Protein AF-A0A3N5NSI4-F1 (afdb_monomer_lite)

Secondary structure (DSSP, 8-state):
--SS----SHHHHHHHHTTS-TTTSTTS--STT--HHHHHHHHHHHHHT-HHHHHHHHHHGGGSHHHHT-HHHHHHHHHHHHHHHHS-HHHHHHHS------SS----PPPPHHHHHHIIIIIIIHHHHHHHHHHHHHHH-HHHHHHHHHHHHHHHHHHTT-HHHHHHHHHHHH-HHHHHHHHHHHHHHHHHH-HHHHHHHHHHHHHHHHS--S--GGGEEEEEEEEEEE-S-EEEEEE-HHHHTT-SEEEEEEEEEEE-TT--EEEEEES--S---------S------TTSPP--S----SS----S-----S----S--------SS-----STT--------S-HHHHHHHHHHHHHHHHHSPPBTTB-HHHHHHHHHHHHHHHTTGGG--HHHHHHHHHHHHHH-HHHHHHHHHHHT-GGG---HHHHHHHHHHS----

Sequence (444 aa):
MAHLPAGDSPDERRALVAYTGPAELGIHLDWQGSNVAFTGRLMDELSRRGKAALAAFVASLPNTPQVQNSVERQQALAKLGARLNALEEAAFHAEFPVPALTGGEAAARPIDPAMLAASLVSEVLAPYYRLGAEGLRREAGASAVGLAERVANKLEPALAGDLAAGALLNIFRQNPELGQPGLLGVLKARLAADPALAGQLAATLSAAEAEPGDGGLRSLVEVSQRIGLVSGDVVGAIVGADVVDKIRKLSVEQNVETVGPGATLTGAVIGGSGPVNVGGQHHHGDRIDTGGAPYFGGNVQVGRDLVGRDQVVQGDQVGGDRITMGDISNAQVAAGRGAHVEVSQGLGGAELAATFQAVLDRIDRRPPDPNVEKEEIRDTVGKVKDEVAKGDAVNVAKVERWLRQLIDLAPDVADVALKGLANPVMGVAAAVAAVARRLRPRTD

Radius of gyration: 29.28 Å; chains: 1; bounding box: 66×93×76 Å

pLDDT: mean 75.71, std 20.09, range [27.33, 98.5]

Foldseek 3Di:
DDDDDDPPDLVVVVVLVCVCHPVLVVPPVPDVPPDPVVVVVVLLVQVVVALVSVLVVLVPPCPDPSNVPDPVSVVSSVVVSVVSVPDDRVSSCVSRVNPPCPPDDPPPPQPQQLVLLCCLLPLQALCCLVLPLVRLCVQQNNLSSVLNVQSCVLVVVLQVVPPQLNLLVVVCSVPVVVSRVVNSVVSSVSCVVDVPSSVVSVVSLVVSVVPPDRGDSLQEAEQEEEAEEFAAEDAREEAAQVSLVVHNDYHFHYHYNYYDPHYHYHTYHHHDPDDDDPPDDDDDPDDDCPVQFDDDDDDDDDPDDDDGDDDPPPDDPPPDDDDDDDDDDPDDDQDDDPGDDPPPPQPDVVLLVVLLVVLLVVLVPDPDDPVADSVVLVVLSVQLSVQQNVAPNHDLVSNLVSLVVNCVRPVPSSQSNLVSQLDPSSSGHVSNNVSSVVPDDPPD

Structure (mmCIF, N/CA/C/O backbone):
data_AF-A0A3N5NSI4-F1
#
_entry.id   AF-A0A3N5NSI4-F1
#
loop_
_atom_site.group_PDB
_atom_site.id
_atom_site.type_symbol
_atom_site.label_atom_id
_atom_site.label_alt_id
_atom_site.label_comp_id
_atom_site.label_asym_id
_atom_site.label_entity_id
_atom_site.label_seq_id
_atom_site.pdbx_PDB_ins_code
_atom_site.Cartn_x
_atom_site.Cartn_y
_atom_site.Cartn_z
_atom_site.occupancy
_atom_site.B_iso_or_equiv
_atom_site.auth_seq_id
_atom_site.auth_comp_id
_atom_site.auth_asym_id
_atom_site.auth_atom_id
_atom_site.pdbx_PDB_model_num
ATOM 1 N N . MET A 1 1 ? 18.530 -50.935 -8.402 1.00 33.97 1 MET A N 1
ATOM 2 C CA . MET A 1 1 ? 17.126 -50.752 -7.973 1.00 33.97 1 MET A CA 1
ATOM 3 C C . MET A 1 1 ? 16.974 -51.022 -6.474 1.00 33.97 1 MET A C 1
ATOM 5 O O . MET A 1 1 ? 16.272 -51.939 -6.077 1.00 33.97 1 MET A O 1
ATOM 9 N N . ALA A 1 2 ? 17.629 -50.222 -5.636 1.00 27.33 2 ALA A N 1
ATOM 10 C CA . ALA A 1 2 ? 17.340 -50.128 -4.208 1.00 27.33 2 ALA A CA 1
ATOM 11 C C . ALA A 1 2 ? 17.897 -48.777 -3.737 1.00 27.33 2 ALA A C 1
ATOM 13 O O . ALA A 1 2 ? 19.085 -48.528 -3.917 1.00 27.33 2 ALA A O 1
ATOM 14 N N . HIS A 1 3 ? 17.022 -47.931 -3.189 1.00 35.47 3 HIS A N 1
ATOM 15 C CA . HIS A 1 3 ? 17.316 -46.664 -2.495 1.00 35.47 3 HIS A CA 1
ATOM 16 C C . HIS A 1 3 ? 17.359 -45.352 -3.301 1.00 35.47 3 HIS A C 1
ATOM 18 O O . HIS A 1 3 ? 18.283 -44.571 -3.129 1.00 35.47 3 HIS A O 1
ATOM 24 N N . LEU A 1 4 ? 16.317 -45.083 -4.104 1.00 29.25 4 LEU A N 1
ATOM 25 C CA . LEU A 1 4 ? 15.594 -43.790 -4.234 1.00 29.25 4 LEU A CA 1
ATOM 26 C C . LEU A 1 4 ? 14.355 -44.014 -5.146 1.00 29.25 4 LEU A C 1
ATOM 28 O O . LEU A 1 4 ? 14.450 -44.845 -6.055 1.00 29.25 4 LEU A O 1
ATOM 32 N N . PRO A 1 5 ? 13.188 -43.378 -4.897 1.00 35.41 5 PRO A N 1
ATOM 33 C CA . PRO A 1 5 ? 11.920 -43.780 -5.509 1.00 35.41 5 PRO A CA 1
ATOM 34 C C . PRO A 1 5 ? 11.802 -43.301 -6.963 1.00 35.41 5 PRO A C 1
ATOM 36 O O . PRO A 1 5 ? 12.102 -42.152 -7.284 1.00 35.41 5 PRO A O 1
ATOM 39 N N . ALA A 1 6 ? 11.366 -44.206 -7.840 1.00 39.56 6 ALA A N 1
ATOM 40 C CA . ALA A 1 6 ? 10.947 -43.899 -9.200 1.00 39.56 6 ALA A CA 1
ATOM 41 C C . ALA A 1 6 ? 9.684 -43.027 -9.147 1.00 39.56 6 ALA A C 1
ATOM 43 O O . ALA A 1 6 ? 8.707 -43.411 -8.513 1.00 39.56 6 ALA A O 1
ATOM 44 N N . GLY A 1 7 ? 9.724 -41.843 -9.759 1.00 39.19 7 GLY A N 1
ATOM 45 C CA . GLY A 1 7 ? 8.530 -41.033 -9.994 1.00 39.19 7 GLY A CA 1
ATOM 46 C C . GLY A 1 7 ? 8.013 -41.335 -11.394 1.00 39.19 7 GLY A C 1
ATOM 47 O O . GLY A 1 7 ? 8.549 -40.799 -12.365 1.00 39.19 7 GLY A O 1
ATOM 48 N N . ASP A 1 8 ? 7.007 -42.198 -11.488 1.00 41.91 8 ASP A N 1
ATOM 49 C CA . ASP A 1 8 ? 6.482 -42.758 -12.738 1.00 41.91 8 ASP A CA 1
ATOM 50 C C . ASP A 1 8 ? 5.170 -42.080 -13.195 1.00 41.91 8 ASP A C 1
ATOM 52 O O . ASP A 1 8 ? 4.565 -42.494 -14.186 1.00 41.91 8 ASP A O 1
ATOM 56 N N . SER A 1 9 ? 4.733 -40.988 -12.548 1.00 40.75 9 SER A N 1
ATOM 57 C CA . SER A 1 9 ? 3.490 -40.276 -12.907 1.00 40.75 9 SER A CA 1
ATOM 58 C C . SER A 1 9 ? 3.630 -38.746 -13.093 1.00 40.75 9 SER A C 1
ATOM 60 O O . SER A 1 9 ? 4.554 -38.110 -12.578 1.00 40.75 9 SER A O 1
ATOM 62 N N . PRO A 1 10 ? 2.733 -38.094 -13.872 1.00 41.16 10 PRO A N 1
ATOM 63 C CA . PRO A 1 10 ? 2.640 -36.627 -13.964 1.00 41.16 10 PRO A CA 1
ATOM 64 C C . PRO A 1 10 ? 2.466 -35.928 -12.605 1.00 41.16 10 PRO A C 1
ATOM 66 O O . PRO A 1 10 ? 3.007 -34.840 -12.405 1.00 41.16 10 PRO A O 1
ATOM 69 N N . ASP A 1 11 ? 1.781 -36.571 -11.659 1.00 39.38 11 ASP A N 1
ATOM 70 C CA . ASP A 1 11 ? 1.556 -36.029 -10.318 1.00 39.38 11 ASP A CA 1
ATOM 71 C C . ASP A 1 11 ? 2.816 -36.105 -9.443 1.00 39.38 11 ASP A C 1
ATOM 73 O O . ASP A 1 11 ? 3.109 -35.155 -8.722 1.00 39.38 11 ASP A O 1
ATOM 77 N N . GLU A 1 12 ? 3.656 -37.132 -9.600 1.00 39.31 12 GLU A N 1
ATOM 78 C CA . GLU A 1 12 ? 4.966 -37.227 -8.930 1.00 39.31 12 GLU A CA 1
ATOM 79 C C . GLU A 1 12 ? 6.020 -36.266 -9.519 1.00 39.31 12 GLU A C 1
ATOM 81 O O . GLU A 1 12 ? 6.983 -35.893 -8.852 1.00 39.31 12 GLU A O 1
ATOM 86 N N . ARG A 1 13 ? 5.830 -35.796 -10.760 1.00 46.09 13 ARG A N 1
ATOM 87 C CA . ARG A 1 13 ? 6.703 -34.794 -11.411 1.00 46.09 13 ARG A CA 1
ATOM 88 C C . ARG A 1 13 ? 6.321 -33.361 -11.065 1.00 46.09 13 ARG A C 1
ATOM 90 O O . ARG A 1 13 ? 7.207 -32.549 -10.791 1.00 46.09 13 ARG A O 1
ATOM 97 N N . ARG A 1 14 ? 5.019 -33.077 -10.958 1.00 41.69 14 ARG A N 1
ATOM 98 C CA . ARG A 1 14 ? 4.536 -31.898 -10.219 1.00 41.69 14 ARG A CA 1
ATOM 99 C C . ARG A 1 14 ? 5.030 -31.948 -8.781 1.00 41.69 14 ARG A C 1
ATOM 101 O O . ARG A 1 14 ? 5.454 -30.920 -8.266 1.00 41.69 14 ARG A O 1
ATOM 108 N N . ALA A 1 15 ? 5.077 -33.142 -8.188 1.00 35.72 15 ALA A N 1
ATOM 109 C CA . ALA A 1 15 ? 5.664 -33.347 -6.880 1.00 35.72 15 ALA A CA 1
ATOM 110 C C . ALA A 1 15 ? 7.180 -33.152 -6.844 1.00 35.72 15 ALA A C 1
ATOM 112 O O . ALA A 1 15 ? 7.630 -32.826 -5.772 1.00 35.72 15 ALA A O 1
ATOM 113 N N . LEU A 1 16 ? 7.955 -33.269 -7.937 1.00 36.41 16 LEU A N 1
ATOM 114 C CA . LEU A 1 16 ? 9.403 -32.972 -7.972 1.00 36.41 16 LEU A CA 1
ATOM 115 C C . LEU A 1 16 ? 9.682 -31.457 -7.973 1.00 36.41 16 LEU A C 1
ATOM 117 O O . LEU A 1 16 ? 10.550 -30.988 -7.242 1.00 36.41 16 LEU A O 1
ATOM 121 N N . VAL A 1 17 ? 8.885 -30.684 -8.721 1.00 39.25 17 VAL A N 1
ATOM 122 C CA . VAL A 1 17 ? 8.844 -29.206 -8.630 1.00 39.25 17 VAL A CA 1
ATOM 123 C C . VAL A 1 17 ? 8.227 -28.755 -7.293 1.00 39.25 17 VAL A C 1
ATOM 125 O O . VAL A 1 17 ? 8.544 -27.684 -6.778 1.00 39.25 17 VAL A O 1
ATOM 128 N N . ALA A 1 18 ? 7.407 -29.609 -6.672 1.00 38.16 18 ALA A N 1
ATOM 129 C CA . ALA A 1 18 ? 6.952 -29.477 -5.291 1.00 38.16 18 ALA A CA 1
ATOM 130 C C . ALA A 1 18 ? 7.849 -30.203 -4.258 1.00 38.16 18 ALA A C 1
ATOM 132 O O . ALA A 1 18 ? 7.554 -30.121 -3.074 1.00 38.16 18 ALA A O 1
ATOM 133 N N . TYR A 1 19 ? 8.951 -30.864 -4.647 1.00 34.91 19 TYR A N 1
ATOM 134 C CA . TYR A 1 19 ? 9.902 -31.553 -3.744 1.00 34.91 19 TYR A CA 1
ATOM 135 C C . TYR A 1 19 ? 11.067 -30.623 -3.423 1.00 34.91 19 TYR A C 1
ATOM 137 O O . TYR A 1 19 ? 11.656 -30.710 -2.357 1.00 34.91 19 TYR A O 1
ATOM 145 N N . THR A 1 20 ? 11.283 -29.623 -4.281 1.00 42.88 20 THR A N 1
ATOM 146 C CA . THR A 1 20 ? 11.763 -28.296 -3.873 1.00 42.88 20 THR A CA 1
ATOM 147 C C . THR A 1 20 ? 10.729 -27.507 -3.046 1.00 42.88 20 THR A C 1
ATOM 149 O O . THR A 1 20 ? 10.949 -26.336 -2.769 1.00 42.88 20 THR A O 1
ATOM 152 N N . GLY A 1 21 ? 9.608 -28.134 -2.660 1.00 33.41 21 GLY A N 1
ATOM 153 C CA . GLY A 1 21 ? 8.719 -27.778 -1.551 1.00 33.41 21 GLY A CA 1
ATOM 154 C C . GLY A 1 21 ? 7.841 -26.525 -1.702 1.00 33.41 21 GLY A C 1
ATOM 155 O O . GLY A 1 21 ? 8.372 -25.421 -1.757 1.00 33.41 21 GLY A O 1
ATOM 156 N N . PRO A 1 22 ? 6.504 -26.621 -1.536 1.00 34.38 22 PRO A N 1
ATOM 157 C CA . PRO A 1 22 ? 5.640 -25.511 -1.100 1.00 34.38 22 PRO A CA 1
ATOM 158 C C . PRO A 1 22 ? 6.047 -24.923 0.265 1.00 34.38 22 PRO A C 1
ATOM 160 O O . PRO A 1 22 ? 5.681 -23.798 0.582 1.00 34.38 22 PRO A O 1
ATOM 163 N N . ALA A 1 23 ? 6.832 -25.662 1.057 1.00 36.50 23 ALA A N 1
ATOM 164 C CA . ALA A 1 23 ? 7.472 -25.181 2.282 1.00 36.50 23 ALA A CA 1
ATOM 165 C C . ALA A 1 23 ? 8.839 -24.506 2.035 1.00 36.50 23 ALA A C 1
ATOM 167 O O . ALA A 1 23 ? 9.337 -23.794 2.899 1.00 36.50 23 ALA A O 1
ATOM 168 N N . GLU A 1 24 ? 9.449 -24.689 0.860 1.00 40.22 24 GLU A N 1
ATOM 169 C CA . GLU A 1 24 ? 10.848 -24.315 0.601 1.00 40.22 24 GLU A CA 1
ATOM 170 C C . GLU A 1 24 ? 11.024 -23.241 -0.486 1.00 40.22 24 GLU A C 1
ATOM 172 O O . GLU A 1 24 ? 11.954 -22.440 -0.403 1.00 40.22 24 GLU A O 1
ATOM 177 N N . LEU A 1 25 ? 10.055 -23.107 -1.396 1.00 35.19 25 LEU A N 1
ATOM 178 C CA . LEU A 1 25 ? 9.684 -21.837 -2.044 1.00 35.19 25 LEU A CA 1
ATOM 179 C C . LEU A 1 25 ? 8.794 -20.962 -1.136 1.00 35.19 25 LEU A C 1
ATOM 181 O O . LEU A 1 25 ? 8.584 -19.782 -1.410 1.00 35.19 25 LEU A O 1
ATOM 185 N N . GLY A 1 26 ? 8.292 -21.538 -0.039 1.00 30.70 26 GLY A N 1
ATOM 186 C CA . GLY A 1 26 ? 7.355 -20.912 0.894 1.00 30.70 26 GLY A CA 1
ATOM 187 C C . GLY A 1 26 ? 7.946 -19.820 1.783 1.00 30.70 26 GLY A C 1
ATOM 188 O O . GLY A 1 26 ? 7.186 -19.079 2.391 1.00 30.70 26 GLY A O 1
ATOM 189 N N . ILE A 1 27 ? 9.271 -19.662 1.848 1.00 28.61 27 ILE A N 1
ATOM 190 C CA . ILE A 1 27 ? 9.867 -18.700 2.790 1.00 28.61 27 ILE A CA 1
ATOM 191 C C . ILE A 1 27 ? 9.907 -17.271 2.221 1.00 28.61 27 ILE A C 1
ATOM 193 O O . ILE A 1 27 ? 10.000 -16.336 3.001 1.00 28.61 27 ILE A O 1
ATOM 197 N N . HIS A 1 28 ? 9.748 -17.050 0.904 1.00 33.94 28 HIS A N 1
ATOM 198 C CA . HIS A 1 28 ? 9.666 -15.681 0.353 1.00 33.94 28 HIS A CA 1
ATOM 199 C C . HIS A 1 28 ? 8.808 -15.519 -0.918 1.00 33.94 28 HIS A C 1
ATOM 201 O O . HIS A 1 28 ? 9.131 -14.748 -1.817 1.00 33.94 28 HIS A O 1
ATOM 207 N N . LEU A 1 29 ? 7.639 -16.157 -0.941 1.00 33.09 29 LEU A N 1
ATOM 208 C CA . LEU A 1 29 ? 6.439 -15.523 -1.503 1.00 33.09 29 LEU A CA 1
ATOM 209 C C . LEU A 1 29 ? 5.419 -15.286 -0.377 1.00 33.09 29 LEU A C 1
ATOM 211 O O . LEU A 1 29 ? 4.222 -15.499 -0.553 1.00 33.09 29 LEU A O 1
ATOM 215 N N . ASP A 1 30 ? 5.907 -14.857 0.792 1.00 33.91 30 ASP A N 1
ATOM 216 C CA . ASP A 1 30 ? 5.106 -14.499 1.969 1.00 33.91 30 ASP A CA 1
ATOM 217 C C . ASP A 1 30 ? 4.423 -13.129 1.788 1.00 33.91 30 ASP A C 1
ATOM 219 O O . ASP A 1 30 ? 4.578 -12.188 2.562 1.00 33.91 30 ASP A O 1
ATOM 223 N N . TRP A 1 31 ? 3.674 -13.001 0.693 1.00 35.94 31 TRP A N 1
ATOM 224 C CA . TRP A 1 31 ? 2.476 -12.179 0.698 1.00 35.94 31 TRP A CA 1
ATOM 225 C C . TRP A 1 31 ? 1.299 -13.138 0.904 1.00 35.94 31 TRP A C 1
ATOM 227 O O . TRP A 1 31 ? 1.255 -14.220 0.308 1.00 35.94 31 TRP A O 1
ATOM 237 N N . GLN A 1 32 ? 0.333 -12.773 1.748 1.00 32.06 32 GLN A N 1
ATOM 238 C CA . GLN A 1 32 ? -0.944 -13.487 1.828 1.00 32.06 32 GLN A CA 1
ATOM 239 C C . GLN A 1 32 ? -1.568 -13.534 0.420 1.00 32.06 32 GLN A C 1
ATOM 241 O O . GLN A 1 32 ? -2.158 -12.554 -0.036 1.00 32.06 32 GLN A O 1
ATOM 246 N N . GLY A 1 33 ? -1.392 -14.647 -0.301 1.00 39.94 33 GLY A N 1
ATOM 247 C CA . GLY A 1 33 ? -1.892 -14.800 -1.671 1.00 39.94 33 GLY A CA 1
ATOM 248 C C . GLY A 1 33 ? -1.044 -15.629 -2.639 1.00 39.94 33 GLY A C 1
ATOM 249 O O . GLY A 1 33 ? -1.534 -15.925 -3.729 1.00 39.94 33 GLY A O 1
ATOM 250 N N . SER A 1 34 ? 0.184 -16.043 -2.301 1.00 40.03 34 SER A N 1
ATOM 251 C CA . SER A 1 34 ? 0.961 -16.958 -3.159 1.00 40.03 34 SER A CA 1
ATOM 252 C C . SER A 1 34 ? 0.440 -18.394 -3.052 1.00 40.03 34 SER A C 1
ATOM 254 O O . SER A 1 34 ? 1.022 -19.258 -2.399 1.00 40.03 34 SER A O 1
ATOM 256 N N . ASN A 1 35 ? -0.707 -18.641 -3.673 1.00 48.06 35 ASN A N 1
ATOM 257 C CA . ASN A 1 35 ? -1.303 -19.964 -3.758 1.00 48.06 35 ASN A CA 1
ATOM 258 C C . ASN A 1 35 ? -0.637 -20.803 -4.866 1.00 48.06 35 ASN A C 1
ATOM 260 O O . ASN A 1 35 ? -0.008 -20.287 -5.789 1.00 48.06 35 ASN A O 1
ATOM 264 N N . VAL A 1 36 ? -0.860 -22.117 -4.817 1.00 53.22 36 VAL A N 1
ATOM 265 C CA . VAL A 1 36 ? -0.522 -23.097 -5.870 1.00 53.22 36 VAL A CA 1
ATOM 266 C C . VAL A 1 36 ? -0.942 -22.626 -7.277 1.00 53.22 36 VAL A C 1
ATOM 268 O O . VAL A 1 36 ? -0.311 -22.987 -8.272 1.00 53.22 36 VAL A O 1
ATOM 271 N N . ALA A 1 37 ? -1.965 -21.770 -7.382 1.00 55.12 37 ALA A N 1
ATOM 272 C CA . ALA A 1 37 ? -2.415 -21.219 -8.655 1.00 55.12 37 ALA A CA 1
ATOM 273 C C . ALA A 1 37 ? -1.433 -20.201 -9.262 1.00 55.12 37 ALA A C 1
ATOM 275 O O . ALA A 1 37 ? -1.368 -20.095 -10.485 1.00 55.12 37 ALA A O 1
ATOM 276 N N . PHE A 1 38 ? -0.640 -19.465 -8.474 1.00 59.81 38 PHE A N 1
ATOM 277 C CA . PHE A 1 38 ? 0.429 -18.621 -9.023 1.00 59.81 38 PHE A CA 1
ATOM 278 C C . PHE A 1 38 ? 1.506 -19.464 -9.708 1.00 59.81 38 PHE A C 1
ATOM 280 O O . PHE A 1 38 ? 1.801 -19.228 -10.877 1.00 59.81 38 PHE A O 1
ATOM 287 N N . THR A 1 39 ? 2.031 -20.483 -9.026 1.00 64.38 39 THR A N 1
ATOM 288 C CA . THR A 1 39 ? 3.054 -21.374 -9.591 1.00 64.38 39 THR A CA 1
ATOM 289 C C . THR A 1 39 ? 2.542 -22.084 -10.840 1.00 64.38 39 THR A C 1
ATOM 291 O O . THR A 1 39 ? 3.247 -22.115 -11.845 1.00 64.38 39 THR A O 1
ATOM 294 N N . GLY A 1 40 ? 1.298 -22.578 -10.823 1.00 72.94 40 GLY A N 1
ATOM 295 C CA . GLY A 1 40 ? 0.665 -23.152 -12.015 1.00 72.94 40 GLY A CA 1
ATOM 296 C C . GLY A 1 40 ? 0.628 -22.167 -13.188 1.00 72.94 40 GLY A C 1
ATOM 297 O O . GLY A 1 40 ? 1.073 -22.495 -14.282 1.00 72.94 40 GLY A O 1
ATOM 298 N N . ARG A 1 41 ? 0.200 -20.920 -12.949 1.00 71.81 41 ARG A N 1
ATOM 299 C CA . ARG A 1 41 ? 0.143 -19.873 -13.985 1.00 71.81 41 ARG A CA 1
ATOM 300 C C . ARG A 1 41 ? 1.520 -19.466 -14.508 1.00 71.81 41 ARG A C 1
ATOM 302 O O . ARG A 1 41 ? 1.660 -19.251 -15.709 1.00 71.81 41 ARG A O 1
ATOM 309 N N . LEU A 1 42 ? 2.521 -19.363 -13.632 1.00 77.62 42 LEU A N 1
ATOM 310 C CA . LEU A 1 42 ? 3.900 -19.074 -14.023 1.00 77.62 42 LEU A CA 1
ATOM 311 C C . LEU A 1 42 ? 4.441 -20.182 -14.931 1.00 77.62 42 LEU A C 1
ATOM 313 O O . LEU A 1 42 ? 4.998 -19.888 -15.985 1.00 77.62 42 LEU A O 1
ATOM 317 N N . MET A 1 43 ? 4.220 -21.446 -14.564 1.00 82.00 43 MET A N 1
ATOM 318 C CA . MET A 1 43 ? 4.627 -22.582 -15.390 1.00 82.00 43 MET A CA 1
ATOM 319 C C . MET A 1 43 ? 3.875 -22.612 -16.721 1.00 82.00 43 MET A C 1
ATOM 321 O O . MET A 1 43 ? 4.510 -22.805 -17.753 1.00 82.00 43 MET A O 1
ATOM 325 N N . ASP A 1 44 ? 2.569 -22.343 -16.737 1.00 80.06 44 ASP A N 1
ATOM 326 C CA . ASP A 1 44 ? 1.785 -22.249 -17.975 1.00 80.06 44 ASP A CA 1
ATOM 327 C C . ASP A 1 44 ? 2.290 -21.131 -18.899 1.00 80.06 44 ASP A C 1
ATOM 329 O O . ASP A 1 44 ? 2.245 -21.259 -20.123 1.00 80.06 44 ASP A O 1
ATOM 333 N N . GLU A 1 45 ? 2.713 -20.001 -18.330 1.00 79.94 45 GLU A N 1
ATOM 334 C CA . GLU A 1 45 ? 3.260 -18.863 -19.072 1.00 79.94 45 GLU A CA 1
ATOM 335 C C . GLU A 1 45 ? 4.654 -19.168 -19.625 1.00 79.94 45 GLU A C 1
ATOM 337 O O . GLU A 1 45 ? 4.895 -18.979 -20.817 1.00 79.94 45 GLU A O 1
ATOM 342 N N . LEU A 1 46 ? 5.557 -19.700 -18.798 1.00 83.50 46 LEU A N 1
ATOM 343 C CA . LEU A 1 46 ? 6.898 -20.100 -19.231 1.00 83.50 46 LEU A CA 1
ATOM 344 C C . LEU A 1 46 ? 6.836 -21.209 -20.289 1.00 83.50 46 LEU A C 1
ATOM 346 O O . LEU A 1 46 ? 7.565 -21.150 -21.274 1.00 83.50 46 LEU A O 1
ATOM 350 N N . SER A 1 47 ? 5.914 -22.163 -20.141 1.00 85.56 47 SER A N 1
ATOM 351 C CA . SER A 1 47 ? 5.705 -23.244 -21.115 1.00 85.56 47 SER A CA 1
ATOM 352 C C . SER A 1 47 ? 5.167 -22.721 -22.444 1.00 85.56 47 SER A C 1
ATOM 354 O O . SER A 1 47 ? 5.617 -23.156 -23.502 1.00 85.56 47 SER A O 1
ATOM 356 N N . ARG A 1 48 ? 4.261 -21.731 -22.413 1.00 83.38 48 ARG A N 1
ATOM 357 C CA . ARG A 1 48 ? 3.786 -21.029 -23.620 1.00 83.38 48 ARG A CA 1
ATOM 358 C C . ARG A 1 48 ? 4.904 -20.295 -24.354 1.00 83.38 48 ARG A C 1
ATOM 360 O O . ARG A 1 48 ? 4.874 -20.228 -25.578 1.00 83.38 48 ARG A O 1
ATOM 367 N N . ARG A 1 49 ? 5.886 -19.768 -23.621 1.00 81.81 49 ARG A N 1
ATOM 368 C CA . ARG A 1 49 ? 7.082 -19.123 -24.189 1.00 81.81 49 ARG A CA 1
ATOM 369 C C . ARG A 1 49 ? 8.140 -20.123 -24.676 1.00 81.81 49 ARG A C 1
ATOM 371 O O . ARG A 1 49 ? 9.121 -19.706 -25.285 1.00 81.81 49 ARG A O 1
ATOM 378 N N . GLY A 1 50 ? 7.929 -21.418 -24.446 1.00 88.69 50 GLY A N 1
ATOM 379 C CA . GLY A 1 50 ? 8.763 -22.506 -24.947 1.00 88.69 50 GLY A CA 1
ATOM 380 C C . GLY A 1 50 ? 9.893 -22.924 -24.005 1.00 88.69 50 GLY A C 1
ATOM 381 O O . GLY A 1 50 ? 10.157 -22.302 -22.970 1.00 88.69 50 GLY A O 1
ATOM 382 N N . LYS A 1 51 ? 10.591 -23.997 -24.393 1.00 92.69 51 LYS A N 1
ATOM 383 C CA . LYS A 1 51 ? 11.641 -24.639 -23.586 1.00 92.69 51 LYS A CA 1
ATOM 384 C C . LYS A 1 51 ? 12.741 -23.673 -23.159 1.00 92.69 51 LYS A C 1
ATOM 386 O O . LYS A 1 51 ? 13.162 -23.682 -22.003 1.00 92.69 51 LYS A O 1
ATOM 391 N N . ALA A 1 52 ? 13.177 -22.814 -24.079 1.00 88.56 52 ALA A N 1
ATOM 392 C CA . ALA A 1 52 ? 14.241 -21.846 -23.833 1.00 88.56 52 ALA A CA 1
ATOM 393 C C . ALA A 1 52 ? 13.888 -20.855 -22.711 1.00 88.56 52 ALA A C 1
ATOM 395 O O . ALA A 1 52 ? 14.734 -20.563 -21.868 1.00 88.56 52 ALA A O 1
ATOM 396 N N . ALA A 1 53 ? 12.638 -20.383 -22.654 1.00 83.75 53 ALA A N 1
ATOM 397 C CA . ALA A 1 53 ? 12.192 -19.449 -21.624 1.00 83.75 53 ALA A CA 1
ATOM 398 C C . ALA A 1 53 ? 12.168 -20.104 -20.236 1.00 83.75 53 ALA A C 1
ATOM 400 O O . ALA A 1 53 ? 12.639 -19.511 -19.264 1.00 83.75 53 ALA A O 1
ATOM 401 N N . LEU A 1 54 ? 11.675 -21.344 -20.145 1.00 88.00 54 LEU A N 1
ATOM 402 C CA . LEU A 1 54 ? 11.686 -22.091 -18.887 1.00 88.00 54 LEU A CA 1
ATOM 403 C C . LEU A 1 54 ? 13.117 -22.423 -18.431 1.00 88.00 54 LEU A C 1
ATOM 405 O O . LEU A 1 54 ? 13.432 -22.278 -17.251 1.00 88.00 54 LEU A O 1
ATOM 409 N N . ALA A 1 55 ? 13.997 -22.820 -19.353 1.00 88.19 55 ALA A N 1
ATOM 410 C CA . ALA A 1 55 ? 15.401 -23.087 -19.046 1.00 88.19 55 ALA A CA 1
ATOM 411 C C . ALA A 1 55 ? 16.133 -21.825 -18.555 1.00 88.19 55 ALA A C 1
ATOM 413 O O . ALA A 1 55 ? 16.851 -21.886 -17.556 1.00 88.19 55 ALA A O 1
ATOM 414 N N . ALA A 1 56 ? 15.906 -20.677 -19.203 1.00 82.50 56 ALA A N 1
ATOM 415 C CA . ALA A 1 56 ? 16.464 -19.390 -18.787 1.00 82.50 56 ALA A CA 1
ATOM 416 C C . ALA A 1 56 ? 15.972 -18.977 -17.392 1.00 82.50 56 ALA A C 1
ATOM 418 O O . ALA A 1 56 ? 16.770 -18.554 -16.556 1.00 82.50 56 ALA A O 1
ATOM 419 N N . PHE A 1 57 ? 14.678 -19.166 -17.112 1.00 87.81 57 PHE A N 1
ATOM 420 C CA . PHE A 1 57 ? 14.123 -18.940 -15.779 1.00 87.81 57 PHE A CA 1
ATOM 421 C C . PHE A 1 57 ? 14.832 -19.804 -14.726 1.00 87.81 57 PHE A C 1
ATOM 423 O O . PHE A 1 57 ? 15.353 -19.265 -13.752 1.00 87.81 57 PHE A O 1
ATOM 430 N N . VAL A 1 58 ? 14.944 -21.120 -14.944 1.00 88.94 58 VAL A N 1
ATOM 431 C CA . VAL A 1 58 ? 15.628 -22.039 -14.011 1.00 88.94 58 VAL A CA 1
ATOM 432 C C . VAL A 1 58 ? 17.102 -21.670 -13.811 1.00 88.94 58 VAL A C 1
ATOM 434 O O . VAL A 1 58 ? 17.584 -21.695 -12.680 1.00 88.94 58 VAL A O 1
ATOM 437 N N . ALA A 1 59 ? 17.807 -21.269 -14.871 1.00 87.81 59 ALA A N 1
ATOM 438 C CA . ALA A 1 59 ? 19.208 -20.850 -14.811 1.00 87.81 59 ALA A CA 1
ATOM 439 C C . ALA A 1 59 ? 19.425 -19.546 -14.021 1.00 87.81 59 ALA A C 1
ATOM 441 O O . ALA A 1 59 ? 20.536 -19.300 -13.558 1.00 87.81 59 ALA A O 1
ATOM 442 N N . SER A 1 60 ? 18.381 -18.729 -13.837 1.00 83.25 60 SER A N 1
ATOM 443 C CA . SER A 1 60 ? 18.448 -17.483 -13.057 1.00 83.25 60 SER A CA 1
ATOM 444 C C . SER A 1 60 ? 18.289 -17.690 -11.541 1.00 83.25 60 SER A C 1
ATOM 446 O O . SER A 1 60 ? 18.735 -16.860 -10.749 1.00 83.25 60 SER A O 1
ATOM 448 N N . LEU A 1 61 ? 17.698 -18.814 -11.116 1.00 85.88 61 LEU A N 1
ATOM 449 C CA . LEU A 1 61 ? 17.382 -19.089 -9.710 1.00 85.88 61 LEU A CA 1
ATOM 450 C C . LEU A 1 61 ? 18.591 -19.298 -8.771 1.00 85.88 61 LEU A C 1
ATOM 452 O O . LEU A 1 61 ? 18.449 -18.965 -7.594 1.00 85.88 61 LEU A O 1
ATOM 456 N N . PRO A 1 62 ? 19.771 -19.795 -9.204 1.00 86.62 62 PRO A N 1
ATOM 457 C CA . PRO A 1 62 ? 20.940 -19.959 -8.333 1.00 86.62 62 PRO A CA 1
ATOM 458 C C . PRO A 1 62 ? 21.391 -18.692 -7.599 1.00 86.62 62 PRO A C 1
ATOM 460 O O . PRO A 1 62 ? 21.892 -18.789 -6.481 1.00 86.62 62 PRO A O 1
ATOM 463 N N . ASN A 1 63 ? 21.164 -17.519 -8.196 1.00 77.38 63 ASN A N 1
ATOM 464 C CA . ASN A 1 63 ? 21.555 -16.222 -7.632 1.00 77.38 63 ASN A CA 1
ATOM 465 C C . ASN A 1 63 ? 20.535 -15.666 -6.629 1.00 77.38 63 ASN A C 1
ATOM 467 O O . ASN A 1 63 ? 20.698 -14.562 -6.117 1.00 77.38 63 ASN A O 1
ATOM 471 N N . THR A 1 64 ? 19.455 -16.399 -6.364 1.00 74.12 64 THR A N 1
ATOM 472 C CA . THR A 1 64 ? 18.457 -15.980 -5.382 1.00 74.12 64 THR A CA 1
ATOM 473 C C . THR A 1 64 ? 18.938 -16.330 -3.968 1.00 74.12 64 THR A C 1
ATOM 475 O O . THR A 1 64 ? 19.496 -17.416 -3.768 1.00 74.12 64 THR A O 1
ATOM 478 N N . PRO A 1 65 ? 18.711 -15.470 -2.955 1.00 63.41 65 PRO A N 1
ATOM 479 C CA . PRO A 1 65 ? 19.176 -15.709 -1.581 1.00 63.41 65 PRO A CA 1
ATOM 480 C C . PRO A 1 65 ? 18.748 -17.064 -0.990 1.00 63.41 65 PRO A C 1
ATOM 482 O O . PRO A 1 65 ? 19.438 -17.636 -0.143 1.00 63.41 65 PRO A O 1
ATOM 485 N N . GLN A 1 66 ? 17.612 -17.5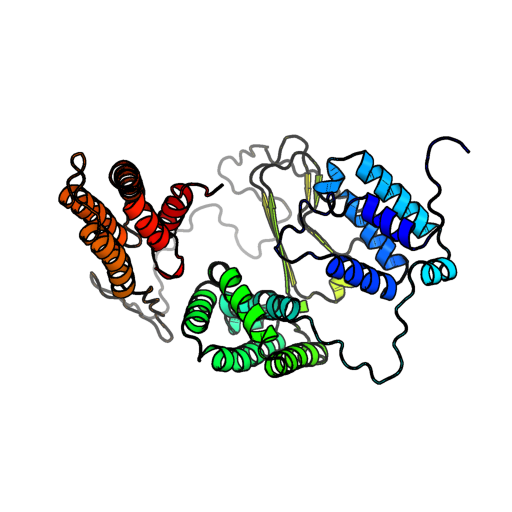95 -1.445 1.00 67.69 66 GLN A N 1
ATOM 486 C CA . GLN A 1 66 ? 17.018 -18.853 -0.989 1.00 67.69 66 GLN A CA 1
ATOM 487 C C . GLN A 1 66 ? 17.736 -20.090 -1.543 1.00 67.69 66 GLN A C 1
ATOM 489 O O . GLN A 1 66 ? 17.640 -21.171 -0.955 1.00 67.69 66 GLN A O 1
ATOM 494 N N . VAL A 1 67 ? 18.431 -19.945 -2.671 1.00 79.38 67 VAL A N 1
ATOM 495 C CA . VAL A 1 67 ? 19.198 -21.013 -3.323 1.00 79.38 67 VAL A CA 1
ATOM 496 C C . VAL A 1 67 ? 20.684 -20.855 -3.029 1.00 79.38 67 VAL A C 1
ATOM 498 O O . VAL A 1 67 ? 21.361 -21.846 -2.769 1.00 79.38 67 VAL A O 1
ATOM 501 N N . GLN A 1 68 ? 21.189 -19.620 -3.013 1.00 79.25 68 GLN A N 1
ATOM 502 C CA . GLN A 1 68 ? 22.609 -19.325 -2.830 1.00 79.25 68 GLN A CA 1
ATOM 503 C C . GLN A 1 68 ? 23.181 -19.936 -1.539 1.00 79.25 68 GLN A C 1
ATOM 505 O O . GLN A 1 68 ? 24.323 -20.387 -1.526 1.00 79.25 68 GLN A O 1
ATOM 510 N N . ASN A 1 69 ? 22.366 -20.027 -0.484 1.00 81.81 69 ASN A N 1
ATOM 511 C CA . ASN A 1 69 ? 22.769 -20.549 0.824 1.00 81.81 69 ASN A CA 1
ATOM 512 C C . ASN A 1 69 ? 22.512 -22.058 1.019 1.00 81.81 69 ASN A C 1
ATOM 514 O O . ASN A 1 69 ? 22.705 -22.567 2.121 1.00 81.81 69 ASN A O 1
ATOM 518 N N . SER A 1 70 ? 22.066 -22.787 -0.012 1.00 87.50 70 SER A N 1
ATOM 519 C CA . SER A 1 70 ? 21.793 -24.228 0.076 1.00 87.50 70 SER A CA 1
ATOM 520 C C . SER A 1 70 ? 22.409 -24.996 -1.093 1.00 87.50 70 SER A C 1
ATOM 522 O O . SER A 1 70 ? 21.925 -24.954 -2.225 1.00 87.50 70 SER A O 1
ATOM 524 N N . VAL A 1 71 ? 23.461 -25.762 -0.790 1.00 86.50 71 VAL A N 1
ATOM 525 C CA . V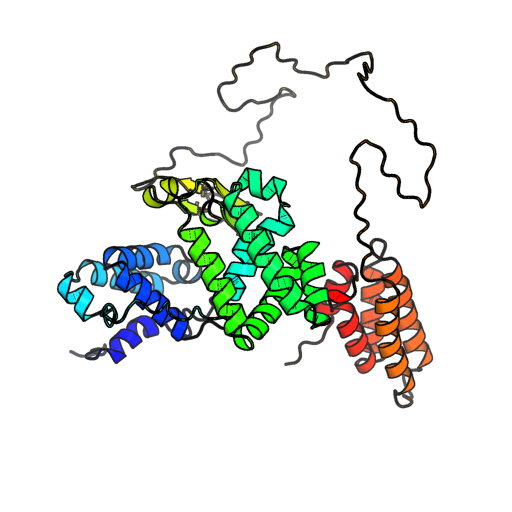AL A 1 71 ? 24.155 -26.635 -1.753 1.00 86.50 71 VAL A CA 1
ATOM 526 C C . VAL A 1 71 ? 23.195 -27.656 -2.368 1.00 86.50 71 VAL A C 1
ATOM 528 O O . VAL A 1 71 ? 23.241 -27.903 -3.571 1.00 86.50 71 VAL A O 1
ATOM 531 N N . GLU A 1 72 ? 22.285 -28.213 -1.568 1.00 85.19 72 GLU A N 1
ATOM 532 C CA . GLU A 1 72 ? 21.278 -29.167 -2.043 1.00 85.19 72 GLU A CA 1
ATOM 533 C C . GLU A 1 72 ? 20.343 -28.526 -3.079 1.00 85.19 72 GLU A C 1
ATOM 535 O O . GLU A 1 72 ? 20.103 -29.100 -4.144 1.00 85.19 72 GLU A O 1
ATOM 540 N N . ARG A 1 73 ? 19.881 -27.294 -2.828 1.00 80.06 73 ARG A N 1
ATOM 541 C CA . ARG A 1 73 ? 19.005 -26.567 -3.764 1.00 80.06 73 ARG A CA 1
ATOM 542 C C . ARG A 1 73 ? 19.724 -26.189 -5.051 1.00 80.06 73 ARG A C 1
ATOM 544 O O . ARG A 1 73 ? 19.144 -26.309 -6.130 1.00 80.06 73 ARG A O 1
ATOM 551 N N . GLN A 1 74 ? 20.989 -25.786 -4.960 1.00 84.06 74 GLN A N 1
ATOM 552 C CA . GLN A 1 74 ? 21.821 -25.533 -6.139 1.00 84.06 74 GLN A CA 1
ATOM 553 C C . GLN A 1 74 ? 21.976 -26.794 -6.995 1.00 84.06 74 GLN A C 1
ATOM 555 O O . GLN A 1 74 ? 21.807 -26.738 -8.214 1.00 84.06 74 GLN A O 1
ATOM 560 N N . GLN A 1 75 ? 22.230 -27.947 -6.369 1.00 85.75 75 GLN A N 1
ATOM 561 C CA . GLN A 1 75 ? 22.339 -29.229 -7.070 1.00 85.75 75 GLN A CA 1
ATOM 562 C C . GLN A 1 75 ? 21.010 -29.655 -7.708 1.00 85.75 75 GLN A C 1
ATOM 564 O O . GLN A 1 75 ? 20.998 -30.107 -8.857 1.00 85.75 75 GLN A O 1
ATOM 569 N N . ALA A 1 76 ? 19.888 -29.475 -7.006 1.00 82.19 76 ALA A N 1
ATOM 570 C CA . ALA A 1 76 ? 18.558 -29.763 -7.537 1.00 82.19 76 ALA A CA 1
ATOM 571 C C . ALA A 1 76 ? 18.233 -28.897 -8.767 1.00 82.19 76 ALA A C 1
ATOM 573 O O . ALA A 1 76 ? 17.778 -29.424 -9.787 1.00 82.19 76 ALA A O 1
ATOM 574 N N . LEU A 1 77 ? 18.534 -27.595 -8.714 1.00 84.19 77 LEU A N 1
ATOM 575 C CA . LEU A 1 77 ? 18.341 -26.678 -9.840 1.00 84.19 77 LEU A CA 1
ATOM 576 C C . LEU A 1 77 ? 19.259 -26.992 -11.020 1.00 84.19 77 LEU A C 1
ATOM 578 O O . LEU A 1 77 ? 18.795 -26.996 -12.159 1.00 84.19 77 LEU A O 1
ATOM 582 N N . ALA A 1 78 ? 20.525 -27.330 -10.769 1.00 85.94 78 ALA A N 1
ATOM 583 C CA . ALA A 1 78 ? 21.444 -27.760 -11.820 1.00 85.94 78 ALA A CA 1
ATOM 584 C C . ALA A 1 78 ? 20.938 -29.033 -12.523 1.00 85.94 78 ALA A C 1
ATOM 586 O O . ALA A 1 78 ? 20.938 -29.113 -13.754 1.00 85.94 78 ALA A O 1
ATOM 587 N N . LYS A 1 79 ? 20.434 -30.009 -11.754 1.00 86.25 79 LYS A N 1
ATOM 588 C CA . LYS A 1 79 ? 19.842 -31.240 -12.296 1.00 86.25 79 LYS A CA 1
ATOM 589 C C . LYS A 1 79 ? 18.573 -30.958 -13.107 1.00 86.25 79 LYS A C 1
ATOM 591 O O . LYS A 1 79 ? 18.396 -31.548 -14.173 1.00 86.25 79 LYS A O 1
ATOM 596 N N . LEU A 1 80 ? 17.710 -30.057 -12.632 1.00 85.94 80 LEU A N 1
ATOM 597 C CA . LEU A 1 80 ? 16.511 -29.629 -13.357 1.00 85.94 80 LEU A CA 1
ATOM 598 C C . LEU A 1 80 ? 16.874 -28.923 -14.671 1.00 85.94 80 LEU A C 1
ATOM 600 O O . LEU A 1 80 ? 16.329 -29.278 -15.713 1.00 85.94 80 LEU A O 1
ATOM 604 N N . GLY A 1 81 ? 17.823 -27.985 -14.641 1.00 86.31 81 GLY A N 1
ATOM 605 C CA . GLY A 1 81 ? 18.309 -27.286 -15.831 1.00 86.31 81 GLY A CA 1
ATOM 606 C C . GLY A 1 81 ? 18.912 -28.243 -16.863 1.00 86.31 81 GLY A C 1
ATOM 607 O O . GLY A 1 81 ? 18.573 -28.171 -18.042 1.00 86.31 81 GLY A O 1
ATOM 608 N N . ALA A 1 82 ? 19.731 -29.205 -16.425 1.00 89.31 82 ALA A N 1
ATOM 609 C CA . ALA A 1 82 ? 20.283 -30.238 -17.303 1.00 89.31 82 ALA A CA 1
ATOM 610 C C . ALA A 1 82 ? 19.183 -31.099 -17.946 1.00 89.31 82 ALA A C 1
ATOM 612 O O . ALA A 1 82 ? 19.234 -31.370 -19.146 1.00 89.31 82 ALA A O 1
ATOM 613 N N . ARG A 1 83 ? 18.160 -31.483 -17.171 1.00 87.75 83 ARG A N 1
ATOM 614 C CA . ARG A 1 83 ? 17.016 -32.245 -17.686 1.00 87.75 83 ARG A CA 1
ATOM 615 C C . ARG A 1 83 ? 16.195 -31.437 -18.691 1.00 87.75 83 ARG A C 1
ATOM 617 O O . ARG A 1 83 ? 15.854 -31.977 -19.735 1.00 87.75 83 ARG A O 1
ATOM 624 N N . LEU A 1 84 ? 15.918 -30.162 -18.409 1.00 87.62 84 LEU A N 1
ATOM 625 C CA . LEU A 1 84 ? 15.220 -29.266 -19.336 1.00 87.62 84 LEU A CA 1
ATOM 626 C C . LEU A 1 84 ? 15.991 -29.097 -20.646 1.00 87.62 84 LEU A C 1
ATOM 628 O O . LEU A 1 84 ? 15.401 -29.183 -21.715 1.00 87.62 84 LEU A O 1
ATOM 632 N N . ASN A 1 85 ? 17.310 -28.923 -20.579 1.00 89.50 85 ASN A N 1
ATOM 633 C CA . ASN A 1 85 ? 18.138 -28.785 -21.776 1.00 89.50 85 ASN A CA 1
ATOM 634 C C . ASN A 1 85 ? 18.164 -30.068 -22.620 1.00 89.50 85 ASN A C 1
ATOM 636 O O . ASN A 1 85 ? 18.143 -29.980 -23.847 1.00 89.50 85 ASN A O 1
ATOM 640 N N . ALA A 1 86 ? 18.158 -31.236 -21.970 1.00 91.69 86 ALA A N 1
ATOM 641 C CA . ALA A 1 86 ? 18.147 -32.544 -22.625 1.00 91.69 86 ALA A CA 1
ATOM 642 C C . ALA A 1 86 ? 16.773 -32.966 -23.180 1.00 91.69 86 ALA A C 1
ATOM 644 O O . ALA A 1 86 ? 16.700 -33.939 -23.927 1.00 91.69 86 ALA A O 1
ATOM 645 N N . LEU A 1 87 ? 15.682 -32.277 -22.822 1.00 92.00 87 LEU A N 1
ATOM 646 C CA . LEU A 1 87 ? 14.367 -32.555 -23.398 1.00 92.00 87 LEU A CA 1
ATOM 647 C C . LEU A 1 87 ? 14.327 -32.105 -24.860 1.00 92.00 87 LEU A C 1
ATOM 649 O O . LEU A 1 87 ? 14.531 -30.932 -25.172 1.00 92.00 87 LEU A O 1
ATOM 653 N N . GLU A 1 88 ? 13.997 -33.028 -25.756 1.00 94.38 88 GLU A N 1
ATOM 654 C CA . GLU A 1 88 ? 13.593 -32.699 -27.124 1.00 94.38 88 GLU A CA 1
ATOM 655 C C . GLU A 1 88 ? 12.329 -31.831 -27.114 1.00 94.38 88 GLU A C 1
ATOM 657 O O . GLU A 1 88 ? 11.492 -31.973 -26.225 1.00 94.38 88 GLU A O 1
ATOM 662 N N . GLU A 1 89 ? 12.140 -30.962 -28.110 1.00 89.38 89 GLU A N 1
ATOM 663 C CA . GLU A 1 89 ? 11.015 -30.007 -28.119 1.00 89.38 89 GLU A CA 1
ATOM 664 C C . GLU A 1 89 ? 9.647 -30.716 -28.066 1.00 89.38 89 GLU A C 1
ATOM 666 O O . GLU A 1 89 ? 8.734 -30.300 -27.354 1.00 89.38 89 GLU A O 1
ATOM 671 N N . ALA A 1 90 ? 9.519 -31.862 -28.743 1.00 88.88 90 ALA A N 1
ATOM 672 C CA . ALA A 1 90 ? 8.316 -32.691 -28.683 1.00 88.88 90 ALA A CA 1
ATOM 673 C C . ALA A 1 90 ? 8.078 -33.286 -27.281 1.00 88.88 90 ALA A C 1
ATOM 675 O O . ALA A 1 90 ? 6.941 -33.342 -26.814 1.00 88.88 90 ALA A O 1
ATOM 676 N N . ALA A 1 91 ? 9.146 -33.704 -26.593 1.00 88.25 91 ALA A N 1
ATOM 677 C CA . ALA A 1 91 ? 9.067 -34.214 -25.226 1.00 88.25 91 ALA A CA 1
ATOM 678 C C . ALA A 1 91 ? 8.775 -33.085 -24.228 1.00 88.25 91 ALA A C 1
ATOM 680 O O . ALA A 1 91 ? 7.995 -33.280 -23.298 1.00 88.25 91 ALA A O 1
ATOM 681 N N . PHE A 1 92 ? 9.331 -31.894 -24.463 1.00 89.19 92 PHE A N 1
ATOM 682 C CA . PHE A 1 92 ? 9.012 -30.687 -23.713 1.00 89.19 92 PHE A CA 1
ATOM 683 C C . PHE A 1 92 ? 7.521 -30.360 -23.816 1.00 89.19 92 PHE A C 1
ATOM 685 O O . PHE A 1 92 ? 6.875 -30.211 -22.789 1.00 89.19 92 PHE A O 1
ATOM 692 N N . HIS A 1 93 ? 6.939 -30.333 -25.016 1.00 86.12 93 HIS A N 1
ATOM 693 C CA . HIS A 1 93 ? 5.502 -30.087 -25.177 1.00 86.12 93 HIS A CA 1
ATOM 694 C C . HIS A 1 93 ? 4.614 -31.187 -24.580 1.00 86.12 93 HIS A C 1
ATOM 696 O O . HIS A 1 93 ? 3.499 -30.899 -24.152 1.00 86.12 93 HIS A O 1
ATOM 702 N N . ALA A 1 94 ? 5.087 -32.434 -24.530 1.00 85.75 94 ALA A N 1
ATOM 703 C CA . ALA A 1 94 ? 4.373 -33.517 -23.856 1.00 85.75 94 ALA A CA 1
ATOM 704 C C . ALA A 1 94 ? 4.425 -33.386 -22.321 1.00 85.75 94 ALA A C 1
ATOM 706 O O . ALA A 1 94 ? 3.446 -33.698 -21.644 1.00 85.75 94 ALA A O 1
ATOM 707 N N . GLU A 1 95 ? 5.555 -32.931 -21.771 1.00 79.56 95 GLU A N 1
ATOM 708 C CA . GLU A 1 95 ? 5.758 -32.756 -20.326 1.00 79.56 95 GLU A CA 1
ATOM 709 C C . GLU A 1 95 ? 5.155 -31.441 -19.803 1.00 79.56 95 GLU A C 1
ATOM 711 O O . GLU A 1 95 ? 4.615 -31.394 -18.697 1.00 79.56 95 GLU A O 1
ATOM 716 N N . PHE A 1 96 ? 5.174 -30.401 -20.633 1.00 83.69 96 PHE A N 1
ATOM 717 C CA . PHE A 1 96 ? 4.635 -29.070 -20.389 1.00 83.69 96 PHE A CA 1
ATOM 718 C C . PHE A 1 96 ? 3.586 -28.746 -21.458 1.00 83.69 96 PHE A C 1
ATOM 720 O O . PHE A 1 96 ? 3.846 -27.942 -22.362 1.00 83.69 96 PHE A O 1
ATOM 727 N N . PRO A 1 97 ? 2.405 -29.393 -21.403 1.00 78.94 97 PRO A N 1
ATOM 728 C CA . PRO A 1 97 ? 1.367 -29.167 -22.389 1.00 78.94 97 PRO A CA 1
ATOM 729 C C . PRO A 1 97 ? 0.994 -27.693 -22.371 1.00 78.94 97 PRO A C 1
ATOM 731 O O . PRO A 1 97 ? 0.449 -27.185 -21.392 1.00 78.94 97 PRO A O 1
ATOM 734 N N . VAL A 1 98 ? 1.295 -27.007 -23.474 1.00 75.31 98 VAL A N 1
ATOM 735 C CA . VAL A 1 98 ? 0.767 -25.673 -23.726 1.00 75.31 98 VAL A CA 1
ATOM 736 C C . VAL A 1 98 ? -0.747 -25.839 -23.716 1.00 75.31 98 VAL A C 1
ATOM 738 O O . VAL A 1 98 ? -1.253 -26.591 -24.555 1.00 75.31 98 VAL A O 1
ATOM 741 N N . PRO A 1 99 ? -1.482 -25.217 -22.775 1.00 69.19 99 PRO A N 1
ATOM 742 C CA . PRO A 1 99 ? -2.928 -25.336 -22.752 1.00 69.19 99 PRO A CA 1
ATOM 743 C C . PRO A 1 99 ? -3.424 -24.923 -24.130 1.00 69.19 99 PRO A C 1
ATOM 745 O O . PRO A 1 99 ? -3.187 -23.781 -24.536 1.00 69.19 99 PRO A O 1
ATOM 748 N N . ALA A 1 100 ? -4.015 -25.866 -24.872 1.00 59.69 100 ALA A N 1
ATOM 749 C CA . ALA A 1 100 ? -4.511 -25.586 -26.207 1.00 59.69 100 ALA A CA 1
ATOM 750 C C . ALA A 1 100 ? -5.392 -24.343 -26.094 1.00 59.69 100 ALA A C 1
ATOM 752 O O . ALA A 1 100 ? -6.295 -24.302 -25.253 1.00 59.69 100 ALA A O 1
ATOM 753 N N . LEU A 1 101 ? -5.086 -23.312 -26.885 1.00 52.81 101 LEU A N 1
ATOM 754 C CA . LEU A 1 101 ? -6.003 -22.201 -27.082 1.00 52.81 101 LEU A CA 1
ATOM 755 C C . LEU A 1 101 ? -7.247 -22.840 -27.691 1.00 52.81 101 LEU A C 1
ATOM 757 O O . LEU A 1 101 ? -7.282 -23.123 -28.884 1.00 52.81 101 LEU A O 1
ATOM 761 N N . THR A 1 102 ? -8.216 -23.199 -26.851 1.00 50.16 102 THR A N 1
ATOM 762 C CA . THR A 1 102 ? -9.512 -23.694 -27.292 1.00 50.16 102 THR A CA 1
ATOM 763 C C . THR A 1 102 ? -10.048 -22.625 -28.226 1.00 50.16 102 THR A C 1
ATOM 765 O O . THR A 1 102 ? -10.341 -21.529 -27.761 1.00 50.16 102 THR A O 1
ATOM 768 N N . GLY A 1 103 ? -10.064 -22.923 -29.528 1.00 45.50 103 GLY A N 1
ATOM 769 C CA . GLY A 1 103 ? -10.218 -21.973 -30.632 1.00 45.50 103 GLY A CA 1
ATOM 770 C C . GLY A 1 103 ? -11.590 -21.309 -30.760 1.00 45.50 103 GLY A C 1
ATOM 771 O O . GLY A 1 103 ? -12.033 -21.054 -31.874 1.00 45.50 103 GLY A O 1
ATOM 772 N N . GLY A 1 104 ? -12.266 -21.013 -29.652 1.00 48.28 104 GLY A N 1
ATOM 773 C CA . GLY A 1 104 ? -13.104 -19.823 -29.619 1.00 48.28 104 GLY A CA 1
ATOM 774 C C . GLY A 1 104 ? -12.186 -18.605 -29.652 1.00 48.28 104 GLY A C 1
ATOM 775 O O . GLY A 1 104 ? -11.056 -18.691 -29.165 1.00 48.28 104 GLY A O 1
ATOM 776 N N . GLU A 1 105 ? -12.647 -17.498 -30.244 1.00 46.16 105 GLU A N 1
ATOM 777 C CA . GLU A 1 105 ? -12.107 -16.151 -30.003 1.00 46.16 105 GLU A CA 1
ATOM 778 C C . GLU A 1 105 ? -11.451 -16.108 -28.632 1.00 46.16 105 GLU A C 1
ATOM 780 O O . GLU A 1 105 ? -12.091 -16.535 -27.671 1.00 46.16 105 GLU A O 1
ATOM 785 N N . ALA A 1 106 ? -10.185 -15.686 -28.560 1.00 46.22 106 ALA A N 1
ATOM 786 C CA . ALA A 1 106 ? -9.443 -15.558 -27.317 1.00 46.22 106 ALA A CA 1
ATOM 787 C C . ALA A 1 106 ? -10.209 -14.606 -26.391 1.00 46.22 106 ALA A C 1
ATOM 789 O O . ALA A 1 106 ? -9.918 -13.415 -26.321 1.00 46.22 106 ALA A O 1
ATOM 790 N N . ALA A 1 107 ? -11.235 -15.132 -25.726 1.00 53.53 107 ALA A N 1
ATOM 791 C CA . ALA A 1 107 ? -12.037 -14.451 -24.751 1.00 53.53 107 ALA A CA 1
ATOM 792 C C . ALA A 1 107 ? -11.019 -14.124 -23.685 1.00 53.53 107 ALA A C 1
ATOM 794 O O . ALA A 1 107 ? -10.486 -15.038 -23.046 1.00 53.53 107 ALA A O 1
ATOM 795 N N . ALA A 1 108 ? -10.637 -12.844 -23.650 1.00 59.28 108 ALA A N 1
ATOM 796 C CA . ALA A 1 108 ? -9.570 -12.335 -22.816 1.00 59.28 108 ALA A CA 1
ATOM 797 C C . ALA A 1 108 ? -9.750 -12.977 -21.449 1.00 59.28 108 ALA A C 1
ATOM 799 O O . ALA A 1 108 ? -10.791 -12.780 -20.815 1.00 59.28 108 ALA A O 1
ATOM 800 N N . ARG A 1 109 ? -8.809 -13.858 -21.068 1.00 62.22 109 ARG A N 1
ATOM 801 C CA . ARG A 1 109 ? -8.927 -14.586 -19.805 1.00 62.22 109 ARG A CA 1
ATOM 802 C C . ARG A 1 109 ? -9.206 -13.531 -18.741 1.00 62.22 109 ARG A C 1
ATOM 804 O O . ARG A 1 109 ? -8.471 -12.540 -18.718 1.00 62.22 109 ARG A O 1
ATOM 811 N N . PRO A 1 110 ? -10.259 -13.696 -17.923 1.00 72.06 110 PRO A N 1
ATOM 812 C CA . PRO A 1 110 ? -10.614 -12.686 -16.945 1.00 72.06 110 PRO A CA 1
ATOM 813 C C . PRO A 1 110 ? -9.378 -12.422 -16.090 1.00 72.06 110 PRO A C 1
ATOM 815 O O . PRO A 1 110 ? -8.829 -13.345 -15.481 1.00 72.06 110 PRO A O 1
ATOM 818 N N . ILE A 1 111 ? -8.881 -11.185 -16.143 1.00 82.44 111 ILE A N 1
ATOM 819 C CA . ILE A 1 111 ? -7.705 -10.789 -15.377 1.00 82.44 111 ILE A CA 1
ATOM 820 C C . ILE A 1 111 ? -8.075 -10.950 -13.906 1.00 82.44 111 ILE A C 1
ATOM 822 O O . ILE A 1 111 ? -9.102 -10.443 -13.458 1.00 82.44 111 ILE A O 1
ATOM 826 N N . ASP A 1 112 ? -7.240 -11.686 -13.173 1.00 90.31 112 ASP A N 1
ATOM 827 C CA . ASP A 1 112 ? -7.369 -11.856 -11.730 1.00 90.31 112 ASP A CA 1
ATOM 828 C C . ASP A 1 112 ? -7.473 -10.461 -11.076 1.00 90.31 112 ASP A C 1
ATOM 830 O O . ASP A 1 112 ? -6.542 -9.660 -11.231 1.00 90.31 112 ASP A O 1
ATOM 834 N N . PRO A 1 113 ? -8.572 -10.137 -10.364 1.00 92.38 113 PRO A N 1
ATOM 835 C CA . PRO A 1 113 ? -8.769 -8.818 -9.766 1.00 92.38 113 PRO A CA 1
ATOM 836 C C . PRO A 1 113 ? -7.607 -8.377 -8.875 1.00 92.38 113 PRO A C 1
ATOM 838 O O . PRO A 1 113 ? -7.320 -7.183 -8.784 1.00 92.38 113 PRO A O 1
ATOM 841 N N . ALA A 1 114 ? -6.904 -9.326 -8.246 1.00 88.69 114 ALA A N 1
ATOM 842 C CA . ALA A 1 114 ? -5.767 -9.009 -7.400 1.00 88.69 114 ALA A CA 1
ATOM 843 C C . ALA A 1 114 ? -4.528 -8.583 -8.189 1.00 88.69 114 ALA A C 1
ATOM 845 O O . ALA A 1 114 ? -3.818 -7.672 -7.758 1.00 88.69 114 ALA A O 1
ATOM 846 N N . MET A 1 115 ? -4.296 -9.210 -9.342 1.00 87.44 115 MET A N 1
ATOM 847 C CA . MET A 1 115 ? -3.242 -8.809 -10.275 1.00 87.44 115 MET A CA 1
ATOM 848 C C . MET A 1 115 ? -3.574 -7.468 -10.920 1.00 87.44 115 MET A C 1
ATOM 850 O O . MET A 1 115 ? -2.718 -6.591 -10.974 1.00 87.44 115 MET A O 1
ATOM 854 N N . LEU A 1 116 ? -4.832 -7.282 -11.332 1.00 93.19 116 LEU A N 1
ATOM 855 C CA . LEU A 1 116 ? -5.286 -6.013 -11.887 1.00 93.19 116 LEU A CA 1
ATOM 856 C C . LEU A 1 116 ? -5.086 -4.872 -10.884 1.00 93.19 116 LEU A C 1
ATOM 858 O O . LEU A 1 116 ? -4.524 -3.842 -11.240 1.00 93.19 116 LEU A O 1
ATOM 862 N N . ALA A 1 117 ? -5.481 -5.063 -9.621 1.00 93.94 117 ALA A N 1
ATOM 863 C CA . ALA A 1 117 ? -5.264 -4.065 -8.577 1.00 93.94 117 ALA A CA 1
ATOM 864 C C . ALA A 1 117 ? -3.777 -3.722 -8.406 1.00 93.94 117 ALA A C 1
ATOM 866 O O . ALA A 1 117 ? -3.434 -2.548 -8.294 1.00 93.94 117 ALA A O 1
ATOM 867 N N . ALA A 1 118 ? -2.899 -4.731 -8.405 1.00 89.88 118 ALA A N 1
ATOM 868 C CA . ALA A 1 118 ? -1.460 -4.528 -8.269 1.00 89.88 118 ALA A CA 1
ATOM 869 C C . ALA A 1 118 ? -0.889 -3.698 -9.426 1.00 89.88 118 ALA A C 1
ATOM 871 O O . ALA A 1 118 ? -0.241 -2.686 -9.167 1.00 89.88 118 ALA A O 1
ATOM 872 N N . SER A 1 119 ? -1.196 -4.050 -10.677 1.00 90.94 119 SER A N 1
ATOM 873 C CA . SER A 1 119 ? -0.716 -3.286 -11.835 1.00 90.94 119 SER A CA 1
ATOM 874 C C . SER A 1 119 ? -1.275 -1.861 -11.855 1.00 90.94 119 SER A C 1
ATOM 876 O O . SER A 1 119 ? -0.531 -0.910 -12.076 1.00 90.94 119 SER A O 1
ATOM 878 N N . LEU A 1 120 ? -2.560 -1.663 -11.536 1.00 94.56 120 LEU A N 1
ATOM 879 C CA . LEU A 1 120 ? -3.144 -0.318 -11.471 1.00 94.56 120 LEU A CA 1
ATOM 880 C C . LEU A 1 120 ? -2.473 0.559 -10.404 1.00 94.56 120 LEU A C 1
ATOM 882 O O . LEU A 1 120 ? -2.180 1.723 -10.668 1.00 94.56 120 LEU A O 1
ATOM 886 N N . VAL A 1 121 ? -2.222 0.027 -9.206 1.00 94.75 121 VAL A N 1
ATOM 887 C CA . VAL A 1 121 ? -1.616 0.812 -8.119 1.00 94.75 121 VAL A CA 1
ATOM 888 C C . VAL A 1 121 ? -0.135 1.049 -8.375 1.00 94.75 121 VAL A C 1
ATOM 890 O O . VAL A 1 121 ? 0.304 2.194 -8.349 1.00 94.75 121 VAL A O 1
ATOM 893 N N . SER A 1 122 ? 0.631 -0.014 -8.606 1.00 90.75 122 SER A N 1
ATOM 894 C CA . SER A 1 122 ? 2.093 0.047 -8.610 1.00 90.75 122 SER A CA 1
ATOM 895 C C . SER A 1 122 ? 2.667 0.536 -9.934 1.00 90.75 122 SER A C 1
ATOM 897 O O . SER A 1 122 ? 3.659 1.257 -9.922 1.00 90.75 122 SER A O 1
ATOM 899 N N . GLU A 1 123 ? 2.058 0.176 -11.065 1.00 91.69 123 GLU A N 1
ATOM 900 C CA . GLU A 1 123 ? 2.618 0.491 -12.386 1.00 91.69 123 GLU A CA 1
ATOM 901 C C . GLU A 1 123 ? 2.003 1.756 -12.988 1.00 91.69 123 GLU A C 1
ATOM 903 O O . GLU A 1 123 ? 2.683 2.475 -13.713 1.00 91.69 123 GLU A O 1
ATOM 908 N N . VAL A 1 124 ? 0.731 2.053 -12.693 1.00 95.06 124 VAL A N 1
ATOM 909 C CA . VAL A 1 124 ? 0.024 3.199 -13.290 1.00 95.06 124 VAL A CA 1
ATOM 910 C C . VAL A 1 124 ? -0.051 4.381 -12.328 1.00 95.06 124 VAL A C 1
ATOM 912 O O . VAL A 1 124 ? 0.452 5.466 -12.623 1.00 95.06 124 VAL A O 1
ATOM 915 N N . LEU A 1 125 ? -0.710 4.197 -11.183 1.00 96.50 125 LEU A N 1
ATOM 916 C CA . LEU A 1 125 ? -1.100 5.318 -10.333 1.00 96.50 125 LEU A CA 1
ATOM 917 C C . LEU A 1 125 ? 0.045 5.810 -9.439 1.00 96.50 125 LEU A C 1
ATOM 919 O O . LEU A 1 125 ? 0.169 7.018 -9.252 1.00 96.50 125 LEU A O 1
ATOM 923 N N . ALA A 1 126 ? 0.901 4.923 -8.919 1.00 95.19 126 ALA A N 1
ATOM 924 C CA . ALA A 1 126 ? 2.026 5.334 -8.076 1.00 95.19 126 ALA A CA 1
ATOM 925 C C . ALA A 1 126 ? 3.015 6.245 -8.830 1.00 95.19 126 ALA A C 1
ATOM 927 O O . ALA A 1 126 ? 3.287 7.335 -8.325 1.00 95.19 126 ALA A O 1
ATOM 928 N N . PRO A 1 127 ? 3.493 5.909 -10.049 1.00 93.19 127 PRO A N 1
ATOM 929 C CA . PRO A 1 127 ? 4.341 6.818 -10.820 1.00 93.19 127 PRO A CA 1
ATOM 930 C C . PRO A 1 127 ? 3.639 8.133 -11.162 1.00 93.19 127 PRO A C 1
ATOM 932 O O . PRO A 1 127 ? 4.262 9.190 -11.092 1.00 93.19 127 PRO A O 1
ATOM 935 N N . TYR A 1 128 ? 2.344 8.082 -11.488 1.00 96.75 128 TYR A N 1
ATOM 936 C CA . TYR A 1 128 ? 1.557 9.267 -11.828 1.00 96.75 128 TYR A CA 1
ATOM 937 C C . TYR A 1 128 ? 1.453 10.259 -10.669 1.00 96.75 128 TYR A C 1
ATOM 939 O O . TYR A 1 128 ? 1.750 11.437 -10.855 1.00 96.75 128 TYR A O 1
ATOM 947 N N . TYR A 1 129 ? 1.096 9.797 -9.471 1.00 96.31 129 TYR A N 1
ATOM 948 C CA . TYR A 1 129 ? 0.985 10.679 -8.308 1.00 96.31 129 TYR A CA 1
ATOM 949 C C . TYR A 1 129 ? 2.346 11.064 -7.718 1.00 96.31 129 TYR A C 1
ATOM 951 O O . TYR A 1 129 ? 2.486 12.172 -7.213 1.00 96.31 129 TYR A O 1
ATOM 959 N N . ARG A 1 130 ? 3.372 10.209 -7.841 1.00 94.81 130 ARG A N 1
ATOM 960 C CA . ARG A 1 130 ? 4.740 10.525 -7.393 1.00 94.81 130 ARG A CA 1
ATOM 961 C C . ARG A 1 130 ? 5.396 11.607 -8.252 1.00 94.81 130 ARG A C 1
ATOM 963 O O . ARG A 1 130 ? 6.032 12.511 -7.722 1.00 94.81 130 ARG A O 1
ATOM 970 N N . LEU A 1 131 ? 5.288 11.494 -9.576 1.00 93.62 131 LEU A N 1
ATOM 971 C CA . LEU A 1 131 ? 5.982 12.378 -10.521 1.00 93.62 131 LEU A CA 1
ATOM 972 C C . LEU A 1 131 ? 5.125 13.570 -10.974 1.00 93.62 131 LEU A C 1
ATOM 974 O O . LEU A 1 131 ? 5.652 14.537 -11.531 1.00 93.62 131 LEU A O 1
ATOM 978 N N . GLY A 1 132 ? 3.805 13.485 -10.797 1.00 95.69 132 GLY A N 1
ATOM 979 C CA . GLY A 1 132 ? 2.841 14.362 -11.451 1.00 95.69 132 GLY A CA 1
ATOM 980 C C . GLY A 1 132 ? 2.782 14.145 -12.970 1.00 95.69 132 GLY A C 1
ATOM 981 O O . GLY A 1 132 ? 3.607 13.446 -13.566 1.00 95.69 132 GLY A O 1
ATOM 982 N N . ALA A 1 133 ? 1.817 14.787 -13.633 1.00 96.25 133 ALA A N 1
ATOM 983 C CA . ALA A 1 133 ? 1.612 14.640 -15.077 1.00 96.25 133 ALA A CA 1
ATOM 984 C C . ALA A 1 133 ? 2.839 15.076 -15.906 1.00 96.25 133 ALA A C 1
ATOM 986 O O . ALA A 1 133 ? 3.228 14.381 -16.841 1.00 96.25 133 ALA A O 1
ATOM 987 N N . GLU A 1 134 ? 3.494 16.190 -15.555 1.00 95.94 134 GLU A N 1
ATOM 988 C CA . GLU A 1 134 ? 4.688 16.670 -16.273 1.00 95.94 134 GLU A CA 1
ATOM 989 C C . GLU A 1 134 ? 5.920 15.788 -16.043 1.00 95.94 134 GLU A C 1
ATOM 991 O O . GLU A 1 134 ? 6.706 15.556 -16.964 1.00 95.94 134 GLU A O 1
ATOM 996 N N . GLY A 1 135 ? 6.111 15.283 -14.820 1.00 93.06 135 GLY A N 1
ATOM 997 C CA . GLY A 1 135 ? 7.190 14.345 -14.521 1.00 93.06 135 GLY A CA 1
ATOM 998 C C . GLY A 1 135 ? 6.991 13.039 -15.279 1.00 93.06 135 GLY A C 1
ATOM 999 O O . GLY A 1 135 ? 7.870 12.638 -16.041 1.00 93.06 135 GLY A O 1
ATOM 1000 N N . LEU A 1 136 ? 5.800 12.443 -15.180 1.00 93.12 136 LEU A N 1
ATOM 1001 C CA . LEU A 1 136 ? 5.484 11.210 -15.896 1.00 93.12 136 LEU A CA 1
ATOM 1002 C C . LEU A 1 136 ? 5.561 11.396 -17.420 1.00 93.12 136 LEU A C 1
ATOM 1004 O O . LEU A 1 136 ? 6.072 10.514 -18.104 1.00 93.12 136 LEU A O 1
ATOM 1008 N N . ARG A 1 137 ? 5.152 12.551 -17.966 1.00 93.81 137 ARG A N 1
ATOM 1009 C CA . ARG A 1 137 ? 5.304 12.843 -19.403 1.00 93.81 137 ARG A CA 1
ATOM 1010 C C . ARG A 1 137 ? 6.764 12.853 -19.837 1.00 93.81 137 ARG A C 1
ATOM 1012 O O . ARG A 1 137 ? 7.082 12.301 -20.887 1.00 93.81 137 ARG A O 1
ATOM 1019 N N . ARG A 1 138 ? 7.645 13.490 -19.060 1.00 90.44 138 ARG A N 1
ATOM 1020 C CA . ARG A 1 138 ? 9.087 13.522 -19.356 1.00 90.44 138 ARG A CA 1
ATOM 1021 C C . ARG A 1 138 ? 9.717 12.136 -19.267 1.00 90.44 138 ARG A C 1
ATOM 1023 O O . ARG A 1 138 ? 10.627 11.842 -20.033 1.00 90.44 138 ARG A O 1
ATOM 1030 N N . GLU A 1 139 ? 9.247 11.305 -18.342 1.00 85.56 139 GLU A N 1
ATOM 1031 C CA . GLU A 1 139 ? 9.853 10.004 -18.063 1.00 85.56 139 GLU A CA 1
ATOM 1032 C C . GLU A 1 139 ? 9.314 8.848 -18.911 1.00 85.56 139 GLU A C 1
ATOM 1034 O O . GLU A 1 139 ? 10.088 7.995 -19.343 1.00 85.56 139 GLU A O 1
ATOM 1039 N N . ALA A 1 140 ? 8.008 8.822 -19.161 1.00 85.75 140 ALA A N 1
ATOM 1040 C CA . ALA A 1 140 ? 7.311 7.734 -19.843 1.00 85.75 140 ALA A CA 1
ATOM 1041 C C . ALA A 1 140 ? 6.537 8.182 -21.090 1.00 85.75 140 ALA A C 1
ATOM 1043 O O . ALA A 1 140 ? 5.976 7.350 -21.793 1.00 85.75 140 ALA A O 1
ATOM 1044 N N . GLY A 1 141 ? 6.518 9.477 -21.406 1.00 89.81 141 GLY A N 1
ATOM 1045 C CA . GLY A 1 141 ? 5.822 10.009 -22.575 1.00 89.81 141 GLY A CA 1
ATOM 1046 C C . GLY A 1 141 ? 4.351 10.350 -22.325 1.00 89.81 141 GLY A C 1
ATOM 1047 O O . GLY A 1 141 ? 3.777 10.109 -21.263 1.00 89.81 141 GLY A O 1
ATOM 1048 N N . ALA A 1 142 ? 3.724 10.964 -23.330 1.00 92.75 142 ALA A N 1
ATOM 1049 C CA . ALA A 1 142 ? 2.345 11.442 -23.233 1.00 92.75 142 ALA A CA 1
ATOM 1050 C C . ALA A 1 142 ? 1.317 10.302 -23.117 1.00 92.75 142 ALA A C 1
ATOM 1052 O O . ALA A 1 142 ? 0.316 10.459 -22.419 1.00 92.75 142 ALA A O 1
ATOM 1053 N N . SER A 1 143 ? 1.575 9.152 -23.750 1.00 89.25 143 SER A N 1
ATOM 1054 C CA . SER A 1 143 ? 0.688 7.983 -23.687 1.00 89.25 143 SER A CA 1
ATOM 1055 C C . SER A 1 143 ? 0.562 7.426 -22.266 1.00 89.25 143 SER A C 1
ATOM 1057 O O . SER A 1 143 ? -0.548 7.112 -21.839 1.00 89.25 143 SER A O 1
ATOM 1059 N N . ALA A 1 144 ? 1.654 7.383 -21.495 1.00 91.88 144 ALA A N 1
ATOM 1060 C CA . ALA A 1 144 ? 1.629 6.966 -20.092 1.00 91.88 144 ALA A CA 1
ATOM 1061 C C . ALA A 1 144 ? 0.765 7.887 -19.214 1.00 91.88 144 ALA A C 1
ATOM 1063 O O . ALA A 1 144 ? -0.024 7.399 -18.405 1.00 91.88 144 ALA A O 1
ATOM 1064 N N . VAL A 1 145 ? 0.854 9.208 -19.415 1.00 95.38 145 VAL A N 1
ATOM 1065 C CA . VAL A 1 145 ? -0.010 10.179 -18.718 1.00 95.38 145 VAL A CA 1
ATOM 1066 C C . VAL A 1 145 ? -1.473 9.959 -19.083 1.00 95.38 145 VAL A C 1
ATOM 1068 O O . VAL A 1 145 ? -2.310 9.833 -18.194 1.00 95.38 145 VAL A O 1
ATOM 1071 N N . GLY A 1 146 ? -1.772 9.823 -20.378 1.00 94.31 146 GLY A N 1
ATOM 1072 C CA . GLY A 1 146 ? -3.134 9.567 -20.842 1.00 94.31 146 GLY A CA 1
ATOM 1073 C C . GLY A 1 146 ? -3.717 8.267 -20.277 1.00 94.31 146 GLY A C 1
ATOM 1074 O O . GLY A 1 146 ? -4.895 8.224 -19.925 1.00 94.31 146 GLY A O 1
ATOM 1075 N N . LEU A 1 147 ? -2.908 7.212 -20.141 1.00 94.75 147 LEU A N 1
ATOM 1076 C CA . LEU A 1 147 ? -3.324 5.979 -19.473 1.00 94.75 147 LEU A CA 1
ATOM 1077 C C . LEU A 1 147 ? -3.623 6.215 -17.987 1.00 94.75 147 LEU A C 1
ATOM 1079 O O . LEU A 1 147 ? -4.688 5.810 -17.515 1.00 94.75 147 LEU A O 1
ATOM 1083 N N . ALA A 1 148 ? -2.720 6.875 -17.262 1.00 96.12 148 ALA A N 1
ATOM 1084 C CA . ALA A 1 148 ? -2.894 7.124 -15.836 1.00 96.12 148 ALA A CA 1
ATOM 1085 C C . ALA A 1 148 ? -4.136 7.970 -15.534 1.00 96.12 148 ALA A C 1
ATOM 1087 O O . ALA A 1 148 ? -4.924 7.607 -14.661 1.00 96.12 148 ALA A O 1
ATOM 1088 N N . GLU A 1 149 ? -4.377 9.021 -16.318 1.00 97.06 149 GLU A N 1
ATOM 1089 C CA . GLU A 1 149 ? -5.582 9.849 -16.221 1.00 97.06 149 GLU A CA 1
ATOM 1090 C C . GLU A 1 149 ? -6.854 9.040 -16.509 1.00 97.06 149 GLU A C 1
ATOM 1092 O O . GLU A 1 149 ? -7.832 9.135 -15.767 1.00 97.06 149 GLU A O 1
ATOM 1097 N N . ARG A 1 150 ? -6.861 8.191 -17.550 1.00 96.94 150 ARG A N 1
ATOM 1098 C CA . ARG A 1 150 ? -8.013 7.317 -17.848 1.00 96.94 150 ARG A CA 1
ATOM 1099 C C . ARG A 1 150 ? -8.306 6.340 -16.711 1.00 96.94 150 ARG A C 1
ATOM 1101 O O . ARG A 1 150 ? -9.477 6.116 -16.400 1.00 96.94 150 ARG A O 1
ATOM 1108 N N . VAL A 1 151 ? -7.269 5.764 -16.101 1.00 97.12 151 VAL A N 1
ATOM 1109 C CA . VAL A 1 151 ? -7.419 4.878 -14.939 1.00 97.12 151 VAL A CA 1
ATOM 1110 C C . VAL A 1 151 ? -7.956 5.656 -13.737 1.00 97.12 151 VAL A C 1
ATOM 1112 O O . VAL A 1 151 ? -8.959 5.236 -13.162 1.00 97.12 151 VAL A O 1
ATOM 1115 N N . ALA A 1 152 ? -7.356 6.799 -13.394 1.00 97.25 152 ALA A N 1
ATOM 1116 C CA . ALA A 1 152 ? -7.783 7.636 -12.273 1.00 97.25 152 ALA A CA 1
ATOM 1117 C C . ALA A 1 152 ? -9.249 8.084 -12.420 1.00 97.25 152 ALA A C 1
ATOM 1119 O O . ALA A 1 152 ? -10.057 7.853 -11.521 1.00 97.25 152 ALA A O 1
ATOM 1120 N N . ASN A 1 153 ? -9.636 8.580 -13.599 1.00 97.31 153 ASN A N 1
ATOM 1121 C CA . ASN A 1 153 ? -11.002 9.030 -13.895 1.00 97.31 153 ASN A CA 1
ATOM 1122 C C . ASN A 1 153 ? -12.061 7.922 -13.776 1.00 97.31 153 ASN A C 1
ATOM 1124 O O . ASN A 1 153 ? -13.221 8.206 -13.483 1.00 97.31 153 ASN A O 1
ATOM 1128 N N . LYS A 1 154 ? -11.694 6.657 -14.017 1.00 97.56 154 LYS A N 1
ATOM 1129 C CA . LYS A 1 154 ? -12.592 5.506 -13.812 1.00 97.56 154 LYS A CA 1
ATOM 1130 C C . LYS A 1 154 ? -12.638 5.070 -12.352 1.00 97.56 154 LYS A C 1
ATOM 1132 O O . LYS A 1 154 ? -13.692 4.670 -11.862 1.00 97.56 154 LYS A O 1
ATOM 1137 N N . LEU A 1 155 ? -11.493 5.115 -11.679 1.00 96.62 155 LEU A N 1
ATOM 1138 C CA . LEU A 1 155 ? -11.334 4.599 -10.329 1.00 96.62 155 LEU A CA 1
ATOM 1139 C C . LEU A 1 155 ? -11.938 5.527 -9.273 1.00 96.62 155 LEU A C 1
ATOM 1141 O O . LEU A 1 155 ? -12.617 5.061 -8.363 1.00 96.62 155 LEU A O 1
ATOM 1145 N N . GLU A 1 156 ? -11.726 6.834 -9.398 1.00 96.81 156 GLU A N 1
ATOM 1146 C CA . GLU A 1 156 ? -12.142 7.819 -8.398 1.00 96.81 156 GLU A CA 1
ATOM 1147 C C . GLU A 1 156 ? -13.649 7.816 -8.124 1.00 96.81 156 GLU A C 1
ATOM 1149 O O . GLU A 1 156 ? -14.031 7.664 -6.959 1.00 96.81 156 GLU A O 1
ATOM 1154 N N . PRO A 1 157 ? -14.536 7.883 -9.139 1.00 97.12 157 PRO A N 1
ATOM 1155 C CA . PRO A 1 157 ? -15.973 7.817 -8.890 1.00 97.12 157 PRO A CA 1
ATOM 1156 C C . PRO A 1 157 ? -16.387 6.472 -8.290 1.00 97.12 157 PRO A C 1
ATOM 1158 O O . PRO A 1 157 ? -17.311 6.410 -7.481 1.00 97.12 157 PRO A O 1
ATOM 1161 N N . ALA A 1 158 ? -15.688 5.392 -8.653 1.00 96.25 158 ALA A N 1
ATOM 1162 C CA . ALA A 1 158 ? -15.975 4.053 -8.154 1.00 96.25 158 ALA A CA 1
ATOM 1163 C C . ALA A 1 158 ? -15.600 3.858 -6.675 1.00 96.25 158 ALA A C 1
ATOM 1165 O O . ALA A 1 158 ? -16.127 2.930 -6.049 1.00 96.25 158 ALA A O 1
ATOM 1166 N N . LEU A 1 159 ? -14.721 4.712 -6.136 1.00 95.94 159 LEU A N 1
ATOM 1167 C CA . LEU A 1 159 ? -14.319 4.747 -4.726 1.00 95.94 159 LEU A CA 1
ATOM 1168 C C . LEU A 1 159 ? -15.020 5.853 -3.922 1.00 95.94 159 LEU A C 1
ATOM 1170 O O . LEU A 1 159 ? -15.076 5.755 -2.702 1.00 95.94 159 LEU A O 1
ATOM 1174 N N . ALA A 1 160 ? -15.591 6.874 -4.568 1.00 92.31 160 ALA A N 1
ATOM 1175 C CA . ALA A 1 160 ? -16.183 8.038 -3.897 1.00 92.31 160 ALA A CA 1
ATOM 1176 C C . ALA A 1 160 ? -17.342 7.706 -2.931 1.00 92.31 160 ALA A C 1
ATOM 1178 O O . ALA A 1 160 ? -17.598 8.461 -1.997 1.00 92.31 160 ALA A O 1
ATOM 1179 N N . GLY A 1 161 ? -18.040 6.584 -3.140 1.00 90.12 161 GLY A N 1
ATOM 1180 C CA . GLY A 1 161 ? -19.107 6.114 -2.246 1.00 90.12 161 GLY A CA 1
ATOM 1181 C C . GLY A 1 161 ? -18.615 5.451 -0.954 1.00 90.12 161 GLY A C 1
ATOM 1182 O O . GLY A 1 161 ? -19.424 5.179 -0.070 1.00 90.12 161 GLY A O 1
ATOM 1183 N N . ASP A 1 162 ? -17.314 5.185 -0.836 1.00 95.88 162 ASP A N 1
ATOM 1184 C CA . ASP A 1 162 ? -16.687 4.568 0.330 1.00 95.88 162 ASP A CA 1
ATOM 1185 C C . ASP A 1 162 ? -15.724 5.575 0.977 1.00 95.88 162 ASP A C 1
ATOM 1187 O O . ASP A 1 162 ? -14.664 5.899 0.439 1.00 95.88 162 ASP A O 1
ATOM 1191 N N . LEU A 1 163 ? -16.102 6.082 2.156 1.00 90.50 163 LEU A N 1
ATOM 1192 C CA . LEU A 1 163 ? -15.320 7.078 2.896 1.00 90.50 163 LEU A CA 1
ATOM 1193 C C . LEU A 1 163 ? -13.905 6.584 3.228 1.00 90.50 163 LEU A C 1
ATOM 1195 O O . LEU A 1 163 ? -12.956 7.368 3.173 1.00 90.50 163 LEU A O 1
ATOM 1199 N N . ALA A 1 164 ? -13.746 5.297 3.550 1.00 89.50 164 ALA A N 1
ATOM 1200 C CA . ALA A 1 164 ? -12.444 4.725 3.875 1.00 89.50 164 ALA A CA 1
ATOM 1201 C C . ALA A 1 164 ? -11.575 4.600 2.617 1.00 89.50 164 ALA A C 1
ATOM 1203 O O . ALA A 1 164 ? -10.391 4.947 2.644 1.00 89.50 164 ALA A O 1
ATOM 1204 N N . ALA A 1 165 ? -12.169 4.170 1.500 1.00 93.44 165 ALA A N 1
ATOM 1205 C CA . ALA A 1 165 ? -11.486 4.125 0.212 1.00 93.44 165 ALA A CA 1
ATOM 1206 C C . ALA A 1 165 ? -11.044 5.518 -0.260 1.00 93.44 165 ALA A C 1
ATOM 1208 O O . ALA A 1 165 ? -9.907 5.681 -0.705 1.00 93.44 165 ALA A O 1
ATOM 1209 N N . GLY A 1 166 ? -11.912 6.525 -0.123 1.00 93.12 166 GLY A N 1
ATOM 1210 C CA . GLY A 1 166 ? -11.604 7.914 -0.462 1.00 93.12 166 GLY A CA 1
ATOM 1211 C C . GLY A 1 166 ? -10.456 8.482 0.375 1.00 93.12 166 GLY A C 1
ATOM 1212 O O . GLY A 1 166 ? -9.536 9.090 -0.173 1.00 93.12 166 GLY A O 1
ATOM 1213 N N . ALA A 1 167 ? -10.453 8.225 1.687 1.00 92.06 167 ALA A N 1
ATOM 1214 C CA . ALA A 1 167 ? -9.359 8.630 2.569 1.00 92.06 167 ALA A CA 1
ATOM 1215 C C . ALA A 1 167 ? -8.025 7.970 2.176 1.00 92.06 167 ALA A C 1
ATOM 1217 O O . ALA A 1 167 ? -7.004 8.650 2.078 1.00 92.06 167 ALA A O 1
ATOM 1218 N N . LEU A 1 168 ? -8.031 6.664 1.887 1.00 93.44 168 LEU A N 1
ATOM 1219 C CA . LEU A 1 168 ? -6.833 5.942 1.444 1.00 93.44 168 LEU A CA 1
ATOM 1220 C C . LEU A 1 168 ? -6.322 6.424 0.085 1.00 93.44 168 LEU A C 1
ATOM 1222 O O . LEU A 1 168 ? -5.111 6.548 -0.094 1.00 93.44 168 LEU A O 1
ATOM 1226 N N . LEU A 1 169 ? -7.220 6.738 -0.851 1.00 96.06 169 LEU A N 1
ATOM 1227 C CA . LEU A 1 169 ? -6.834 7.331 -2.128 1.00 96.06 169 LEU A CA 1
ATOM 1228 C C . LEU A 1 169 ? -6.193 8.711 -1.932 1.00 96.06 169 LEU A C 1
ATOM 1230 O O . LEU A 1 169 ? -5.194 9.007 -2.580 1.00 96.06 169 LEU A O 1
ATOM 1234 N N . ASN A 1 170 ? -6.712 9.534 -1.018 1.00 94.38 170 ASN A N 1
ATOM 1235 C CA . ASN A 1 170 ? -6.112 10.833 -0.703 1.00 94.38 170 ASN A CA 1
ATOM 1236 C C . ASN A 1 170 ? -4.717 10.691 -0.080 1.00 94.38 170 ASN A C 1
ATOM 1238 O O . ASN A 1 170 ? -3.795 11.379 -0.515 1.00 94.38 170 ASN A O 1
ATOM 1242 N N . ILE A 1 171 ? -4.533 9.760 0.865 1.00 93.19 171 ILE A N 1
ATOM 1243 C CA . ILE A 1 171 ? -3.205 9.446 1.420 1.00 93.19 171 ILE A CA 1
ATOM 1244 C C . ILE A 1 171 ? -2.260 9.002 0.299 1.00 93.19 171 ILE A C 1
ATOM 1246 O O . ILE A 1 171 ? -1.136 9.484 0.217 1.00 93.19 171 ILE A O 1
ATOM 1250 N N . PHE A 1 172 ? -2.721 8.123 -0.593 1.00 96.19 172 PHE A N 1
ATOM 1251 C CA . PHE A 1 172 ? -1.926 7.628 -1.715 1.00 96.19 172 PHE A CA 1
ATOM 1252 C C . PHE A 1 172 ? -1.543 8.725 -2.717 1.00 96.19 172 PHE A C 1
ATOM 1254 O O . PHE A 1 172 ? -0.427 8.717 -3.219 1.00 96.19 172 PHE A O 1
ATOM 1261 N N . ARG A 1 173 ? -2.422 9.694 -2.988 1.00 96.38 173 ARG A N 1
ATOM 1262 C CA . ARG A 1 173 ? -2.101 10.846 -3.848 1.00 96.38 173 ARG A CA 1
ATOM 1263 C C . ARG A 1 173 ? -0.982 11.707 -3.273 1.00 96.38 173 ARG A C 1
ATOM 1265 O O . ARG A 1 173 ? -0.108 12.134 -4.014 1.00 96.38 173 ARG A O 1
ATOM 1272 N N . GLN A 1 174 ? -1.027 11.954 -1.966 1.00 95.06 174 GLN A N 1
ATOM 1273 C CA . GLN A 1 174 ? -0.037 12.782 -1.274 1.00 95.06 174 GLN A CA 1
ATOM 1274 C C . GLN A 1 174 ? 1.284 12.037 -1.062 1.00 95.06 174 GLN A C 1
ATOM 1276 O O . GLN A 1 174 ? 2.357 12.630 -1.133 1.00 95.06 174 GLN A O 1
ATOM 1281 N N . ASN A 1 175 ? 1.209 10.737 -0.776 1.00 93.81 175 ASN A N 1
ATOM 1282 C CA . ASN A 1 175 ? 2.362 9.882 -0.548 1.00 93.81 175 ASN A CA 1
ATOM 1283 C C . ASN A 1 175 ? 2.067 8.457 -1.060 1.00 93.81 175 ASN A C 1
ATOM 1285 O O . ASN A 1 175 ? 1.526 7.627 -0.313 1.00 93.81 175 ASN A O 1
ATOM 1289 N N . PRO A 1 176 ? 2.421 8.157 -2.326 1.00 93.88 176 PRO A N 1
ATOM 1290 C CA . PRO A 1 176 ? 2.148 6.858 -2.931 1.00 93.88 176 PRO A CA 1
ATOM 1291 C C . PRO A 1 176 ? 2.745 5.689 -2.148 1.00 93.88 176 PRO A C 1
ATOM 1293 O O . PRO A 1 176 ? 2.071 4.681 -1.960 1.00 93.88 176 PRO A O 1
ATOM 1296 N N . GLU A 1 177 ? 3.958 5.837 -1.613 1.00 87.88 177 GLU A N 1
ATOM 1297 C CA . GLU A 1 177 ? 4.643 4.785 -0.849 1.00 87.88 177 GLU A CA 1
ATOM 1298 C C . GLU A 1 177 ? 3.879 4.420 0.430 1.00 87.88 177 GLU A C 1
ATOM 1300 O O . GLU A 1 177 ? 3.692 3.242 0.744 1.00 87.88 177 GLU A O 1
ATOM 1305 N N . LEU A 1 178 ? 3.383 5.431 1.151 1.00 88.75 178 LEU A N 1
ATOM 1306 C CA . LEU A 1 178 ? 2.617 5.234 2.380 1.00 88.75 178 LEU A CA 1
ATOM 1307 C C . LEU A 1 178 ? 1.211 4.681 2.104 1.00 88.75 178 LEU A C 1
ATOM 1309 O O . LEU A 1 178 ? 0.729 3.815 2.839 1.00 88.75 178 LEU A O 1
ATOM 1313 N N . GLY A 1 179 ? 0.540 5.184 1.064 1.00 91.06 179 GLY A N 1
ATOM 1314 C CA . GLY A 1 179 ? -0.840 4.810 0.744 1.00 91.06 179 GLY A CA 1
ATOM 1315 C C . GLY A 1 179 ? -0.984 3.484 -0.008 1.00 91.06 179 GLY A C 1
ATOM 1316 O O . GLY A 1 179 ? -2.061 2.882 0.023 1.00 91.06 179 GLY A O 1
ATOM 1317 N N . GLN A 1 180 ? 0.079 3.006 -0.666 1.00 93.44 180 GLN A N 1
ATOM 1318 C CA . GLN A 1 180 ? 0.027 1.873 -1.594 1.00 93.44 180 GLN A CA 1
ATOM 1319 C C . GLN A 1 180 ? -0.542 0.590 -0.972 1.00 93.44 180 GLN A C 1
ATOM 1321 O O . GLN A 1 180 ? -1.459 0.022 -1.571 1.00 93.44 180 GLN A O 1
ATOM 1326 N N . PRO A 1 181 ? -0.092 0.118 0.211 1.00 89.25 181 PRO A N 1
ATOM 1327 C CA . PRO A 1 181 ? -0.619 -1.118 0.791 1.00 89.25 181 PRO A CA 1
ATOM 1328 C C . PRO A 1 181 ? -2.122 -1.037 1.090 1.00 89.25 181 PRO A C 1
ATOM 1330 O O . PRO A 1 181 ? -2.858 -1.996 0.848 1.00 89.25 181 PRO A O 1
ATOM 1333 N N . GLY A 1 182 ? -2.584 0.119 1.583 1.00 89.12 182 GLY A N 1
ATOM 1334 C CA . GLY A 1 182 ? -3.988 0.348 1.920 1.00 89.12 182 GLY A CA 1
ATOM 1335 C C . GLY A 1 182 ? -4.872 0.429 0.679 1.00 89.12 182 GLY A C 1
ATOM 1336 O O . GLY A 1 182 ? -5.872 -0.287 0.587 1.00 89.12 182 GLY A O 1
ATOM 1337 N N . LEU A 1 183 ? -4.472 1.236 -0.309 1.00 95.62 183 LEU A N 1
ATOM 1338 C CA . LEU A 1 183 ? -5.211 1.363 -1.565 1.00 95.62 183 LEU A CA 1
ATOM 1339 C C . LEU A 1 183 ? -5.258 0.032 -2.328 1.00 95.62 183 LEU A C 1
ATOM 1341 O O . LEU A 1 183 ? -6.305 -0.327 -2.865 1.00 95.62 183 LEU A O 1
ATOM 1345 N N . LEU A 1 184 ? -4.163 -0.737 -2.326 1.00 93.19 184 LEU A N 1
ATOM 1346 C CA . LEU A 1 184 ? -4.120 -2.061 -2.945 1.00 93.19 184 LEU A CA 1
ATOM 1347 C C . LEU A 1 184 ? -5.160 -3.003 -2.327 1.00 93.19 184 LEU A C 1
ATOM 1349 O O . LEU A 1 184 ? -5.885 -3.668 -3.063 1.00 93.19 184 LEU A O 1
ATOM 1353 N N . GLY A 1 185 ? -5.264 -3.054 -0.996 1.00 88.38 185 GLY A N 1
ATOM 1354 C CA . GLY A 1 185 ? -6.263 -3.879 -0.310 1.00 88.38 185 GLY A CA 1
ATOM 1355 C C . GLY A 1 185 ? -7.700 -3.503 -0.688 1.00 88.38 185 GLY A C 1
ATOM 1356 O O . GLY A 1 185 ? -8.497 -4.377 -1.037 1.00 88.38 185 GLY A O 1
ATOM 1357 N N . VAL A 1 186 ? -8.005 -2.203 -0.696 1.00 94.94 186 VAL A N 1
ATOM 1358 C CA . VAL A 1 186 ? -9.324 -1.682 -1.090 1.00 94.94 186 VAL A CA 1
ATOM 1359 C C . VAL A 1 186 ? -9.644 -2.014 -2.544 1.00 94.94 186 VAL A C 1
ATOM 1361 O O . VAL A 1 186 ? -10.733 -2.504 -2.837 1.00 94.94 186 VAL A O 1
ATOM 1364 N N . LEU A 1 187 ? -8.697 -1.806 -3.461 1.00 95.94 187 LEU A N 1
ATOM 1365 C CA . LEU A 1 187 ? -8.912 -2.087 -4.879 1.00 95.94 187 LEU A CA 1
ATOM 1366 C C . LEU A 1 187 ? -9.073 -3.570 -5.168 1.00 95.94 187 LEU A C 1
ATOM 1368 O O . LEU A 1 187 ? -9.947 -3.929 -5.952 1.00 95.94 187 LEU A O 1
ATOM 1372 N N . LYS A 1 188 ? -8.314 -4.441 -4.498 1.00 94.81 188 LYS A N 1
ATOM 1373 C CA . LYS A 1 188 ? -8.515 -5.894 -4.588 1.00 94.81 188 LYS A CA 1
ATOM 1374 C C . LYS A 1 188 ? -9.959 -6.271 -4.252 1.00 94.81 188 LYS A C 1
ATOM 1376 O O . LYS A 1 188 ? -10.609 -6.959 -5.036 1.00 94.81 188 LYS A O 1
ATOM 1381 N N . ALA A 1 189 ? -10.470 -5.784 -3.120 1.00 93.75 189 ALA A N 1
ATOM 1382 C CA . ALA A 1 189 ? -11.842 -6.052 -2.696 1.00 93.75 189 ALA A CA 1
ATOM 1383 C C . ALA A 1 189 ? -12.872 -5.439 -3.659 1.00 93.75 189 ALA A C 1
ATOM 1385 O O . ALA A 1 189 ? -13.839 -6.102 -4.038 1.00 93.75 189 ALA A O 1
ATOM 1386 N N . ARG A 1 190 ? -12.647 -4.197 -4.106 1.00 96.12 190 ARG A N 1
ATOM 1387 C CA . ARG A 1 190 ? -13.564 -3.482 -5.000 1.00 96.12 190 ARG A CA 1
ATOM 1388 C C . ARG A 1 190 ? -13.674 -4.145 -6.368 1.00 96.12 190 ARG A C 1
ATOM 1390 O O . ARG A 1 190 ? -14.785 -4.339 -6.846 1.00 96.12 190 ARG A O 1
ATOM 1397 N N . LEU A 1 191 ? -12.550 -4.521 -6.974 1.00 96.00 191 LEU A N 1
ATOM 1398 C CA . LEU A 1 191 ? -12.517 -5.176 -8.284 1.00 96.00 191 LEU A CA 1
ATOM 1399 C C . LEU A 1 191 ? -13.070 -6.604 -8.230 1.00 96.00 191 LEU A C 1
ATOM 1401 O O . LEU A 1 191 ? -13.661 -7.062 -9.202 1.00 96.00 191 LEU A O 1
ATOM 1405 N N . ALA A 1 192 ? -12.924 -7.297 -7.096 1.00 94.06 192 ALA A N 1
ATOM 1406 C CA . ALA A 1 192 ? -13.580 -8.586 -6.884 1.00 94.06 192 ALA A CA 1
ATOM 1407 C C . ALA A 1 192 ? -15.109 -8.445 -6.753 1.00 94.06 192 ALA A C 1
ATOM 1409 O O . ALA A 1 192 ? -15.846 -9.302 -7.237 1.00 94.06 192 ALA A O 1
ATOM 1410 N N . ALA A 1 193 ? -15.586 -7.369 -6.118 1.00 95.38 193 ALA A N 1
ATOM 1411 C CA . ALA A 1 193 ? -17.012 -7.095 -5.933 1.00 95.38 193 ALA A CA 1
ATOM 1412 C C . ALA A 1 193 ? -17.695 -6.477 -7.169 1.00 95.38 193 ALA A C 1
ATOM 1414 O O . ALA A 1 193 ? -18.910 -6.598 -7.313 1.00 95.38 193 ALA A O 1
ATOM 1415 N N . ASP A 1 194 ? -16.937 -5.822 -8.052 1.00 96.94 194 ASP A N 1
ATOM 1416 C CA . ASP A 1 194 ? -17.436 -5.159 -9.261 1.00 96.94 194 ASP A CA 1
ATOM 1417 C C . ASP A 1 194 ? -16.690 -5.654 -10.521 1.00 96.94 194 ASP A C 1
ATOM 1419 O O . ASP A 1 194 ? -15.741 -5.015 -10.997 1.00 96.94 194 ASP A O 1
ATOM 1423 N N . PRO A 1 195 ? -17.117 -6.797 -11.098 1.00 95.06 195 PRO A N 1
ATOM 1424 C CA . PRO A 1 195 ? -16.508 -7.350 -12.307 1.00 95.06 195 PRO A CA 1
ATOM 1425 C C . PRO A 1 195 ? -16.619 -6.428 -13.527 1.00 95.06 195 PRO A C 1
ATOM 1427 O O . PRO A 1 195 ? -15.788 -6.509 -14.432 1.00 95.06 195 PRO A O 1
ATOM 1430 N N . ALA A 1 196 ? -17.628 -5.549 -13.571 1.00 95.69 196 ALA A N 1
ATOM 1431 C CA . ALA A 1 196 ? -17.793 -4.601 -14.666 1.00 95.69 196 ALA A CA 1
ATOM 1432 C C . ALA A 1 196 ? -16.700 -3.526 -14.614 1.00 95.69 196 ALA A C 1
ATOM 1434 O O . ALA A 1 196 ? -16.063 -3.253 -15.635 1.00 95.69 196 ALA A O 1
ATOM 1435 N N . LEU A 1 197 ? -16.424 -2.971 -13.429 1.00 96.19 197 LEU A N 1
ATOM 1436 C CA . LEU A 1 197 ? -15.294 -2.064 -13.216 1.00 96.19 197 LEU A CA 1
ATOM 1437 C C . LEU A 1 197 ? -13.960 -2.749 -13.540 1.00 96.19 197 LEU A C 1
ATOM 1439 O O . LEU A 1 197 ? -13.137 -2.172 -14.255 1.00 96.19 197 LEU A O 1
ATOM 1443 N N . ALA A 1 198 ? -13.764 -3.986 -13.070 1.00 95.81 198 ALA A N 1
ATOM 1444 C CA . ALA A 1 198 ? -12.565 -4.765 -13.377 1.00 95.81 198 ALA A CA 1
ATOM 1445 C C . ALA A 1 198 ? -12.379 -4.959 -14.890 1.00 95.81 198 ALA A C 1
ATOM 1447 O O . ALA A 1 198 ? -11.297 -4.695 -15.413 1.00 95.81 198 ALA A O 1
ATOM 1448 N N . GLY A 1 199 ? -13.442 -5.320 -15.614 1.00 94.31 199 GLY A N 1
ATOM 1449 C CA . GLY A 1 199 ? -13.419 -5.445 -17.073 1.00 94.31 199 GLY A CA 1
ATOM 1450 C C . GLY A 1 199 ? -13.080 -4.130 -17.785 1.00 94.31 199 GLY A C 1
ATOM 1451 O O . GLY A 1 199 ? -12.271 -4.121 -18.712 1.00 94.31 199 GLY A O 1
ATOM 1452 N N . GLN A 1 200 ? -13.632 -3.002 -17.328 1.00 95.81 200 GLN A N 1
ATOM 1453 C CA . GLN A 1 200 ? -13.332 -1.684 -17.903 1.00 95.81 200 GLN A CA 1
ATOM 1454 C C . GLN A 1 200 ? -11.876 -1.256 -17.681 1.00 95.81 200 GLN A C 1
ATOM 1456 O O . GLN A 1 200 ? -11.257 -0.690 -18.586 1.00 95.81 200 GLN A O 1
ATOM 1461 N N . LEU A 1 201 ? -11.329 -1.494 -16.488 1.00 96.25 201 LEU A N 1
ATOM 1462 C CA . LEU A 1 201 ? -9.940 -1.157 -16.168 1.00 96.25 201 LEU A CA 1
ATOM 1463 C C . LEU A 1 201 ? -8.962 -2.081 -16.900 1.00 96.25 201 LEU A C 1
ATOM 1465 O O . LEU A 1 201 ? -7.997 -1.590 -17.482 1.00 96.25 201 LEU A O 1
ATOM 1469 N N . ALA A 1 202 ? -9.258 -3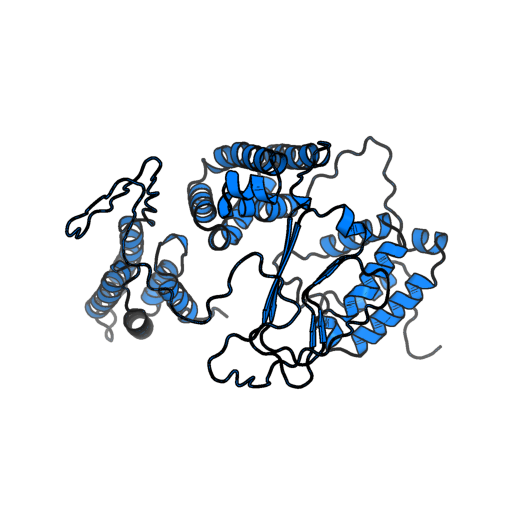.381 -16.970 1.00 93.81 202 ALA A N 1
ATOM 1470 C CA . ALA A 1 202 ? -8.512 -4.338 -17.784 1.00 93.81 202 ALA A CA 1
ATOM 1471 C C . ALA A 1 202 ? -8.467 -3.913 -19.259 1.00 93.81 202 ALA A C 1
ATOM 1473 O O . ALA A 1 202 ? -7.388 -3.809 -19.837 1.00 93.81 202 ALA A O 1
ATOM 1474 N N . ALA A 1 203 ? -9.619 -3.575 -19.848 1.00 92.75 203 ALA A N 1
ATOM 1475 C CA . ALA A 1 203 ? -9.688 -3.089 -21.225 1.00 92.75 203 ALA A CA 1
ATOM 1476 C C . ALA A 1 203 ? -8.901 -1.783 -21.425 1.00 92.75 203 ALA A C 1
ATOM 1478 O O . ALA A 1 203 ? -8.292 -1.589 -22.473 1.00 92.75 203 ALA A O 1
ATOM 1479 N N . THR A 1 204 ? -8.877 -0.903 -20.418 1.00 94.25 204 THR A N 1
ATOM 1480 C CA . THR A 1 204 ? -8.103 0.349 -20.463 1.00 94.25 204 THR A CA 1
ATOM 1481 C C . THR A 1 204 ? -6.597 0.075 -20.509 1.00 94.25 204 THR A C 1
ATOM 1483 O O . THR A 1 204 ? -5.898 0.715 -21.295 1.00 94.25 204 THR A O 1
ATOM 1486 N N . LEU A 1 205 ? -6.103 -0.891 -19.723 1.00 91.38 205 LEU A N 1
ATOM 1487 C CA . LEU A 1 205 ? -4.703 -1.326 -19.771 1.00 91.38 205 LEU A CA 1
ATOM 1488 C C . LEU A 1 205 ? -4.371 -1.979 -21.118 1.00 91.38 205 LEU A C 1
ATOM 1490 O O . LEU A 1 205 ? -3.415 -1.573 -21.772 1.00 91.38 205 LEU A O 1
ATOM 1494 N N . SER A 1 206 ? -5.192 -2.928 -21.578 1.00 89.50 206 SER A N 1
ATOM 1495 C CA . SER A 1 206 ? -4.959 -3.624 -22.850 1.00 89.50 206 SER A CA 1
ATOM 1496 C C . SER A 1 206 ? -5.004 -2.690 -24.063 1.00 89.50 206 SER A C 1
ATOM 1498 O O . SER A 1 206 ? -4.208 -2.850 -24.983 1.00 89.50 206 SER A O 1
ATOM 1500 N N . ALA A 1 207 ? -5.894 -1.693 -24.073 1.00 89.50 207 ALA A N 1
ATOM 1501 C CA . ALA A 1 207 ? -5.947 -0.704 -25.149 1.00 89.50 207 ALA A CA 1
ATOM 1502 C C . ALA A 1 207 ? -4.660 0.130 -25.219 1.00 89.50 207 ALA A C 1
ATOM 1504 O O . ALA A 1 207 ? -4.155 0.381 -26.309 1.00 89.50 207 ALA A O 1
ATOM 1505 N N . ALA A 1 208 ? -4.096 0.506 -24.069 1.00 87.06 208 ALA A N 1
ATOM 1506 C CA . ALA A 1 208 ? -2.840 1.248 -24.028 1.00 87.06 208 ALA A CA 1
ATOM 1507 C C . ALA A 1 208 ? -1.627 0.405 -24.454 1.00 87.06 208 ALA A C 1
ATOM 1509 O O . ALA A 1 208 ? -0.659 0.962 -24.960 1.00 87.06 208 ALA A O 1
ATOM 1510 N N . GLU A 1 209 ? -1.677 -0.922 -24.300 1.00 83.31 209 GLU A N 1
ATOM 1511 C CA . GLU A 1 209 ? -0.653 -1.821 -24.855 1.00 83.31 209 GLU A CA 1
ATOM 1512 C C . GLU A 1 209 ? -0.721 -1.928 -26.386 1.00 83.31 209 GLU A C 1
ATOM 1514 O O . GLU A 1 209 ? 0.291 -2.216 -27.023 1.00 83.31 209 GLU A O 1
ATOM 1519 N N . ALA A 1 210 ? -1.900 -1.707 -26.974 1.00 80.19 210 ALA A N 1
ATOM 1520 C CA . ALA A 1 210 ? -2.121 -1.784 -28.415 1.00 80.19 210 ALA A CA 1
ATOM 1521 C C . ALA A 1 210 ? -1.851 -0.461 -29.153 1.00 80.19 210 ALA A C 1
ATOM 1523 O O . ALA A 1 210 ? -1.709 -0.481 -30.374 1.00 80.19 210 ALA A O 1
ATOM 1524 N N . GLU A 1 211 ? -1.793 0.677 -28.452 1.00 81.62 211 GLU A N 1
ATOM 1525 C CA . GLU A 1 211 ? -1.466 1.972 -29.054 1.00 81.62 211 GLU A CA 1
ATOM 1526 C C . GLU A 1 211 ? -0.002 1.961 -29.549 1.00 81.62 211 GLU A C 1
ATOM 1528 O O . GLU A 1 211 ? 0.919 1.858 -28.735 1.00 81.62 211 GLU A O 1
ATOM 1533 N N . PRO A 1 212 ? 0.254 2.072 -30.871 1.00 64.56 212 PRO A N 1
ATOM 1534 C CA . PRO A 1 212 ? 1.605 2.151 -31.413 1.00 64.56 212 PRO A CA 1
ATOM 1535 C C . PRO A 1 212 ? 2.179 3.532 -31.081 1.00 64.56 212 PRO A C 1
ATOM 1537 O O . PRO A 1 212 ? 2.038 4.491 -31.838 1.00 64.56 212 PRO A O 1
ATOM 1540 N N . GLY A 1 213 ? 2.765 3.644 -29.895 1.00 65.12 213 GLY A N 1
ATOM 1541 C CA . GLY A 1 213 ? 3.259 4.894 -29.345 1.00 65.12 213 GLY A CA 1
ATOM 1542 C C . GLY A 1 213 ? 4.551 4.698 -28.568 1.00 65.12 213 GLY A C 1
ATOM 1543 O O . GLY A 1 213 ? 4.698 3.789 -27.754 1.00 65.12 213 GLY A O 1
ATOM 1544 N N . ASP A 1 214 ? 5.479 5.610 -28.815 1.00 55.97 214 ASP A N 1
ATOM 1545 C CA . ASP A 1 214 ? 6.761 5.780 -28.144 1.00 55.97 214 ASP A CA 1
ATOM 1546 C C . ASP A 1 214 ? 6.568 6.227 -26.669 1.00 55.97 214 ASP A C 1
ATOM 1548 O O . ASP A 1 214 ? 6.900 7.353 -26.300 1.00 55.97 214 ASP A O 1
ATOM 1552 N N . GLY A 1 215 ? 5.978 5.386 -25.805 1.00 56.72 215 GLY A N 1
ATOM 1553 C CA . GLY A 1 215 ? 5.752 5.761 -24.396 1.00 56.72 215 GLY A CA 1
ATOM 1554 C C . GLY A 1 215 ? 4.702 4.979 -23.598 1.00 56.72 215 GLY A C 1
ATOM 1555 O O . GLY A 1 215 ? 3.900 5.582 -22.886 1.00 56.72 215 GLY A O 1
ATOM 1556 N N . GLY A 1 216 ? 4.653 3.650 -23.710 1.00 62.06 216 GLY A N 1
ATOM 1557 C CA . GLY A 1 216 ? 3.871 2.835 -22.768 1.00 62.06 216 GLY A CA 1
ATOM 1558 C C . GLY A 1 216 ? 4.541 2.776 -21.387 1.00 62.06 216 GLY A C 1
ATOM 1559 O O . GLY A 1 216 ? 5.760 2.845 -21.313 1.00 62.06 216 GLY A O 1
ATOM 1560 N N . LEU A 1 217 ? 3.786 2.573 -20.296 1.00 62.03 217 LEU A N 1
ATOM 1561 C CA . LEU A 1 217 ? 4.332 2.456 -18.922 1.00 62.03 217 LEU A CA 1
ATOM 1562 C C . LEU A 1 217 ? 5.463 1.423 -18.783 1.00 62.03 217 LEU A C 1
ATOM 1564 O O . LEU A 1 217 ? 6.348 1.585 -17.950 1.00 62.03 217 LEU A O 1
ATOM 1568 N N . ARG A 1 218 ? 5.490 0.413 -19.662 1.00 60.88 218 ARG A N 1
ATOM 1569 C CA . ARG A 1 218 ? 6.589 -0.560 -19.789 1.00 60.88 218 ARG A CA 1
ATOM 1570 C C . ARG A 1 218 ? 7.954 0.079 -20.090 1.00 60.88 218 ARG A C 1
ATOM 1572 O O . ARG A 1 218 ? 8.973 -0.593 -19.980 1.00 60.88 218 ARG A O 1
ATOM 1579 N N . SER A 1 219 ? 7.991 1.355 -20.475 1.00 59.00 219 SER A N 1
ATOM 1580 C CA . SER A 1 219 ? 9.217 2.101 -20.734 1.00 59.00 219 SER A CA 1
ATOM 1581 C C . SER A 1 219 ? 9.951 2.537 -19.465 1.00 59.00 219 SER A C 1
ATOM 1583 O O . SER A 1 219 ? 11.105 2.947 -19.579 1.00 59.00 219 SER A O 1
ATOM 1585 N N . LEU A 1 220 ? 9.299 2.466 -18.297 1.00 58.28 220 LEU A N 1
ATOM 1586 C CA . LEU A 1 220 ? 9.883 2.722 -16.984 1.00 58.28 220 LEU A CA 1
ATOM 1587 C C . LEU A 1 220 ? 10.106 1.395 -16.264 1.00 58.28 220 LEU A C 1
ATOM 1589 O O . LEU A 1 220 ? 9.183 0.827 -15.685 1.00 58.28 220 LEU A O 1
ATOM 1593 N N . VAL A 1 221 ? 11.343 0.908 -16.289 1.00 62.69 221 VAL A N 1
ATOM 1594 C CA . VAL A 1 221 ? 11.757 -0.179 -15.401 1.00 62.69 221 VAL A CA 1
ATOM 1595 C C . VAL A 1 221 ? 12.617 0.435 -14.313 1.00 62.69 221 VAL A C 1
ATOM 1597 O O . VAL A 1 221 ? 13.738 0.869 -14.566 1.00 62.69 221 VAL A O 1
ATOM 1600 N N . GLU A 1 222 ? 12.065 0.505 -13.107 1.00 60.56 222 GLU A N 1
ATOM 1601 C CA . GLU A 1 222 ? 12.774 0.932 -11.906 1.00 60.56 222 GLU A CA 1
ATOM 1602 C C . GLU A 1 222 ? 13.089 -0.308 -11.068 1.00 60.56 222 GLU A C 1
ATOM 1604 O O . GLU A 1 222 ? 12.193 -1.015 -10.606 1.00 60.56 222 GLU A O 1
ATOM 1609 N N . VAL A 1 223 ? 14.373 -0.608 -10.915 1.00 62.38 223 VAL A N 1
ATOM 1610 C CA . VAL A 1 223 ? 14.874 -1.678 -10.055 1.00 62.38 223 VAL A CA 1
ATOM 1611 C C . VAL A 1 223 ? 15.489 -1.009 -8.837 1.00 62.38 223 VAL A C 1
ATOM 1613 O O . VAL A 1 223 ? 16.610 -0.519 -8.908 1.00 62.38 223 VAL A O 1
ATOM 1616 N N . SER A 1 224 ? 14.759 -0.979 -7.724 1.00 52.91 224 SER A N 1
ATOM 1617 C CA . SER A 1 224 ? 15.296 -0.510 -6.444 1.00 52.91 224 SER A CA 1
ATOM 1618 C C . SER A 1 224 ? 15.667 -1.703 -5.567 1.00 52.91 224 SER A C 1
ATOM 1620 O O . SER A 1 224 ? 14.856 -2.607 -5.349 1.00 52.91 224 SER A O 1
ATOM 1622 N N . GLN A 1 225 ? 16.905 -1.732 -5.082 1.00 63.03 225 GLN A N 1
ATOM 1623 C CA . GLN A 1 225 ? 17.415 -2.755 -4.172 1.00 63.03 225 GLN A CA 1
ATOM 1624 C C . GLN A 1 225 ? 18.106 -2.095 -2.984 1.00 63.03 225 GLN A C 1
ATOM 1626 O O . GLN A 1 225 ? 18.955 -1.222 -3.148 1.00 63.03 225 GLN A O 1
ATOM 1631 N N . ARG A 1 226 ? 17.791 -2.562 -1.774 1.00 62.12 226 ARG A N 1
ATOM 1632 C CA . ARG A 1 226 ? 18.486 -2.162 -0.548 1.00 62.12 226 ARG A CA 1
ATOM 1633 C C . ARG A 1 226 ? 19.238 -3.352 0.030 1.00 62.12 226 ARG A C 1
ATOM 1635 O O . ARG A 1 226 ? 18.635 -4.394 0.277 1.00 62.12 226 ARG A O 1
ATOM 1642 N N . ILE A 1 227 ? 20.543 -3.198 0.241 1.00 70.38 227 ILE A N 1
ATOM 1643 C CA . ILE A 1 227 ? 21.444 -4.274 0.660 1.00 70.38 227 ILE A CA 1
ATOM 1644 C C . ILE A 1 227 ? 22.265 -3.798 1.861 1.00 70.38 227 ILE A C 1
ATOM 1646 O O . ILE A 1 227 ? 22.961 -2.793 1.785 1.00 70.38 227 ILE A O 1
ATOM 1650 N N . GLY A 1 228 ? 22.184 -4.518 2.981 1.00 69.75 228 GLY A N 1
ATOM 1651 C CA . GLY A 1 228 ? 22.916 -4.167 4.204 1.00 69.75 228 GLY A CA 1
ATOM 1652 C C . GLY A 1 228 ? 24.426 -4.393 4.069 1.00 69.75 228 GLY A C 1
ATOM 1653 O O . GLY A 1 228 ? 25.203 -3.449 4.013 1.00 69.75 228 GLY A O 1
ATOM 1654 N N . LEU A 1 229 ? 24.858 -5.652 3.978 1.00 73.69 229 LEU A N 1
ATOM 1655 C CA . LEU A 1 229 ? 26.271 -6.016 3.834 1.00 73.69 229 LEU A CA 1
ATOM 1656 C C . LEU A 1 229 ? 26.481 -6.847 2.569 1.00 73.69 229 LEU A C 1
ATOM 1658 O O . LEU A 1 229 ? 25.836 -7.879 2.392 1.00 73.69 229 LEU A O 1
ATOM 1662 N N . VAL A 1 230 ? 27.420 -6.427 1.725 1.00 80.56 230 VAL A N 1
ATOM 1663 C CA . VAL A 1 230 ? 27.849 -7.159 0.528 1.00 80.56 230 VAL A CA 1
ATOM 1664 C C . VAL A 1 230 ? 29.187 -7.830 0.821 1.00 80.56 230 VAL A C 1
ATOM 1666 O O . VAL A 1 230 ? 30.191 -7.147 0.964 1.00 80.56 230 VAL A O 1
ATOM 1669 N N . SER A 1 231 ? 29.215 -9.158 0.955 1.00 72.44 231 SER A N 1
ATOM 1670 C CA . SER A 1 231 ? 30.428 -9.943 1.263 1.00 72.44 231 SER A CA 1
ATOM 1671 C C . SER A 1 231 ? 30.970 -10.754 0.072 1.00 72.44 231 SER A C 1
ATOM 1673 O O . SER A 1 231 ? 31.853 -11.588 0.252 1.00 72.44 231 SER A O 1
ATOM 1675 N N . GLY A 1 232 ? 30.462 -10.508 -1.139 1.00 82.56 232 GLY A N 1
ATOM 1676 C CA . GLY A 1 232 ? 30.871 -11.163 -2.387 1.00 82.56 232 GLY A CA 1
ATOM 1677 C C . GLY A 1 232 ? 30.433 -10.362 -3.616 1.00 82.56 232 GLY A C 1
ATOM 1678 O O . GLY A 1 232 ? 30.178 -9.165 -3.504 1.00 82.56 232 GLY A O 1
ATOM 1679 N N . ASP A 1 233 ? 30.334 -11.007 -4.779 1.00 73.00 233 ASP A N 1
ATOM 1680 C CA . ASP A 1 233 ? 29.920 -10.337 -6.016 1.00 73.00 233 ASP A CA 1
ATOM 1681 C C . ASP A 1 233 ? 28.396 -10.167 -6.072 1.00 73.00 233 ASP A C 1
ATOM 1683 O O . ASP A 1 233 ? 27.641 -11.141 -6.037 1.00 73.00 233 ASP A O 1
ATOM 1687 N N . VAL A 1 234 ? 27.937 -8.923 -6.177 1.00 73.12 234 VAL A N 1
ATOM 1688 C CA . VAL A 1 234 ? 26.523 -8.563 -6.313 1.00 73.12 234 VAL A CA 1
ATOM 1689 C C . VAL A 1 234 ? 26.329 -7.820 -7.625 1.00 73.12 234 VAL A C 1
ATOM 1691 O O . VAL A 1 234 ? 26.994 -6.819 -7.877 1.00 73.12 234 VAL A O 1
ATOM 1694 N N . VAL A 1 235 ? 25.388 -8.288 -8.444 1.00 72.12 235 VAL A N 1
ATOM 1695 C CA . VAL A 1 235 ? 24.939 -7.601 -9.660 1.00 72.12 235 VAL A CA 1
ATOM 1696 C C . VAL A 1 235 ? 23.511 -7.117 -9.437 1.00 72.12 235 VAL A C 1
ATOM 1698 O O . VAL A 1 235 ? 22.637 -7.928 -9.139 1.00 72.12 235 VAL A O 1
ATOM 1701 N N . GLY A 1 236 ? 23.265 -5.813 -9.562 1.00 66.00 236 GLY A N 1
ATOM 1702 C CA . GLY A 1 236 ? 21.960 -5.225 -9.256 1.00 66.00 236 GLY A CA 1
ATOM 1703 C C . GLY A 1 236 ? 20.865 -5.568 -10.243 1.00 66.00 236 GLY A C 1
ATOM 1704 O O . GLY A 1 236 ? 19.772 -5.970 -9.848 1.00 66.00 236 GLY A O 1
ATOM 1705 N N . ALA A 1 237 ? 21.159 -5.464 -11.534 1.00 68.31 237 ALA A N 1
ATOM 1706 C CA . ALA A 1 237 ? 20.253 -5.905 -12.585 1.00 68.31 237 ALA A CA 1
ATOM 1707 C C . ALA A 1 237 ? 21.036 -6.404 -13.799 1.00 68.31 237 ALA A C 1
ATOM 1709 O O . ALA A 1 237 ? 22.031 -5.797 -14.190 1.00 68.31 237 ALA A O 1
ATOM 1710 N N . ILE A 1 238 ? 20.559 -7.478 -14.428 1.00 61.19 238 ILE A N 1
ATOM 1711 C CA . ILE A 1 238 ? 21.012 -7.906 -15.754 1.00 61.19 238 ILE A CA 1
ATOM 1712 C C . ILE A 1 238 ? 19.828 -7.740 -16.699 1.00 61.19 238 ILE A C 1
ATOM 1714 O O . ILE A 1 238 ? 18.802 -8.399 -16.535 1.00 61.19 238 ILE A O 1
ATOM 1718 N N . VAL A 1 239 ? 19.970 -6.854 -17.679 1.00 67.00 239 VAL A N 1
ATOM 1719 C CA . VAL A 1 239 ? 18.956 -6.602 -18.703 1.00 67.00 239 VAL A CA 1
ATOM 1720 C C . VAL A 1 239 ? 19.494 -7.091 -20.042 1.00 67.00 239 VAL A C 1
ATOM 1722 O O . VAL A 1 239 ? 20.455 -6.540 -20.583 1.00 67.00 239 VAL A O 1
ATOM 1725 N N . GLY A 1 240 ? 18.888 -8.164 -20.556 1.00 65.94 240 GLY A N 1
ATOM 1726 C CA . GLY A 1 240 ? 19.236 -8.759 -21.848 1.00 65.94 240 GLY A CA 1
ATOM 1727 C C . GLY A 1 240 ? 18.978 -7.797 -23.008 1.00 65.94 240 GLY A C 1
ATOM 1728 O O . GLY A 1 240 ? 18.076 -6.966 -22.936 1.00 65.94 240 GLY A O 1
ATOM 1729 N N . ALA A 1 241 ? 19.772 -7.894 -24.078 1.00 64.25 241 ALA A N 1
ATOM 1730 C CA . ALA A 1 241 ? 19.690 -6.997 -25.239 1.00 64.25 241 ALA A CA 1
ATOM 1731 C C . ALA A 1 241 ? 18.288 -6.958 -25.882 1.00 64.25 241 ALA A C 1
ATOM 1733 O O . ALA A 1 241 ? 17.829 -5.908 -26.315 1.00 64.25 241 ALA A O 1
ATOM 1734 N N . ASP A 1 242 ? 17.564 -8.077 -25.845 1.00 55.81 242 ASP A N 1
ATOM 1735 C CA . ASP A 1 242 ? 16.182 -8.227 -26.317 1.00 55.81 242 ASP A CA 1
ATOM 1736 C C . ASP A 1 242 ? 15.142 -7.445 -25.491 1.00 55.81 242 ASP A C 1
ATOM 1738 O O . ASP A 1 242 ? 14.004 -7.231 -25.935 1.00 55.81 242 ASP A O 1
ATOM 1742 N N . VAL A 1 243 ? 15.534 -7.049 -24.279 1.00 56.66 243 VAL A N 1
ATOM 1743 C CA . VAL A 1 243 ? 14.760 -6.236 -23.345 1.00 56.66 243 VAL A CA 1
ATOM 1744 C C . VAL A 1 243 ? 15.162 -4.760 -23.455 1.00 56.66 243 VAL A C 1
ATOM 1746 O O . VAL A 1 243 ? 14.295 -3.894 -23.356 1.00 56.66 243 VAL A O 1
ATOM 1749 N N . VAL A 1 244 ? 16.438 -4.462 -23.728 1.00 61.97 244 VAL A N 1
ATOM 1750 C CA . VAL A 1 244 ? 16.952 -3.085 -23.890 1.00 61.97 244 VAL A CA 1
ATOM 1751 C C . VAL A 1 244 ? 16.223 -2.338 -25.003 1.00 61.97 244 VAL A C 1
ATOM 1753 O O . VAL A 1 244 ? 15.787 -1.213 -24.786 1.00 61.97 244 VAL A O 1
ATOM 1756 N N . ASP A 1 245 ? 15.984 -2.987 -26.142 1.00 56.62 245 ASP A N 1
ATOM 1757 C CA . ASP A 1 245 ? 15.286 -2.364 -27.279 1.00 56.62 245 ASP A CA 1
ATOM 1758 C C . ASP A 1 245 ? 13.803 -2.051 -26.990 1.00 56.62 245 ASP A C 1
ATOM 1760 O O . ASP A 1 245 ? 13.138 -1.363 -27.766 1.00 56.62 245 ASP A O 1
ATOM 1764 N N . LYS A 1 246 ? 13.265 -2.554 -25.871 1.00 55.84 246 LYS A N 1
ATOM 1765 C CA . LYS A 1 246 ? 11.865 -2.380 -25.453 1.00 55.84 246 LYS A CA 1
ATOM 1766 C C . LYS A 1 246 ? 11.708 -1.470 -24.233 1.00 55.84 246 LYS A C 1
ATOM 1768 O O . LYS A 1 246 ? 10.583 -1.072 -23.931 1.00 55.84 246 LYS A O 1
ATOM 1773 N N . ILE A 1 247 ? 12.797 -1.129 -23.540 1.00 58.84 247 ILE A N 1
ATOM 1774 C CA . ILE A 1 247 ? 12.794 -0.256 -22.359 1.00 58.84 247 ILE A CA 1
ATOM 1775 C C . ILE A 1 247 ? 13.444 1.079 -22.735 1.00 58.84 247 ILE A C 1
ATOM 1777 O O . ILE A 1 247 ? 14.616 1.124 -23.090 1.00 58.84 247 ILE A O 1
ATOM 1781 N N . ARG A 1 248 ? 12.716 2.196 -22.601 1.00 58.00 248 ARG A N 1
ATOM 1782 C CA . ARG A 1 248 ? 13.298 3.534 -22.843 1.00 58.00 248 ARG A CA 1
ATOM 1783 C C . ARG A 1 248 ? 14.151 4.028 -21.681 1.00 58.00 248 ARG A C 1
ATOM 1785 O O . ARG A 1 248 ? 15.107 4.766 -21.902 1.00 58.00 248 ARG A O 1
ATOM 1792 N N . LYS A 1 249 ? 13.791 3.661 -20.448 1.00 61.38 249 LYS A N 1
ATOM 1793 C CA . LYS A 1 249 ? 14.480 4.090 -19.234 1.00 61.38 249 LYS A CA 1
ATOM 1794 C C . LYS A 1 249 ? 14.536 2.938 -18.231 1.00 61.38 249 LYS A C 1
ATOM 1796 O O . LYS A 1 249 ? 13.526 2.541 -17.656 1.00 61.38 249 LYS A O 1
ATOM 1801 N N . LEU A 1 250 ? 15.744 2.417 -18.030 1.00 65.31 250 LEU A N 1
ATOM 1802 C CA . LEU A 1 250 ? 16.080 1.549 -16.909 1.00 65.31 250 LEU A CA 1
ATOM 1803 C C . LEU A 1 250 ? 16.708 2.423 -15.821 1.00 65.31 250 LEU A C 1
ATOM 1805 O O . LEU A 1 250 ? 17.783 2.986 -16.027 1.00 65.31 250 LEU A O 1
ATOM 1809 N N . SER A 1 251 ? 16.039 2.549 -14.682 1.00 61.38 251 SER A N 1
ATOM 1810 C CA . SER A 1 251 ? 16.621 3.140 -13.481 1.00 61.38 251 SER A CA 1
ATOM 1811 C C . SER A 1 251 ? 16.935 2.011 -12.512 1.00 61.38 251 SER A C 1
ATOM 1813 O O . SER A 1 251 ? 16.050 1.238 -12.164 1.00 61.38 251 SER A O 1
ATOM 1815 N N . VAL A 1 252 ? 18.200 1.867 -12.125 1.00 68.56 252 VAL A N 1
ATOM 1816 C CA . VAL A 1 252 ? 18.610 0.899 -11.106 1.00 68.56 252 VAL A CA 1
ATOM 1817 C C . VAL A 1 252 ? 19.150 1.687 -9.930 1.00 68.56 252 VAL A C 1
ATOM 1819 O O . VAL A 1 252 ? 20.193 2.329 -10.045 1.00 68.56 252 VAL A O 1
ATOM 1822 N N . GLU A 1 253 ? 18.426 1.662 -8.819 1.00 64.81 253 GLU A N 1
ATOM 1823 C CA . GLU A 1 253 ? 18.852 2.264 -7.565 1.00 64.81 253 GLU A CA 1
ATOM 1824 C C . GLU A 1 253 ? 19.309 1.150 -6.625 1.00 64.81 253 GLU A C 1
ATOM 1826 O O . GLU A 1 253 ? 18.534 0.277 -6.239 1.00 64.81 253 GLU A O 1
ATOM 1831 N N . GLN A 1 254 ? 20.590 1.161 -6.266 1.00 72.94 254 GLN A N 1
ATOM 1832 C CA . GLN A 1 254 ? 21.136 0.249 -5.270 1.00 72.94 254 GLN A CA 1
ATOM 1833 C C . GLN A 1 254 ? 21.581 1.037 -4.050 1.00 72.94 254 GLN A C 1
ATOM 1835 O O . GLN A 1 254 ? 22.552 1.791 -4.102 1.00 72.94 254 GLN A O 1
ATOM 1840 N N . ASN A 1 255 ? 20.887 0.834 -2.939 1.00 72.44 255 ASN A N 1
ATOM 1841 C CA . ASN A 1 255 ? 21.265 1.395 -1.655 1.00 72.44 255 ASN A CA 1
ATOM 1842 C C . ASN A 1 255 ? 22.034 0.335 -0.858 1.00 72.44 255 ASN A C 1
ATOM 1844 O O . ASN A 1 255 ? 21.428 -0.575 -0.289 1.00 72.44 255 ASN A O 1
ATOM 1848 N N . VAL A 1 256 ? 23.367 0.425 -0.874 1.00 77.38 256 VAL A N 1
ATOM 1849 C CA . VAL A 1 256 ? 24.264 -0.518 -0.196 1.00 77.38 256 VAL A CA 1
ATOM 1850 C C . VAL A 1 256 ? 24.870 0.134 1.042 1.00 77.38 256 VAL A C 1
ATOM 1852 O O . VAL A 1 256 ? 25.588 1.124 0.922 1.00 77.38 256 VAL A O 1
ATOM 1855 N N . GLU A 1 257 ? 24.605 -0.421 2.227 1.00 78.38 257 GLU A N 1
ATOM 1856 C CA . GLU A 1 257 ? 25.087 0.165 3.488 1.00 78.38 257 GLU A CA 1
ATOM 1857 C C . GLU A 1 257 ? 26.574 -0.135 3.727 1.00 78.38 257 GLU A C 1
ATOM 1859 O O . GLU A 1 257 ? 27.310 0.715 4.227 1.00 78.38 257 GLU A O 1
ATOM 1864 N N . THR A 1 258 ? 27.055 -1.335 3.390 1.00 78.94 258 THR A N 1
ATOM 1865 C CA . THR A 1 258 ? 28.466 -1.714 3.557 1.00 78.94 258 THR A CA 1
ATOM 1866 C C . THR A 1 258 ? 28.905 -2.732 2.506 1.00 78.94 258 THR A C 1
ATOM 1868 O O . THR A 1 258 ? 28.245 -3.746 2.287 1.00 78.94 258 THR A O 1
ATOM 1871 N N . VAL A 1 259 ? 30.067 -2.495 1.893 1.00 82.50 259 VAL A N 1
ATOM 1872 C CA . VAL A 1 259 ? 30.765 -3.464 1.034 1.00 82.50 259 VAL A CA 1
ATOM 1873 C C . VAL A 1 259 ? 31.946 -4.024 1.824 1.00 82.50 259 VAL A C 1
ATOM 1875 O O . VAL A 1 259 ? 32.819 -3.280 2.268 1.00 82.50 259 VAL A O 1
ATOM 1878 N N . GLY A 1 260 ? 31.928 -5.329 2.073 1.00 80.69 260 GLY A N 1
ATOM 1879 C CA . GLY A 1 260 ? 32.957 -6.038 2.822 1.00 80.69 260 GLY A CA 1
ATOM 1880 C C . GLY A 1 260 ? 34.258 -6.215 2.026 1.00 80.69 260 GLY A C 1
ATOM 1881 O O . GLY A 1 260 ? 34.267 -6.079 0.801 1.00 80.69 260 GLY A O 1
ATOM 1882 N N . PRO A 1 261 ? 35.376 -6.545 2.699 1.00 79.75 261 PRO A N 1
ATOM 1883 C CA . PRO A 1 261 ? 36.654 -6.776 2.031 1.00 79.75 261 PRO A CA 1
ATOM 1884 C C . PRO A 1 261 ? 36.557 -7.880 0.971 1.00 79.75 261 PRO A C 1
ATOM 1886 O O . PRO A 1 261 ? 36.115 -8.987 1.270 1.00 79.75 261 PRO A O 1
ATOM 1889 N N . GLY A 1 262 ? 37.003 -7.581 -0.252 1.00 81.25 262 GLY A N 1
ATOM 1890 C CA . GLY A 1 262 ? 36.996 -8.525 -1.376 1.00 81.25 262 GLY A CA 1
ATOM 1891 C C . GLY A 1 262 ? 35.650 -8.675 -2.092 1.00 81.25 262 GLY A C 1
ATOM 1892 O O . GLY A 1 262 ? 35.538 -9.530 -2.963 1.00 81.25 262 GLY A O 1
ATOM 1893 N N . ALA A 1 263 ? 34.647 -7.870 -1.743 1.00 76.81 263 ALA A N 1
ATOM 1894 C CA . ALA A 1 263 ? 33.342 -7.905 -2.383 1.00 76.81 263 ALA A CA 1
ATOM 1895 C C . ALA A 1 263 ? 33.265 -6.944 -3.585 1.00 76.81 263 ALA A C 1
ATOM 1897 O O . ALA A 1 263 ? 33.819 -5.843 -3.539 1.00 76.81 263 ALA A O 1
ATOM 1898 N N . THR A 1 264 ? 32.551 -7.342 -4.643 1.00 75.81 264 THR A N 1
ATOM 1899 C CA . THR A 1 264 ? 32.348 -6.524 -5.851 1.00 75.81 264 THR A CA 1
ATOM 1900 C C . THR A 1 264 ? 30.881 -6.136 -5.972 1.00 75.81 264 THR A C 1
ATOM 1902 O O . THR A 1 264 ? 30.001 -6.992 -5.942 1.00 75.81 264 THR A O 1
ATOM 1905 N N . LEU A 1 265 ? 30.598 -4.850 -6.169 1.00 76.31 265 LEU A N 1
ATOM 1906 C CA . LEU A 1 265 ? 29.253 -4.370 -6.476 1.00 76.31 265 LEU A CA 1
ATOM 1907 C C . LEU A 1 265 ? 29.196 -3.913 -7.936 1.00 76.31 265 LEU A C 1
ATOM 1909 O O . LEU A 1 265 ? 29.900 -2.988 -8.333 1.00 76.31 265 LEU A O 1
ATOM 1913 N N . THR A 1 266 ? 28.342 -4.552 -8.727 1.00 76.81 266 THR A N 1
ATOM 1914 C CA . THR A 1 266 ? 28.058 -4.188 -10.117 1.00 76.81 266 THR A CA 1
ATOM 1915 C C . THR A 1 266 ? 26.630 -3.660 -10.199 1.00 76.81 266 THR A C 1
ATOM 1917 O O . THR A 1 266 ? 25.691 -4.401 -9.937 1.00 76.81 266 THR A O 1
ATOM 1920 N N . GLY A 1 267 ? 26.464 -2.393 -10.586 1.00 75.62 267 GLY A N 1
ATOM 1921 C CA . GLY A 1 267 ? 25.164 -1.714 -10.661 1.00 75.62 267 GLY A CA 1
ATOM 1922 C C . GLY A 1 267 ? 24.153 -2.401 -11.583 1.00 75.62 267 GLY A C 1
ATOM 1923 O O . GLY A 1 267 ? 23.325 -3.202 -11.159 1.00 75.62 267 GLY A O 1
ATOM 1924 N N . ALA A 1 268 ? 24.215 -2.088 -12.873 1.00 71.00 268 ALA A N 1
ATOM 1925 C CA . ALA A 1 268 ? 23.349 -2.685 -13.880 1.00 71.00 268 ALA A CA 1
ATOM 1926 C C . ALA A 1 268 ? 24.176 -3.092 -15.097 1.00 71.00 268 ALA A C 1
ATOM 1928 O O . ALA A 1 268 ? 25.015 -2.326 -15.572 1.00 71.00 268 ALA A O 1
ATOM 1929 N N . VAL A 1 269 ? 23.923 -4.287 -15.615 1.00 67.88 269 VAL A N 1
ATOM 1930 C CA . VAL A 1 269 ? 24.520 -4.796 -16.847 1.00 67.88 269 VAL A CA 1
ATOM 1931 C C . VAL A 1 269 ? 23.446 -4.765 -17.926 1.00 67.88 269 VAL A C 1
ATOM 1933 O O . VAL A 1 269 ? 22.446 -5.473 -17.833 1.00 67.88 269 VAL A O 1
ATOM 1936 N N . ILE A 1 270 ? 23.646 -3.931 -18.945 1.00 65.81 270 ILE A N 1
ATOM 1937 C CA . ILE A 1 270 ? 22.683 -3.692 -20.025 1.00 65.81 270 ILE A CA 1
ATOM 1938 C C . ILE A 1 270 ? 23.277 -4.227 -21.333 1.00 65.81 270 ILE A C 1
ATOM 1940 O O . ILE A 1 270 ? 24.364 -3.814 -21.729 1.00 65.81 270 ILE A O 1
ATOM 1944 N N . GLY A 1 271 ? 22.575 -5.140 -22.010 1.00 57.72 271 GLY A N 1
ATOM 1945 C CA . GLY A 1 271 ? 22.909 -5.565 -23.379 1.00 57.72 271 GLY A CA 1
ATOM 1946 C C . GLY A 1 271 ? 24.012 -6.625 -23.523 1.00 57.72 271 GLY A C 1
ATOM 1947 O O . GLY A 1 271 ? 24.455 -6.896 -24.636 1.00 57.72 271 GLY A O 1
ATOM 1948 N N . GLY A 1 272 ? 24.459 -7.256 -22.434 1.00 46.66 272 GLY A N 1
ATOM 1949 C CA . GLY A 1 272 ? 25.487 -8.301 -22.485 1.00 46.66 272 GLY A CA 1
ATOM 1950 C C . GLY A 1 272 ? 24.933 -9.666 -22.903 1.00 46.66 272 GLY A C 1
ATOM 1951 O O . GLY A 1 272 ? 24.427 -10.406 -22.064 1.00 46.66 272 GLY A O 1
ATOM 1952 N N . SER A 1 273 ? 25.059 -10.046 -24.178 1.00 37.50 273 SER A N 1
ATOM 1953 C CA . SER A 1 273 ? 24.842 -11.431 -24.630 1.00 37.50 273 SER A CA 1
ATOM 1954 C C . SER A 1 273 ? 26.143 -12.243 -24.506 1.00 37.50 273 SER A C 1
ATOM 1956 O O . SER A 1 273 ? 26.812 -12.523 -25.500 1.00 37.50 273 SER A O 1
ATOM 1958 N N . GLY A 1 274 ? 26.558 -12.563 -23.278 1.00 40.97 274 GLY A N 1
ATOM 1959 C CA . GLY A 1 274 ? 27.766 -13.352 -22.993 1.00 40.97 274 GLY A CA 1
ATOM 1960 C C . GLY A 1 274 ? 28.232 -13.217 -21.537 1.00 40.97 274 GLY A C 1
ATOM 1961 O O . GLY A 1 274 ? 27.691 -12.378 -20.818 1.00 40.97 274 GLY A O 1
ATOM 1962 N N . PRO A 1 275 ? 29.215 -14.019 -21.074 1.00 38.81 275 PRO A N 1
ATOM 1963 C CA . PRO A 1 275 ? 29.828 -13.816 -19.764 1.00 38.81 275 PRO A CA 1
ATOM 1964 C C . PRO A 1 275 ? 30.444 -12.415 -19.728 1.00 38.81 275 PRO A C 1
ATOM 1966 O O . PRO A 1 275 ? 31.395 -12.112 -20.450 1.00 38.81 275 PRO A O 1
ATOM 1969 N N . VAL A 1 276 ? 29.848 -11.534 -18.930 1.00 44.09 276 VAL A N 1
ATOM 1970 C CA . VAL A 1 276 ? 30.284 -10.146 -18.807 1.00 44.09 276 VAL A CA 1
ATOM 1971 C C . VAL A 1 276 ? 31.533 -10.115 -17.937 1.00 44.09 276 VAL A C 1
ATOM 1973 O O . VAL A 1 276 ? 31.461 -10.207 -16.717 1.00 44.09 276 VAL A O 1
ATOM 1976 N N . ASN A 1 277 ? 32.693 -9.997 -18.582 1.00 38.00 277 ASN A N 1
ATOM 1977 C CA . ASN A 1 277 ? 33.935 -9.650 -17.904 1.00 38.00 277 ASN A CA 1
ATOM 1978 C C . ASN A 1 277 ? 33.887 -8.161 -17.557 1.00 38.00 277 ASN A C 1
ATOM 1980 O O . ASN A 1 277 ? 34.132 -7.307 -18.411 1.00 38.00 277 ASN A O 1
ATOM 1984 N N . VAL A 1 278 ? 33.576 -7.847 -16.301 1.00 47.56 278 VAL A N 1
ATOM 1985 C CA . VAL A 1 278 ? 33.738 -6.494 -15.761 1.00 47.56 278 VAL A CA 1
ATOM 1986 C C . VAL A 1 278 ? 35.236 -6.261 -15.546 1.00 47.56 278 VAL A C 1
ATOM 1988 O O . VAL A 1 278 ? 35.799 -6.537 -14.491 1.00 47.56 278 VAL A O 1
ATOM 1991 N N . GLY A 1 279 ? 35.919 -5.828 -16.604 1.00 36.31 279 GLY A N 1
ATOM 1992 C CA . GLY A 1 279 ? 37.315 -5.416 -16.545 1.00 36.31 279 GLY A CA 1
ATOM 1993 C C . GLY A 1 279 ? 37.434 -4.035 -15.909 1.00 36.31 279 GLY A C 1
ATOM 1994 O O . GLY A 1 279 ? 37.351 -3.032 -16.609 1.00 36.31 279 GLY A O 1
ATOM 1995 N N . GLY A 1 280 ? 37.633 -3.992 -14.593 1.00 38.28 280 GLY A N 1
ATOM 1996 C CA . GLY A 1 280 ? 37.949 -2.770 -13.857 1.00 38.28 280 GLY A CA 1
ATOM 1997 C C . GLY A 1 280 ? 37.833 -2.979 -12.352 1.00 38.28 280 GLY A C 1
ATOM 1998 O O . GLY A 1 280 ? 36.736 -2.936 -11.805 1.00 38.28 280 GLY A O 1
ATOM 1999 N N . GLN A 1 281 ? 38.959 -3.209 -11.671 1.00 40.91 281 GLN A N 1
ATOM 2000 C CA . GLN A 1 281 ? 39.005 -3.129 -10.212 1.00 40.91 281 GLN A CA 1
ATOM 2001 C C . GLN A 1 281 ? 38.787 -1.668 -9.802 1.00 40.91 281 GLN A C 1
ATOM 2003 O O . GLN A 1 281 ? 39.649 -0.822 -10.031 1.00 40.91 281 GLN A O 1
ATOM 2008 N N . HIS A 1 282 ? 37.640 -1.363 -9.199 1.00 43.91 282 HIS A N 1
ATOM 2009 C CA . HIS A 1 282 ? 37.443 -0.102 -8.494 1.00 43.91 282 HIS A CA 1
ATOM 2010 C C . HIS A 1 282 ? 37.773 -0.319 -7.016 1.00 43.91 282 HIS A C 1
ATOM 2012 O O . HIS A 1 282 ? 37.035 -0.977 -6.285 1.00 43.91 282 HIS A O 1
ATOM 2018 N N . HIS A 1 283 ? 38.915 0.215 -6.582 1.00 44.22 283 HIS A N 1
ATOM 2019 C CA . HIS A 1 283 ? 39.314 0.219 -5.178 1.00 44.22 283 HIS A CA 1
ATOM 2020 C C . HIS A 1 283 ? 38.509 1.285 -4.425 1.00 44.22 283 HIS A C 1
ATOM 2022 O O . HIS A 1 283 ? 38.782 2.479 -4.525 1.00 44.22 283 HIS A O 1
ATOM 2028 N N . HIS A 1 284 ? 37.505 0.861 -3.660 1.00 44.19 284 HIS A N 1
ATOM 2029 C CA . HIS A 1 284 ? 36.867 1.712 -2.659 1.00 44.19 284 HIS A CA 1
ATOM 2030 C C . HIS A 1 284 ? 37.602 1.531 -1.326 1.00 44.19 284 HIS A C 1
ATOM 2032 O O . HIS A 1 284 ? 37.502 0.480 -0.699 1.00 44.19 284 HIS A O 1
ATOM 2038 N N . GLY A 1 285 ? 38.373 2.541 -0.912 1.00 53.06 285 GLY A N 1
ATOM 2039 C CA . GLY A 1 285 ? 39.114 2.519 0.358 1.00 53.06 285 GLY A CA 1
ATOM 2040 C C . GLY A 1 285 ? 40.435 3.288 0.358 1.00 53.06 285 GLY A C 1
ATOM 2041 O O . GLY A 1 285 ? 40.946 3.604 1.432 1.00 53.06 285 GLY A O 1
ATOM 2042 N N . ASP A 1 286 ? 40.965 3.649 -0.810 1.00 57.22 286 ASP A N 1
ATOM 2043 C CA . ASP A 1 286 ? 42.203 4.420 -0.874 1.00 57.22 286 ASP A CA 1
ATOM 2044 C C . ASP A 1 286 ? 41.934 5.898 -0.573 1.00 57.22 286 ASP A C 1
ATOM 2046 O O . ASP A 1 286 ? 41.159 6.580 -1.250 1.00 57.22 286 ASP A O 1
ATOM 2050 N N . ARG A 1 287 ? 42.594 6.416 0.466 1.00 54.56 287 ARG A N 1
ATOM 2051 C CA . ARG A 1 287 ? 42.631 7.850 0.756 1.00 54.56 287 ARG A CA 1
ATOM 2052 C C . ARG A 1 287 ? 43.489 8.530 -0.309 1.00 54.56 287 ARG A C 1
ATOM 2054 O O . ARG A 1 287 ? 44.713 8.530 -0.212 1.00 54.56 287 ARG A O 1
ATOM 2061 N N . ILE A 1 288 ? 42.844 9.129 -1.305 1.00 59.59 288 ILE A N 1
ATOM 2062 C CA . ILE A 1 288 ? 43.513 10.004 -2.268 1.00 59.59 288 ILE A CA 1
ATOM 2063 C C . ILE A 1 288 ? 43.717 11.360 -1.588 1.00 59.59 288 ILE A C 1
ATOM 2065 O O . ILE A 1 288 ? 42.781 12.145 -1.443 1.00 59.59 288 ILE A O 1
ATOM 2069 N N . ASP A 1 289 ? 44.936 11.619 -1.118 1.00 63.78 289 ASP A N 1
ATOM 2070 C CA . ASP A 1 289 ? 45.318 12.947 -0.645 1.00 63.78 289 ASP A CA 1
ATOM 2071 C C . ASP A 1 289 ? 45.550 13.858 -1.851 1.00 63.78 289 ASP A C 1
ATOM 2073 O O . ASP A 1 289 ? 46.541 13.738 -2.571 1.00 63.78 289 ASP A O 1
ATOM 2077 N N . THR A 1 290 ? 44.600 14.753 -2.101 1.00 68.88 290 THR A N 1
ATOM 2078 C CA . THR A 1 290 ? 44.671 15.691 -3.221 1.00 68.88 290 THR A CA 1
ATOM 2079 C C . THR A 1 290 ? 45.415 16.978 -2.872 1.00 68.88 290 THR A C 1
ATOM 2081 O O . THR A 1 290 ? 45.468 17.892 -3.698 1.00 68.88 290 THR A O 1
ATOM 2084 N N . GLY A 1 291 ? 45.947 17.106 -1.648 1.00 61.97 291 GLY A N 1
ATOM 2085 C CA . GLY A 1 291 ? 46.633 18.318 -1.194 1.00 61.97 291 GLY A CA 1
ATOM 2086 C C . GLY A 1 291 ? 45.772 19.588 -1.267 1.00 61.97 291 GLY A C 1
ATOM 2087 O O . GLY A 1 291 ? 46.312 20.690 -1.339 1.00 61.97 291 GLY A O 1
ATOM 2088 N N . GLY A 1 292 ? 44.439 19.451 -1.295 1.00 67.31 292 GLY A N 1
ATOM 2089 C CA . GLY A 1 292 ? 43.500 20.566 -1.455 1.00 67.31 292 GLY A CA 1
ATOM 2090 C C . GLY A 1 292 ? 43.162 20.944 -2.904 1.00 67.31 292 GLY A C 1
ATOM 2091 O O . GLY A 1 292 ? 42.505 21.963 -3.111 1.00 67.31 292 GLY A O 1
ATOM 2092 N N . ALA A 1 293 ? 43.573 20.155 -3.902 1.00 59.12 293 ALA A N 1
ATOM 2093 C CA . ALA A 1 293 ? 43.133 20.304 -5.292 1.00 59.12 293 ALA A CA 1
ATOM 2094 C C . ALA A 1 293 ? 41.940 19.374 -5.618 1.00 59.12 293 ALA A C 1
ATOM 2096 O O . ALA A 1 293 ? 41.787 18.323 -4.991 1.00 59.12 293 ALA A O 1
ATOM 2097 N N . PRO A 1 294 ? 41.079 19.714 -6.592 1.00 57.03 294 PRO A N 1
ATOM 2098 C CA . PRO A 1 294 ? 40.068 18.786 -7.088 1.00 57.03 294 PRO A CA 1
ATOM 2099 C C . PRO A 1 294 ? 40.729 17.624 -7.848 1.00 57.03 294 PRO A C 1
ATOM 2101 O O . PRO A 1 294 ? 41.575 17.837 -8.716 1.00 57.03 294 PRO A O 1
ATOM 2104 N N . TYR A 1 295 ? 40.339 16.391 -7.521 1.00 74.25 295 TYR A N 1
ATOM 2105 C CA . TYR A 1 295 ? 40.726 15.194 -8.269 1.00 74.25 295 TYR A CA 1
ATOM 2106 C C . TYR A 1 295 ? 39.675 14.887 -9.332 1.00 74.25 295 TYR A C 1
ATOM 2108 O O . TYR A 1 295 ? 38.487 14.795 -9.027 1.00 74.25 295 TYR A O 1
ATOM 2116 N N . PHE A 1 296 ? 40.123 14.689 -10.570 1.00 72.19 296 PHE A N 1
ATOM 2117 C CA . PHE A 1 296 ? 39.272 14.263 -11.673 1.00 72.19 296 PHE A CA 1
ATOM 2118 C C . PHE A 1 296 ? 39.713 12.873 -12.131 1.00 72.19 296 PHE A C 1
ATOM 2120 O O . PHE A 1 296 ? 40.808 12.702 -12.666 1.00 72.19 296 PHE A O 1
ATOM 2127 N N . GLY A 1 297 ? 38.862 11.871 -11.912 1.00 61.75 297 GLY A N 1
ATOM 2128 C CA . GLY A 1 297 ? 39.055 10.539 -12.475 1.00 61.75 297 GLY A CA 1
ATOM 2129 C C . GLY A 1 297 ? 38.625 10.524 -13.941 1.00 61.75 297 GLY A C 1
ATOM 2130 O O . GLY A 1 297 ? 37.430 10.506 -14.221 1.00 61.75 297 GLY A O 1
ATOM 2131 N N . GLY A 1 298 ? 39.585 10.537 -14.869 1.00 74.38 298 GLY A N 1
ATOM 2132 C CA . GLY A 1 298 ? 39.346 10.444 -16.317 1.00 74.38 298 GLY A CA 1
ATOM 2133 C C . GLY A 1 298 ? 39.743 11.693 -17.117 1.00 74.38 298 GLY A C 1
ATOM 2134 O O . GLY A 1 298 ? 40.279 12.658 -16.578 1.00 74.38 298 GLY A O 1
ATOM 2135 N N . ASN A 1 299 ? 39.497 11.662 -18.433 1.00 66.12 299 ASN A N 1
ATOM 2136 C CA . ASN A 1 299 ? 39.793 12.782 -19.334 1.00 66.12 299 ASN A CA 1
ATOM 2137 C C . ASN A 1 299 ? 38.734 13.886 -19.188 1.00 66.12 299 ASN A C 1
ATOM 2139 O O . ASN A 1 299 ? 37.566 13.663 -19.502 1.00 66.12 299 ASN A O 1
ATOM 2143 N N . VAL A 1 300 ? 39.144 15.086 -18.769 1.00 70.00 300 VAL A N 1
ATOM 2144 C CA . VAL A 1 300 ? 38.273 16.270 -18.700 1.00 70.00 300 VAL A CA 1
ATOM 2145 C C . VAL A 1 300 ? 38.620 17.222 -19.841 1.00 70.00 300 VAL A C 1
ATOM 2147 O O . VAL A 1 300 ? 39.752 17.691 -19.946 1.00 70.00 300 VAL A O 1
ATOM 2150 N N . GLN A 1 301 ? 37.636 17.534 -20.685 1.00 63.41 301 GLN A N 1
ATOM 2151 C CA . GLN A 1 301 ? 37.754 18.545 -21.733 1.00 63.41 301 GLN A CA 1
ATOM 2152 C C . GL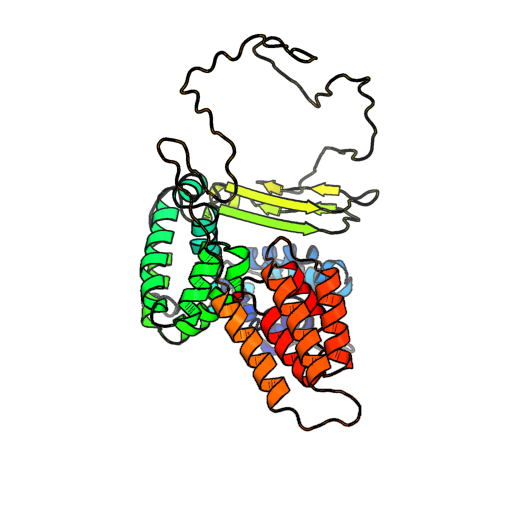N A 1 301 ? 36.892 19.750 -21.347 1.00 63.41 301 GLN A C 1
ATOM 2154 O O . GLN A 1 301 ? 35.665 19.675 -21.342 1.00 63.41 301 GLN A O 1
ATOM 2159 N N . VAL A 1 302 ? 37.535 20.855 -20.972 1.00 69.94 302 VAL A N 1
ATOM 2160 C CA . VAL A 1 302 ? 36.855 22.076 -20.524 1.00 69.94 302 VAL A CA 1
ATOM 2161 C C . VAL A 1 302 ? 36.843 23.088 -21.664 1.00 69.94 302 VAL A C 1
ATOM 2163 O O . VAL A 1 302 ? 37.891 23.447 -22.191 1.00 69.94 302 VAL A O 1
ATOM 2166 N N . GLY A 1 303 ? 35.657 23.560 -22.052 1.00 61.97 303 GLY A N 1
ATOM 2167 C CA . GLY A 1 303 ? 35.494 24.562 -23.114 1.00 61.97 303 GLY A CA 1
ATOM 2168 C C . GLY A 1 303 ? 35.810 26.006 -22.695 1.00 61.97 303 GLY A C 1
ATOM 2169 O O . GLY A 1 303 ? 35.629 26.910 -23.509 1.00 61.97 303 GLY A O 1
ATOM 2170 N N . ARG A 1 304 ? 36.215 26.234 -21.435 1.00 72.50 304 ARG A N 1
ATOM 2171 C CA . ARG A 1 304 ? 36.583 27.526 -20.818 1.00 72.50 304 ARG A CA 1
ATOM 2172 C C . ARG A 1 304 ? 37.535 27.299 -19.630 1.00 72.50 304 ARG A C 1
ATOM 2174 O O . ARG A 1 304 ? 37.804 26.152 -19.282 1.00 72.50 304 ARG A O 1
ATOM 2181 N N . ASP A 1 305 ? 38.008 28.383 -19.011 1.00 69.25 305 ASP A N 1
ATOM 2182 C CA . ASP A 1 305 ? 38.934 28.348 -17.873 1.00 69.25 305 ASP A CA 1
ATOM 2183 C C . ASP A 1 305 ? 38.380 27.577 -16.668 1.00 69.25 305 ASP A C 1
ATOM 2185 O O . ASP A 1 305 ? 37.250 27.788 -16.222 1.00 69.25 305 ASP A O 1
ATOM 2189 N N . LEU A 1 306 ? 39.221 26.700 -16.120 1.00 59.81 306 LEU A N 1
ATOM 2190 C CA . LEU A 1 306 ? 38.941 25.920 -14.922 1.00 59.81 306 LEU A CA 1
ATOM 2191 C C . LEU A 1 306 ? 39.524 26.669 -13.716 1.00 59.81 306 LEU A C 1
ATOM 2193 O O . LEU A 1 306 ? 40.735 26.687 -13.500 1.00 59.81 306 LEU A O 1
ATOM 2197 N N . VAL A 1 307 ? 38.662 27.346 -12.957 1.00 63.00 307 VAL A N 1
ATOM 2198 C CA . VAL A 1 307 ? 39.069 28.182 -11.819 1.00 63.00 307 VAL A CA 1
ATOM 2199 C C . VAL A 1 307 ? 39.104 27.320 -10.555 1.00 63.00 307 VAL A C 1
ATOM 2201 O O . VAL A 1 307 ? 38.078 26.835 -10.094 1.00 63.00 307 VAL A O 1
ATOM 2204 N N . GLY A 1 308 ? 40.299 27.089 -10.008 1.00 58.28 308 GLY A N 1
ATOM 2205 C CA . GLY A 1 308 ? 40.528 26.135 -8.911 1.00 58.28 308 GLY A CA 1
ATOM 2206 C C . GLY A 1 308 ? 40.217 26.629 -7.490 1.00 58.28 308 GLY A C 1
ATOM 2207 O O . GLY A 1 308 ? 40.566 25.934 -6.539 1.00 58.28 308 GLY A O 1
ATOM 2208 N N . ARG A 1 309 ? 39.631 27.822 -7.315 1.00 63.62 309 ARG A N 1
ATOM 2209 C CA . ARG A 1 309 ? 39.246 28.421 -6.016 1.00 63.62 309 ARG A CA 1
ATOM 2210 C C . ARG A 1 309 ? 38.024 29.338 -6.177 1.00 63.62 309 ARG A C 1
ATOM 2212 O O . ARG A 1 309 ? 37.628 29.616 -7.305 1.00 63.62 309 ARG A O 1
ATOM 2219 N N . ASP A 1 310 ? 37.479 29.821 -5.055 1.00 52.78 310 ASP A N 1
ATOM 2220 C CA . ASP A 1 310 ? 36.320 30.724 -4.991 1.00 52.78 310 ASP A CA 1
ATOM 2221 C C . ASP A 1 310 ? 36.453 31.920 -5.942 1.00 52.78 310 ASP A C 1
ATOM 2223 O O . ASP A 1 310 ? 37.295 32.808 -5.775 1.00 52.78 310 ASP A O 1
ATOM 2227 N N . GLN A 1 311 ? 35.574 31.961 -6.940 1.00 57.31 311 GLN A N 1
ATOM 2228 C CA . GLN A 1 311 ? 35.362 33.139 -7.761 1.00 57.31 311 GLN A CA 1
ATOM 2229 C C . GLN A 1 311 ? 34.522 34.134 -6.955 1.00 57.31 311 GLN A C 1
ATOM 2231 O O . GLN A 1 311 ? 33.314 33.965 -6.801 1.00 57.31 311 GLN A O 1
ATOM 2236 N N . VAL A 1 312 ? 35.151 35.194 -6.444 1.00 53.16 312 VAL A N 1
ATOM 2237 C CA . VAL A 1 312 ? 34.420 36.309 -5.829 1.00 53.16 312 VAL A CA 1
ATOM 2238 C C . VAL A 1 312 ? 33.781 37.137 -6.943 1.00 53.16 312 VAL A C 1
ATOM 2240 O O . VAL A 1 312 ? 34.410 38.016 -7.532 1.00 53.16 312 VAL A O 1
ATOM 2243 N N . VAL A 1 313 ? 32.519 36.845 -7.248 1.00 55.72 313 VAL A N 1
ATOM 2244 C CA . VAL A 1 313 ? 31.680 37.691 -8.103 1.00 55.72 313 VAL A CA 1
ATOM 2245 C C . VAL A 1 313 ? 31.193 38.863 -7.248 1.00 55.72 313 VAL A C 1
ATOM 2247 O O . VAL A 1 313 ? 30.258 38.729 -6.464 1.00 55.72 313 VAL A O 1
ATOM 2250 N N . GLN A 1 314 ? 31.862 40.016 -7.335 1.00 42.44 314 GLN A N 1
ATOM 2251 C CA . GLN A 1 314 ? 31.367 41.243 -6.708 1.00 42.44 314 GLN A CA 1
ATOM 2252 C C . GLN A 1 314 ? 30.220 41.825 -7.541 1.00 42.44 314 GLN A C 1
ATOM 2254 O O . GLN A 1 314 ? 30.451 42.455 -8.570 1.00 42.44 314 GLN A O 1
ATOM 2259 N N . GLY A 1 315 ? 28.992 41.636 -7.059 1.00 44.84 315 GLY A N 1
ATOM 2260 C CA . GLY A 1 315 ? 27.804 42.354 -7.518 1.00 44.84 315 GLY A CA 1
ATOM 2261 C C . GLY A 1 315 ? 26.649 41.423 -7.868 1.00 44.84 315 GLY A C 1
ATOM 2262 O O . GLY A 1 315 ? 26.691 40.745 -8.891 1.00 44.84 315 GLY A O 1
ATOM 2263 N N . ASP A 1 316 ? 25.594 41.444 -7.050 1.00 54.31 316 ASP A N 1
ATOM 2264 C CA . ASP A 1 316 ? 24.311 40.806 -7.358 1.00 54.31 316 ASP A CA 1
ATOM 2265 C C . ASP A 1 316 ? 23.656 41.534 -8.536 1.00 54.31 316 ASP A C 1
ATOM 2267 O O . ASP A 1 316 ? 22.853 42.457 -8.373 1.00 54.31 316 ASP A O 1
ATOM 2271 N N . GLN A 1 317 ? 24.008 41.139 -9.756 1.00 49.50 317 GLN A N 1
ATOM 2272 C CA . GLN A 1 317 ? 23.266 41.540 -10.941 1.00 49.50 317 GLN A CA 1
ATOM 2273 C C . GLN A 1 317 ? 22.018 40.653 -11.037 1.00 49.50 317 GLN A C 1
ATOM 2275 O O . GLN A 1 317 ? 21.972 39.669 -11.771 1.00 49.50 317 GLN A O 1
ATOM 2280 N N . VAL A 1 318 ? 21.001 40.972 -10.232 1.00 55.81 318 VAL A N 1
ATOM 2281 C CA . VAL A 1 318 ? 19.718 40.260 -10.262 1.00 55.81 318 VAL A CA 1
ATOM 2282 C C . VAL A 1 318 ? 18.910 40.785 -11.450 1.00 55.81 318 VAL A C 1
ATOM 2284 O O . VAL A 1 318 ? 18.335 41.869 -11.398 1.00 55.81 318 VAL A O 1
ATOM 2287 N N . GLY A 1 319 ? 18.894 40.036 -12.552 1.00 48.06 319 GLY A N 1
ATOM 2288 C CA . GLY A 1 319 ? 18.071 40.314 -13.735 1.00 48.06 319 GLY A CA 1
ATOM 2289 C C . GLY A 1 319 ? 16.592 39.965 -13.533 1.00 48.06 319 GLY A C 1
ATOM 2290 O O . GLY A 1 319 ? 16.023 39.250 -14.353 1.00 48.06 319 GLY A O 1
ATOM 2291 N N . GLY A 1 320 ? 15.984 40.415 -12.432 1.00 69.81 320 GLY A N 1
ATOM 2292 C CA . GLY A 1 320 ? 14.595 40.109 -12.076 1.00 69.81 320 GLY A CA 1
ATOM 2293 C C . GLY A 1 320 ? 14.083 40.894 -10.863 1.00 69.81 320 GLY A C 1
ATOM 2294 O O . GLY A 1 320 ? 14.813 41.685 -10.267 1.00 69.81 320 GLY A O 1
ATOM 2295 N N . ASP A 1 321 ? 12.814 40.676 -10.507 1.00 64.69 321 ASP A N 1
ATOM 2296 C CA . ASP A 1 321 ? 12.135 41.390 -9.420 1.00 64.69 321 ASP A CA 1
ATOM 2297 C C . ASP A 1 321 ? 12.741 41.059 -8.048 1.00 64.69 321 ASP A C 1
ATOM 2299 O O . ASP A 1 321 ? 12.833 39.900 -7.639 1.00 64.69 321 ASP A O 1
ATOM 2303 N N . ARG A 1 322 ? 13.114 42.099 -7.295 1.00 52.88 322 ARG A N 1
ATOM 2304 C CA . ARG A 1 322 ? 13.567 41.974 -5.906 1.00 52.88 322 ARG A CA 1
ATOM 2305 C C . ARG A 1 322 ? 12.360 42.020 -4.973 1.00 52.88 322 ARG A C 1
ATOM 2307 O O . ARG A 1 322 ? 11.817 43.092 -4.718 1.00 52.88 322 ARG A O 1
ATOM 2314 N N . ILE A 1 323 ? 11.959 40.869 -4.440 1.00 57.50 323 ILE A N 1
ATOM 2315 C CA . ILE A 1 323 ? 10.885 40.779 -3.443 1.00 57.50 323 ILE A CA 1
ATOM 2316 C C . ILE A 1 323 ? 11.515 40.757 -2.048 1.00 57.50 323 ILE A C 1
ATOM 2318 O O . ILE A 1 323 ? 12.099 39.757 -1.636 1.00 57.50 323 ILE A O 1
ATOM 2322 N N . THR A 1 324 ? 11.405 41.867 -1.319 1.00 49.91 324 THR A N 1
ATOM 2323 C CA . THR A 1 324 ? 11.819 41.950 0.089 1.00 49.91 324 THR A CA 1
ATOM 2324 C C . THR A 1 324 ? 10.627 41.593 0.972 1.00 49.91 324 THR A C 1
ATOM 2326 O O . THR A 1 324 ? 9.635 42.320 0.981 1.00 49.91 324 THR A O 1
ATOM 2329 N N . MET A 1 325 ? 10.712 40.486 1.709 1.00 52.41 325 MET A N 1
ATOM 2330 C CA . MET A 1 325 ? 9.698 40.101 2.696 1.00 52.41 325 MET A CA 1
ATOM 2331 C C . MET A 1 325 ? 10.144 40.510 4.104 1.00 52.41 325 MET A C 1
ATOM 2333 O O . MET A 1 325 ? 11.314 40.363 4.450 1.00 52.41 325 MET A O 1
ATOM 2337 N N . GLY A 1 326 ? 9.213 41.061 4.889 1.00 55.22 326 GLY A N 1
ATOM 2338 C CA . GLY A 1 326 ? 9.407 41.336 6.317 1.00 55.22 326 GLY A CA 1
ATOM 2339 C C . GLY A 1 326 ? 9.302 40.069 7.170 1.00 55.22 326 GLY A C 1
ATOM 2340 O O . GLY A 1 326 ? 9.147 38.977 6.636 1.00 55.22 326 GLY A O 1
ATOM 2341 N N . ASP A 1 327 ? 9.380 40.219 8.491 1.00 48.44 327 ASP A N 1
ATOM 2342 C CA . ASP A 1 327 ? 9.296 39.104 9.441 1.00 48.44 327 ASP A CA 1
ATOM 2343 C C . ASP A 1 327 ? 7.892 38.470 9.419 1.00 48.44 327 ASP A C 1
ATOM 2345 O O . ASP A 1 327 ? 6.889 39.154 9.645 1.00 48.44 327 ASP A O 1
ATOM 2349 N N . ILE A 1 328 ? 7.809 37.175 9.099 1.00 58.69 328 ILE A N 1
ATOM 2350 C CA . ILE A 1 328 ? 6.545 36.445 8.944 1.00 58.69 328 ILE A CA 1
ATOM 2351 C C . ILE A 1 328 ? 6.487 35.341 9.997 1.00 58.69 328 ILE A C 1
ATOM 2353 O O . ILE A 1 328 ? 6.967 34.229 9.789 1.00 58.69 328 ILE A O 1
ATOM 2357 N N . SER A 1 329 ? 5.857 35.635 11.131 1.00 35.31 329 SER A N 1
ATOM 2358 C CA . SER A 1 329 ? 5.470 34.608 12.099 1.00 35.31 329 SER A CA 1
ATOM 2359 C C . SER A 1 329 ? 4.035 34.149 11.806 1.00 35.31 329 SER A C 1
ATOM 2361 O O 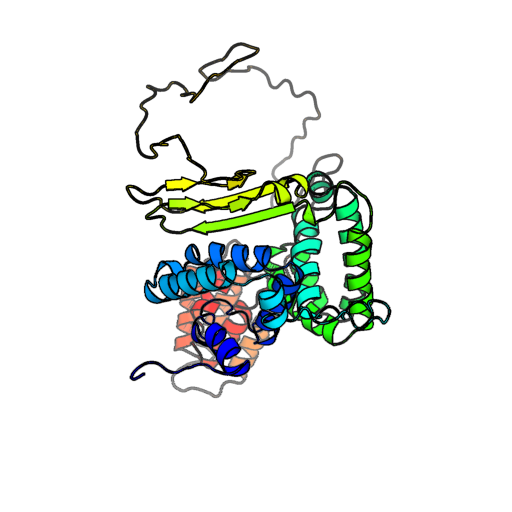. SER A 1 329 ? 3.106 34.950 11.761 1.00 35.31 329 SER A O 1
ATOM 2363 N N . ASN A 1 330 ? 3.856 32.841 11.589 1.00 43.41 330 ASN A N 1
ATOM 2364 C CA . ASN A 1 330 ? 2.569 32.145 11.402 1.00 43.41 330 ASN A CA 1
ATOM 2365 C C . ASN A 1 330 ? 1.742 32.451 10.132 1.00 43.41 330 ASN A C 1
ATOM 2367 O O . ASN A 1 330 ? 0.561 32.109 10.100 1.00 43.41 330 ASN A O 1
ATOM 2371 N N . ALA A 1 331 ? 2.324 33.012 9.066 1.00 44.47 331 ALA A N 1
ATOM 2372 C CA . ALA A 1 331 ? 1.652 33.098 7.763 1.00 44.47 331 ALA A CA 1
ATOM 2373 C C . ALA A 1 331 ? 2.457 32.398 6.659 1.00 44.47 331 ALA A C 1
ATOM 2375 O O . ALA A 1 331 ? 3.680 32.504 6.597 1.00 44.47 331 ALA A O 1
ATOM 2376 N N . GLN A 1 332 ? 1.756 31.678 5.782 1.00 57.78 332 GLN A N 1
ATOM 2377 C CA . GLN A 1 332 ? 2.334 31.032 4.606 1.00 57.78 332 GLN A CA 1
ATOM 2378 C C . GLN A 1 332 ? 2.206 31.988 3.419 1.00 57.78 332 GLN A C 1
ATOM 2380 O O . GLN A 1 332 ? 1.096 32.375 3.053 1.00 57.78 332 GLN A O 1
ATOM 2385 N N . VAL A 1 333 ? 3.332 32.391 2.830 1.00 60.31 333 VAL A N 1
ATOM 2386 C CA . VAL A 1 333 ? 3.356 33.293 1.672 1.00 60.31 333 VAL A CA 1
ATOM 2387 C C . VAL A 1 333 ? 3.929 32.558 0.469 1.00 60.31 333 VAL A C 1
ATOM 2389 O O . VAL A 1 333 ? 5.074 32.117 0.481 1.00 60.31 333 VAL A O 1
ATOM 2392 N N . ALA A 1 334 ? 3.125 32.460 -0.587 1.00 61.03 334 ALA A N 1
ATOM 2393 C CA . ALA A 1 334 ? 3.571 32.088 -1.920 1.00 61.03 334 ALA A CA 1
ATOM 2394 C C . ALA A 1 334 ? 3.885 33.378 -2.691 1.00 61.03 334 ALA A C 1
ATOM 2396 O O . ALA A 1 334 ? 2.985 34.189 -2.911 1.00 61.03 334 ALA A O 1
ATOM 2397 N N . ALA A 1 335 ? 5.136 33.597 -3.098 1.00 56.41 335 ALA A N 1
ATOM 2398 C CA . ALA A 1 335 ? 5.508 34.750 -3.917 1.00 56.41 335 ALA A CA 1
ATOM 2399 C C . ALA A 1 335 ? 6.110 34.290 -5.247 1.00 56.41 335 ALA A C 1
ATOM 2401 O O . ALA A 1 335 ? 7.143 33.628 -5.276 1.00 56.41 335 ALA A O 1
ATOM 2402 N N . GLY A 1 336 ? 5.447 34.647 -6.349 1.00 67.19 336 GLY A N 1
ATOM 2403 C CA . GLY A 1 336 ? 5.885 34.354 -7.713 1.00 67.19 336 GLY A CA 1
ATOM 2404 C C . GLY A 1 336 ? 4.716 34.062 -8.655 1.00 67.19 336 GLY A C 1
ATOM 2405 O O . GLY A 1 336 ? 3.670 33.558 -8.243 1.00 67.19 336 GLY A O 1
ATOM 2406 N N . ARG A 1 337 ? 4.877 34.377 -9.946 1.00 52.88 337 ARG A N 1
ATOM 2407 C CA . ARG A 1 337 ? 3.883 34.049 -10.979 1.00 52.88 337 ARG A CA 1
ATOM 2408 C C . ARG A 1 337 ? 3.881 32.524 -11.180 1.00 52.88 337 ARG A C 1
ATOM 2410 O O . ARG A 1 337 ? 4.851 31.983 -11.694 1.00 52.88 337 ARG A O 1
ATOM 2417 N N . GLY A 1 338 ? 2.810 31.852 -10.751 1.00 62.81 338 GLY A N 1
ATOM 2418 C CA . GLY A 1 338 ? 2.693 30.384 -10.775 1.00 62.81 338 GLY A CA 1
ATOM 2419 C C . GLY A 1 338 ? 3.029 29.683 -9.454 1.00 62.81 338 GLY A C 1
ATOM 2420 O O . GLY A 1 338 ? 3.060 28.457 -9.416 1.00 62.81 338 GLY A O 1
ATOM 2421 N N . ALA A 1 339 ? 3.262 30.427 -8.367 1.00 61.81 339 ALA A N 1
ATOM 2422 C CA . ALA A 1 339 ? 3.440 29.825 -7.052 1.00 61.81 339 ALA A CA 1
ATOM 2423 C C . ALA A 1 339 ? 2.090 29.305 -6.529 1.00 61.81 339 ALA A C 1
ATOM 2425 O O . ALA A 1 339 ? 1.227 30.085 -6.128 1.00 61.81 339 ALA A O 1
ATOM 2426 N N . HIS A 1 340 ? 1.907 27.985 -6.546 1.00 47.56 340 HIS A N 1
ATOM 2427 C CA . HIS A 1 340 ? 0.873 27.319 -5.759 1.00 47.56 340 HIS A CA 1
ATOM 2428 C C . HIS A 1 340 ? 1.487 26.854 -4.434 1.00 47.56 340 HIS A C 1
ATOM 2430 O O . HIS A 1 340 ? 2.620 26.371 -4.406 1.00 47.56 340 HIS A O 1
ATOM 2436 N N . VAL A 1 341 ? 0.753 27.023 -3.340 1.00 54.22 341 VAL A N 1
ATOM 2437 C CA . VAL A 1 341 ? 1.046 26.352 -2.074 1.00 54.22 341 VAL A CA 1
ATOM 2438 C C . VAL A 1 341 ? -0.089 25.366 -1.875 1.00 54.22 341 VAL A C 1
ATOM 2440 O O . VAL A 1 341 ? -1.215 25.755 -1.567 1.00 54.22 341 VAL A O 1
ATOM 2443 N N . GLU A 1 342 ? 0.193 24.092 -2.126 1.00 41.06 342 GLU A N 1
ATOM 2444 C CA . GLU A 1 342 ? -0.684 23.005 -1.718 1.00 41.06 342 GLU A CA 1
ATOM 2445 C C . GLU A 1 342 ? -0.494 22.819 -0.213 1.00 41.06 342 GLU A C 1
ATOM 2447 O O . GLU A 1 342 ? 0.488 22.246 0.260 1.00 41.06 342 GLU A O 1
ATOM 2452 N N . VAL A 1 343 ? -1.407 23.400 0.565 1.00 47.97 343 VAL A N 1
ATOM 2453 C CA . VAL A 1 343 ? -1.439 23.170 2.005 1.00 47.97 343 VAL A CA 1
ATOM 2454 C C . VAL A 1 343 ? -1.979 21.762 2.204 1.00 47.97 343 VAL A C 1
ATOM 2456 O O . VAL A 1 343 ? -3.188 21.543 2.132 1.00 47.97 343 VAL A O 1
ATOM 2459 N N . SER A 1 344 ? -1.091 20.806 2.475 1.00 45.78 344 SER A N 1
ATOM 2460 C CA . SER A 1 344 ? -1.494 19.560 3.118 1.00 45.78 344 SER A CA 1
ATOM 2461 C C . SER A 1 344 ? -1.981 19.922 4.520 1.00 45.78 344 SER A C 1
ATOM 2463 O O . SER A 1 344 ? -1.211 19.998 5.479 1.00 45.78 344 SER A O 1
ATOM 2465 N N . GLN A 1 345 ? -3.269 20.250 4.636 1.00 48.50 345 GLN A N 1
ATOM 2466 C CA . GLN A 1 345 ? -3.965 20.168 5.909 1.00 48.50 345 GLN A CA 1
ATOM 2467 C C . GLN A 1 345 ? -3.960 18.687 6.270 1.00 48.50 345 GLN A C 1
ATOM 2469 O O . GLN A 1 345 ? -4.826 17.929 5.835 1.00 48.50 345 GLN A O 1
ATOM 2474 N N . GLY A 1 346 ? -2.924 18.264 6.997 1.00 53.81 346 GLY A N 1
ATOM 2475 C CA . GLY A 1 346 ? -2.900 16.950 7.615 1.00 53.81 346 GLY A CA 1
ATOM 2476 C C . GLY A 1 346 ? -4.214 16.738 8.364 1.00 53.81 346 GLY A C 1
ATOM 2477 O O . GLY A 1 346 ? -4.734 17.683 8.963 1.00 53.81 346 GLY A O 1
ATOM 2478 N N . LEU A 1 347 ? -4.751 15.521 8.259 1.00 54.59 347 LEU A N 1
ATOM 2479 C CA . LEU A 1 347 ? -5.926 15.031 8.986 1.00 54.59 347 LEU A CA 1
ATOM 2480 C C . LEU A 1 347 ? -5.963 15.660 10.391 1.00 54.59 347 LEU A C 1
ATOM 2482 O O . LEU A 1 347 ? -5.021 15.546 11.179 1.00 54.59 347 LEU A O 1
ATOM 2486 N N . GLY A 1 348 ? -6.967 16.516 10.586 1.00 63.22 348 GLY A N 1
ATOM 2487 C CA . GLY A 1 348 ? -6.934 17.623 11.529 1.00 63.22 348 GLY A CA 1
ATOM 2488 C C . GLY A 1 348 ? -7.097 17.179 12.978 1.00 63.22 348 GLY A C 1
ATOM 2489 O O . GLY A 1 348 ? -7.549 16.077 13.284 1.00 63.22 348 GLY A O 1
ATOM 2490 N N . GLY A 1 349 ? -6.820 18.094 13.912 1.00 79.06 349 GLY A N 1
ATOM 2491 C CA . GLY A 1 349 ? -6.951 17.851 15.356 1.00 79.06 349 GLY A CA 1
ATOM 2492 C C . GLY A 1 349 ? -8.315 17.301 15.815 1.00 79.06 349 GLY A C 1
ATOM 2493 O O . GLY A 1 349 ? -8.409 16.784 16.925 1.00 79.06 349 GLY A O 1
ATOM 2494 N N . ALA A 1 350 ? -9.354 17.355 14.974 1.00 81.50 350 ALA A N 1
ATOM 2495 C CA . ALA A 1 350 ? -10.653 16.727 15.204 1.00 81.50 350 ALA A CA 1
ATOM 2496 C C . ALA A 1 350 ? -10.597 15.185 15.216 1.00 81.50 350 ALA A C 1
ATOM 2498 O O . ALA A 1 350 ? -11.180 14.570 16.110 1.00 81.50 350 ALA A O 1
ATOM 2499 N N . GLU A 1 351 ? -9.878 14.548 14.286 1.00 82.56 351 GLU A N 1
ATOM 2500 C CA . GLU A 1 351 ? -9.737 13.082 14.275 1.00 82.56 351 GLU A CA 1
ATOM 2501 C C . GLU A 1 351 ? -8.898 12.611 15.464 1.00 82.56 351 GLU A C 1
ATOM 2503 O O . GLU A 1 351 ? -9.271 11.660 16.162 1.00 82.56 351 GLU A O 1
ATOM 2508 N N . LEU A 1 352 ? -7.818 13.347 15.764 1.00 87.25 352 LEU A N 1
ATOM 2509 C CA . LEU A 1 352 ? -7.011 13.143 16.966 1.00 87.25 352 LEU A CA 1
ATOM 2510 C C . LEU A 1 352 ? -7.870 13.229 18.232 1.00 87.25 352 LEU A C 1
ATOM 2512 O O . LEU A 1 352 ? -7.809 12.340 19.085 1.00 87.25 352 LEU A O 1
ATOM 2516 N N . ALA A 1 353 ? -8.722 14.252 18.332 1.00 89.31 353 ALA A N 1
ATOM 2517 C CA . ALA A 1 353 ? -9.639 14.416 19.452 1.00 89.31 353 ALA A CA 1
ATOM 2518 C C . ALA A 1 353 ? -10.622 13.242 19.580 1.00 89.31 353 ALA A C 1
ATOM 2520 O O . ALA A 1 353 ? -10.802 12.743 20.690 1.00 89.31 353 ALA A O 1
ATOM 2521 N N . ALA A 1 354 ? -11.198 12.757 18.476 1.00 90.00 354 ALA A N 1
ATOM 2522 C CA . ALA A 1 354 ? -12.122 11.620 18.491 1.00 90.00 354 ALA A CA 1
ATOM 2523 C C . ALA A 1 354 ? -11.456 10.325 18.992 1.00 90.00 354 ALA A C 1
ATOM 2525 O O . ALA A 1 354 ? -12.040 9.586 19.786 1.00 90.00 354 ALA A O 1
ATOM 2526 N N . THR A 1 355 ? -10.207 10.074 18.593 1.00 89.81 355 THR A N 1
ATOM 2527 C CA . THR A 1 355 ? -9.452 8.901 19.064 1.00 89.81 355 THR A CA 1
ATOM 2528 C C . THR A 1 355 ? -9.157 8.978 20.557 1.00 89.81 355 THR A C 1
ATOM 2530 O O . THR A 1 355 ? -9.377 8.005 21.279 1.00 89.81 355 THR A O 1
ATOM 2533 N N . PHE A 1 356 ? -8.713 10.136 21.053 1.00 95.25 356 PHE A N 1
ATOM 2534 C CA . PHE A 1 356 ? -8.501 10.313 22.490 1.00 95.25 356 PHE A CA 1
ATOM 2535 C C . PHE A 1 356 ? -9.809 10.287 23.283 1.00 95.25 356 PHE A C 1
ATOM 2537 O O . PHE A 1 356 ? -9.804 9.813 24.416 1.00 95.25 356 PHE A O 1
ATOM 2544 N N . GLN A 1 357 ? -10.931 10.708 22.694 1.00 95.69 357 GLN A N 1
ATOM 2545 C CA . GLN A 1 357 ? -12.237 10.583 23.336 1.00 95.69 357 GLN A CA 1
ATOM 2546 C C . GLN A 1 357 ? -12.599 9.116 23.590 1.00 95.69 357 GLN A C 1
ATOM 2548 O O . GLN A 1 357 ? -13.009 8.782 24.695 1.00 95.69 357 GLN A O 1
ATOM 2553 N N . ALA A 1 358 ? -12.351 8.216 22.633 1.00 93.31 358 ALA A N 1
ATOM 2554 C CA . ALA A 1 358 ? -12.577 6.783 22.839 1.00 93.31 358 ALA A CA 1
ATOM 2555 C C . ALA A 1 358 ? -11.722 6.202 23.987 1.00 93.31 358 ALA A C 1
ATOM 2557 O O . ALA A 1 358 ? -12.172 5.309 24.709 1.00 93.31 358 ALA A O 1
ATOM 2558 N N . VAL A 1 359 ? -10.502 6.720 24.183 1.00 96.94 359 VAL A N 1
ATOM 2559 C CA . VAL A 1 359 ? -9.635 6.348 25.315 1.00 96.94 359 VAL A CA 1
ATOM 2560 C C . VAL A 1 359 ? -10.202 6.882 26.636 1.00 96.94 359 VAL A C 1
ATOM 2562 O O . VAL A 1 359 ? -10.277 6.131 27.606 1.00 96.94 359 VAL A O 1
ATOM 2565 N N . LEU A 1 360 ? -10.652 8.140 26.681 1.00 97.25 360 LEU A N 1
ATOM 2566 C CA . LEU A 1 360 ? -11.272 8.734 27.874 1.00 97.25 360 LEU A CA 1
ATOM 2567 C C . LEU A 1 360 ? -12.570 8.008 28.264 1.00 97.25 360 LEU A C 1
ATOM 2569 O O . LEU A 1 360 ? -12.733 7.627 29.423 1.00 97.25 360 LEU A O 1
ATOM 2573 N N . ASP A 1 361 ? -13.428 7.697 27.292 1.00 96.25 361 ASP A N 1
ATOM 2574 C CA . ASP A 1 361 ? -14.654 6.918 27.505 1.00 96.25 361 ASP A CA 1
ATOM 2575 C C . ASP A 1 361 ? -14.348 5.526 28.087 1.00 96.25 361 ASP A C 1
ATOM 2577 O O . ASP A 1 361 ? -15.109 4.988 28.901 1.00 96.25 361 ASP A O 1
ATOM 2581 N N . ARG A 1 362 ? -13.221 4.920 27.684 1.00 97.25 362 ARG A N 1
ATOM 2582 C CA . ARG A 1 362 ? -12.759 3.638 28.231 1.00 97.25 362 ARG A CA 1
ATOM 2583 C C . ARG A 1 362 ? -12.341 3.769 29.697 1.00 97.25 362 ARG A C 1
ATOM 2585 O O . ARG A 1 362 ? -12.703 2.898 30.489 1.00 97.25 362 ARG A O 1
ATOM 2592 N N . ILE A 1 363 ? -11.642 4.845 30.066 1.00 97.50 363 ILE A N 1
ATOM 2593 C CA . ILE A 1 363 ? -11.260 5.132 31.461 1.00 97.50 363 ILE A CA 1
ATOM 2594 C C . ILE A 1 363 ? -12.508 5.315 32.331 1.00 97.50 363 ILE A C 1
ATOM 2596 O O . ILE A 1 363 ? -12.604 4.742 33.422 1.00 97.50 363 ILE A O 1
ATOM 2600 N N . ASP A 1 364 ? -13.499 6.053 31.832 1.00 97.44 364 ASP A N 1
ATOM 2601 C CA . ASP A 1 364 ? -14.736 6.329 32.564 1.00 97.44 364 ASP A CA 1
ATOM 2602 C C . ASP A 1 364 ? -15.505 5.044 32.886 1.00 97.44 364 ASP A C 1
ATOM 2604 O O . ASP A 1 364 ? -15.965 4.860 34.018 1.00 97.44 364 ASP A O 1
ATOM 2608 N N . ARG A 1 365 ? -15.557 4.107 31.931 1.00 97.31 365 ARG A N 1
ATOM 2609 C CA . ARG A 1 365 ? -16.232 2.805 32.072 1.00 97.31 365 ARG A CA 1
ATOM 2610 C C . ARG A 1 365 ? -15.441 1.756 32.859 1.00 97.31 365 ARG A C 1
ATOM 2612 O O . ARG A 1 365 ? -16.012 0.719 33.196 1.00 97.31 365 ARG A O 1
ATOM 2619 N N . ARG A 1 366 ? -14.155 1.981 33.149 1.00 97.12 366 ARG A N 1
ATOM 2620 C CA . ARG A 1 366 ? -13.323 1.026 33.904 1.00 97.12 366 ARG A CA 1
ATOM 2621 C C . ARG A 1 366 ? -13.910 0.818 35.314 1.00 97.12 366 ARG A C 1
ATOM 2623 O O . ARG A 1 366 ? -14.291 1.804 35.950 1.00 97.12 366 ARG A O 1
ATOM 2630 N N . PRO A 1 367 ? -14.021 -0.416 35.834 1.00 97.19 367 PRO A N 1
ATOM 2631 C CA . PRO A 1 367 ? -14.391 -0.631 37.233 1.00 97.19 367 PRO A CA 1
ATOM 2632 C C . PRO A 1 367 ? -13.395 0.057 38.187 1.00 97.19 367 PRO A C 1
ATOM 2634 O O . PRO A 1 367 ? -12.237 0.239 37.806 1.00 97.19 367 PRO A O 1
ATOM 2637 N N . PRO A 1 368 ? -13.807 0.459 39.404 1.00 96.19 368 PRO A N 1
ATOM 2638 C CA . PRO A 1 368 ? -12.871 0.949 40.413 1.00 96.19 368 PRO A CA 1
ATOM 2639 C C . PRO A 1 368 ? -11.796 -0.105 40.707 1.00 96.19 368 PRO A C 1
ATOM 2641 O O . PRO A 1 368 ? -12.125 -1.264 40.958 1.00 96.19 368 PRO A O 1
ATOM 2644 N N . ASP A 1 369 ? -10.531 0.303 40.677 1.00 95.50 369 ASP A N 1
ATOM 2645 C CA . ASP A 1 369 ? -9.373 -0.536 40.979 1.00 95.50 369 ASP A CA 1
ATOM 2646 C C . ASP A 1 369 ? -8.719 0.003 42.260 1.00 95.50 369 ASP A C 1
ATOM 2648 O O . ASP A 1 369 ? -8.369 1.184 42.291 1.00 95.50 369 ASP A O 1
ATOM 2652 N N . PRO A 1 370 ? -8.578 -0.797 43.332 1.00 96.56 370 PRO A N 1
ATOM 2653 C CA . PRO A 1 370 ? -8.007 -0.315 44.588 1.00 96.56 370 PRO A CA 1
ATOM 2654 C C . PRO A 1 370 ? -6.530 0.088 44.478 1.00 96.56 370 PRO A C 1
ATOM 2656 O O . PRO A 1 370 ? -6.043 0.789 45.360 1.00 96.56 370 PRO A O 1
ATOM 2659 N N . ASN A 1 371 ? -5.818 -0.349 43.433 1.00 96.81 371 ASN A N 1
ATOM 2660 C CA . ASN A 1 371 ? -4.390 -0.073 43.270 1.00 96.81 371 ASN A CA 1
ATOM 2661 C C . ASN A 1 371 ? -4.098 1.085 42.309 1.00 96.81 371 ASN A C 1
ATOM 2663 O O . ASN A 1 371 ? -2.958 1.536 42.252 1.00 96.81 371 ASN A O 1
ATOM 2667 N N . VAL A 1 372 ? -5.087 1.532 41.526 1.00 96.94 372 VAL A N 1
ATOM 2668 C CA . VAL A 1 372 ? -4.884 2.530 40.467 1.00 96.94 372 VAL A CA 1
ATOM 2669 C C . VAL A 1 372 ? -6.052 3.504 40.425 1.00 96.94 372 VAL A C 1
ATOM 2671 O O . VAL A 1 372 ? -7.189 3.136 40.114 1.00 96.94 372 VAL A O 1
ATOM 2674 N N . GLU A 1 373 ? -5.760 4.779 40.667 1.00 97.88 373 GLU A N 1
ATOM 2675 C CA . GLU A 1 373 ? -6.751 5.846 40.583 1.00 97.88 373 GLU A CA 1
ATOM 2676 C C . GLU A 1 373 ? -7.063 6.193 39.119 1.00 97.88 373 GLU A C 1
ATOM 2678 O O . GLU A 1 373 ? -6.171 6.353 38.286 1.00 97.88 373 GLU A O 1
ATOM 2683 N N . LYS A 1 374 ? -8.352 6.358 38.780 1.00 97.75 374 LYS A N 1
ATOM 2684 C CA . LYS A 1 374 ? -8.765 6.737 37.412 1.00 97.75 374 LYS A CA 1
ATOM 2685 C C . LYS A 1 374 ? -8.147 8.056 36.951 1.00 97.75 374 LYS A C 1
ATOM 2687 O O . LYS A 1 374 ? -7.886 8.212 35.761 1.00 97.75 374 LYS A O 1
ATOM 2692 N N . GLU A 1 375 ? -7.929 8.983 37.878 1.00 97.50 375 GLU A N 1
ATOM 2693 C CA . GLU A 1 375 ? -7.376 10.298 37.567 1.00 97.50 375 GLU A CA 1
ATOM 2694 C C . GLU A 1 375 ? -5.915 10.210 37.116 1.00 97.50 375 GLU A C 1
ATOM 2696 O O . GLU A 1 375 ? -5.541 10.859 36.145 1.00 97.50 375 GLU A O 1
ATOM 2701 N N . GLU A 1 376 ? -5.121 9.303 37.695 1.00 97.69 376 GLU A N 1
ATOM 2702 C CA . GLU A 1 376 ? -3.740 9.060 37.256 1.00 97.69 376 GLU A CA 1
ATOM 2703 C C . GLU A 1 376 ? -3.681 8.549 35.804 1.00 97.69 376 GLU A C 1
ATOM 2705 O O . GLU A 1 376 ? -2.822 8.952 35.006 1.00 97.69 376 GLU A O 1
ATOM 2710 N N . ILE A 1 377 ? -4.640 7.695 35.426 1.00 98.19 377 ILE A N 1
ATOM 2711 C CA . ILE A 1 377 ? -4.779 7.199 34.052 1.00 98.19 377 ILE A CA 1
ATOM 2712 C C . ILE A 1 377 ? -5.163 8.354 33.113 1.00 98.19 377 ILE A C 1
ATOM 2714 O O . ILE A 1 377 ? -4.550 8.503 32.051 1.00 98.19 377 ILE A O 1
ATOM 2718 N N . ARG A 1 378 ? -6.140 9.196 33.499 1.00 98.06 378 ARG A N 1
ATOM 2719 C CA . ARG A 1 378 ? -6.559 10.366 32.701 1.00 98.06 378 ARG A CA 1
ATOM 2720 C C . ARG A 1 378 ? -5.416 11.351 32.497 1.00 98.06 378 ARG A C 1
ATOM 2722 O O . ARG A 1 378 ? -5.182 11.760 31.361 1.00 98.06 378 ARG A O 1
ATOM 2729 N N . ASP A 1 379 ? -4.669 11.663 33.550 1.00 98.12 379 ASP A N 1
ATOM 2730 C CA . ASP A 1 379 ? -3.512 12.558 33.494 1.00 98.12 379 ASP A CA 1
ATOM 2731 C C . ASP A 1 379 ? -2.434 12.038 32.542 1.00 98.12 379 ASP A C 1
ATOM 2733 O O . ASP A 1 379 ? -1.840 12.795 31.768 1.00 98.12 379 ASP A O 1
ATOM 2737 N N . THR A 1 380 ? -2.175 10.730 32.575 1.00 98.19 380 THR A N 1
ATOM 2738 C CA . THR A 1 380 ? -1.192 10.097 31.688 1.00 98.19 380 THR A CA 1
ATOM 2739 C C . THR A 1 380 ? -1.648 10.155 30.229 1.00 98.19 380 THR A C 1
ATOM 2741 O O . THR A 1 380 ? -0.861 10.525 29.354 1.00 98.19 380 THR A O 1
ATOM 2744 N N . VAL A 1 381 ? -2.926 9.873 29.954 1.00 97.62 381 VAL A N 1
ATOM 2745 C CA . VAL A 1 381 ? -3.506 9.996 28.605 1.00 97.62 381 VAL A CA 1
ATOM 2746 C C . VAL A 1 381 ? -3.509 11.448 28.118 1.00 97.62 381 VAL A C 1
ATOM 2748 O O . VAL A 1 381 ? -3.180 11.692 26.956 1.00 97.62 381 VAL A O 1
ATOM 2751 N N . GLY A 1 382 ? -3.798 12.414 28.994 1.00 97.06 382 GLY A N 1
ATOM 2752 C CA . GLY A 1 382 ? -3.731 13.847 28.692 1.00 97.06 382 GLY A CA 1
ATOM 2753 C C . GLY A 1 382 ? -2.333 14.283 28.252 1.00 97.06 382 GLY A C 1
ATOM 2754 O O . GLY A 1 382 ? -2.182 14.893 27.197 1.00 97.06 382 GLY A O 1
ATOM 2755 N N . LYS A 1 383 ? -1.290 13.857 28.976 1.00 98.00 383 LYS A N 1
ATOM 2756 C CA . LYS A 1 383 ? 0.112 14.134 28.605 1.00 98.00 383 LYS A CA 1
ATOM 2757 C C . LYS A 1 383 ? 0.477 13.574 27.229 1.00 98.00 383 LYS A C 1
ATOM 2759 O O . LYS A 1 383 ? 1.155 14.248 26.454 1.00 98.00 383 LYS A O 1
ATOM 2764 N N . VAL A 1 384 ? 0.024 12.358 26.909 1.00 96.75 384 VAL A N 1
ATOM 2765 C CA . VAL A 1 384 ? 0.238 11.760 25.580 1.00 96.75 384 VAL A CA 1
ATOM 2766 C C . VAL A 1 384 ? -0.484 12.574 24.504 1.00 96.75 384 VAL A C 1
ATOM 2768 O O . VAL A 1 384 ? 0.132 12.903 23.492 1.00 96.75 384 VAL A O 1
ATOM 2771 N N . LYS A 1 385 ? -1.750 12.944 24.729 1.00 95.44 385 LYS A N 1
ATOM 2772 C CA . LYS A 1 385 ? -2.543 13.768 23.805 1.00 95.44 385 LYS A CA 1
ATOM 2773 C C . LYS A 1 385 ? -1.870 15.104 23.504 1.00 95.44 385 LYS A C 1
ATOM 2775 O O . LYS A 1 385 ? -1.699 15.439 22.333 1.00 95.44 385 LYS A O 1
ATOM 2780 N N . ASP A 1 386 ? -1.468 15.833 24.538 1.00 95.75 386 ASP A N 1
ATOM 2781 C CA . ASP A 1 386 ? -0.890 17.173 24.404 1.00 95.75 386 ASP A CA 1
ATOM 2782 C C . ASP A 1 386 ? 0.453 17.153 23.671 1.00 95.75 386 ASP A C 1
ATOM 2784 O O . ASP A 1 386 ? 0.774 18.061 22.908 1.00 95.75 386 ASP A O 1
ATOM 2788 N N . GLU A 1 387 ? 1.256 16.111 23.885 1.00 96.12 387 GLU A N 1
ATOM 2789 C CA . GLU A 1 387 ? 2.542 15.963 23.208 1.00 96.12 387 GLU A CA 1
ATOM 2790 C C . GLU A 1 387 ? 2.360 15.541 21.751 1.00 96.12 387 GLU A C 1
ATOM 2792 O O . GLU A 1 387 ? 3.015 16.099 20.875 1.00 96.12 387 GLU A O 1
ATOM 2797 N N . VAL A 1 388 ? 1.428 14.627 21.471 1.00 92.88 388 VAL A N 1
ATOM 2798 C CA . VAL A 1 388 ? 1.095 14.211 20.102 1.00 92.88 388 VAL A CA 1
ATOM 2799 C C . VAL A 1 388 ? 0.496 15.360 19.284 1.00 92.88 388 VAL A C 1
ATOM 2801 O O . VAL A 1 388 ? 0.812 15.495 18.103 1.00 92.88 388 VAL A O 1
ATOM 2804 N N . ALA A 1 389 ? -0.301 16.232 19.906 1.00 91.50 389 ALA A N 1
ATOM 2805 C CA . ALA A 1 389 ? -0.884 17.404 19.252 1.00 91.50 389 ALA A CA 1
ATOM 2806 C C . ALA A 1 389 ? 0.161 18.417 18.738 1.00 91.50 389 ALA A C 1
ATOM 2808 O O . ALA A 1 389 ? -0.183 19.300 17.955 1.00 91.50 389 ALA A O 1
ATOM 2809 N N . LYS A 1 390 ? 1.437 18.288 19.130 1.00 91.12 390 LYS A N 1
ATOM 2810 C CA . LYS A 1 390 ? 2.545 19.113 18.616 1.00 91.12 390 LYS A CA 1
ATOM 2811 C C . LYS A 1 390 ? 2.998 18.726 17.204 1.00 91.12 390 LYS A C 1
ATOM 2813 O O . LYS A 1 390 ? 3.850 19.419 16.650 1.00 91.12 390 LYS A O 1
ATOM 2818 N N . GLY A 1 391 ? 2.472 17.637 16.635 1.00 88.81 391 GLY A N 1
ATOM 2819 C CA . GLY A 1 391 ? 2.801 17.192 15.279 1.00 88.81 391 GLY A CA 1
ATOM 2820 C C . GLY A 1 391 ? 4.293 16.901 15.126 1.00 88.81 391 GLY A C 1
ATOM 2821 O O . GLY A 1 391 ? 4.848 16.094 15.871 1.00 88.81 391 GLY A O 1
ATOM 2822 N N . ASP A 1 392 ? 4.957 17.589 14.199 1.00 84.81 392 ASP A N 1
ATOM 2823 C CA . ASP A 1 392 ? 6.387 17.399 13.912 1.00 84.81 392 ASP A CA 1
ATOM 2824 C C . ASP A 1 392 ? 7.308 17.780 15.082 1.00 84.81 392 ASP A C 1
ATOM 2826 O O . ASP A 1 392 ? 8.426 17.277 15.185 1.00 84.81 392 ASP A O 1
ATOM 2830 N N . ALA A 1 393 ? 6.840 18.623 16.010 1.00 88.69 393 ALA A N 1
ATOM 2831 C CA . ALA A 1 393 ? 7.593 19.024 17.202 1.00 88.69 393 ALA A CA 1
ATOM 2832 C C . ALA A 1 393 ? 7.407 18.067 18.400 1.00 88.69 393 ALA A C 1
ATOM 2834 O O . ALA A 1 393 ? 7.767 18.404 19.533 1.00 88.69 393 ALA A O 1
ATOM 2835 N N . VAL A 1 394 ? 6.820 16.886 18.182 1.00 93.69 394 VAL A N 1
ATOM 2836 C CA . VAL A 1 394 ? 6.569 15.891 19.231 1.00 93.69 394 VAL A CA 1
ATOM 2837 C C . VAL A 1 394 ? 7.865 15.351 19.845 1.00 93.69 394 VAL A C 1
ATOM 2839 O O . VAL A 1 394 ? 8.790 14.916 19.156 1.00 93.69 394 VAL A O 1
ATOM 2842 N N . ASN A 1 395 ? 7.923 15.284 21.175 1.00 97.00 395 ASN A N 1
ATOM 2843 C CA . ASN A 1 395 ? 8.987 14.569 21.870 1.00 97.00 395 ASN A CA 1
ATOM 2844 C C . ASN A 1 395 ? 8.644 13.077 21.996 1.00 97.00 395 ASN A C 1
ATOM 2846 O O . ASN A 1 395 ? 8.013 12.631 22.959 1.00 97.00 395 ASN A O 1
ATOM 2850 N N . VAL A 1 396 ? 9.112 12.294 21.024 1.00 95.25 396 VAL A N 1
ATOM 2851 C CA . VAL A 1 396 ? 8.861 10.846 20.913 1.00 95.25 396 VAL A CA 1
ATOM 2852 C C . VAL A 1 396 ? 9.253 10.080 22.185 1.00 95.25 396 VAL A C 1
ATOM 2854 O O . VAL A 1 396 ? 8.522 9.190 22.613 1.00 95.25 396 VAL A O 1
ATOM 2857 N N . ALA A 1 397 ? 10.355 10.455 22.845 1.00 95.62 397 ALA A N 1
ATOM 2858 C CA . ALA A 1 397 ? 10.813 9.795 24.070 1.00 95.62 397 ALA A CA 1
ATOM 2859 C C . ALA A 1 397 ? 9.859 10.020 25.257 1.00 95.62 397 ALA A C 1
ATOM 2861 O O . ALA A 1 397 ? 9.657 9.115 26.071 1.00 95.62 397 ALA A O 1
ATOM 2862 N N . LYS A 1 398 ? 9.233 11.204 25.357 1.00 97.69 398 LYS A N 1
ATOM 2863 C CA . LYS A 1 398 ? 8.196 11.462 26.371 1.00 97.69 398 LYS A CA 1
ATOM 2864 C C . LYS A 1 398 ? 6.946 10.632 26.108 1.00 97.69 398 LYS A C 1
ATOM 2866 O O . LYS A 1 398 ? 6.454 10.001 27.042 1.00 97.69 398 LYS A O 1
ATOM 2871 N N . VAL A 1 399 ? 6.483 10.605 24.855 1.00 97.62 399 VAL A N 1
ATOM 2872 C CA . VAL A 1 399 ? 5.316 9.810 24.443 1.00 97.62 399 VAL A CA 1
ATOM 2873 C C . VAL A 1 399 ? 5.542 8.334 24.749 1.00 97.62 399 VAL A C 1
ATOM 2875 O O . VAL A 1 399 ? 4.706 7.715 25.399 1.00 97.62 399 VAL A O 1
ATOM 2878 N N . GLU A 1 400 ? 6.697 7.783 24.373 1.00 97.25 400 GLU A N 1
ATOM 2879 C CA . GLU A 1 400 ? 7.054 6.400 24.692 1.00 97.25 400 GLU A CA 1
ATOM 2880 C C . GLU A 1 400 ? 7.023 6.121 26.199 1.00 97.25 400 GLU A C 1
ATOM 2882 O O . GLU A 1 400 ? 6.427 5.134 26.632 1.00 97.25 400 GLU A O 1
ATOM 2887 N N . ARG A 1 401 ? 7.646 6.989 27.004 1.00 98.25 401 ARG A N 1
ATOM 2888 C CA . ARG A 1 401 ? 7.686 6.824 28.461 1.00 98.25 401 ARG A CA 1
ATOM 2889 C C . ARG A 1 401 ? 6.282 6.800 29.067 1.00 98.25 401 ARG A C 1
ATOM 2891 O O . ARG A 1 401 ? 6.009 5.945 29.903 1.00 98.25 401 ARG A O 1
ATOM 2898 N N . TRP A 1 402 ? 5.400 7.707 28.651 1.00 98.50 402 TRP A N 1
ATOM 2899 C CA . TRP A 1 402 ? 4.026 7.748 29.157 1.00 98.50 402 TRP A CA 1
ATOM 2900 C C . TRP A 1 402 ? 3.168 6.595 28.642 1.00 98.50 402 TRP A C 1
ATOM 2902 O O . TRP A 1 402 ? 2.342 6.092 29.391 1.00 98.50 402 TRP A O 1
ATOM 2912 N N . LEU A 1 403 ? 3.386 6.123 27.411 1.00 97.88 403 LEU A N 1
ATOM 2913 C CA . LEU A 1 403 ? 2.708 4.926 26.908 1.00 97.88 403 LEU A CA 1
ATOM 2914 C C . LEU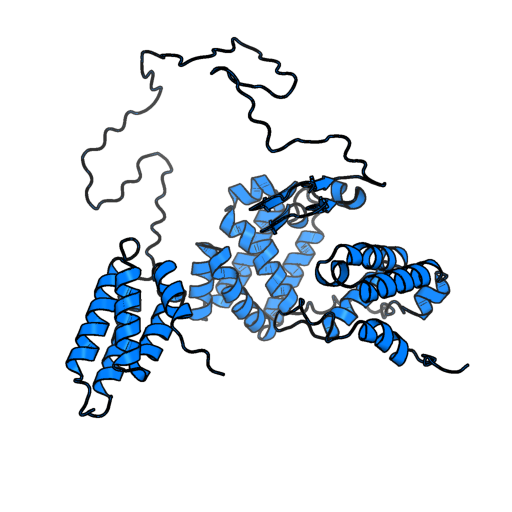 A 1 403 ? 3.113 3.674 27.693 1.00 97.88 403 LEU A C 1
ATOM 2916 O O . LEU A 1 403 ? 2.249 2.866 28.006 1.00 97.88 403 LEU A O 1
ATOM 2920 N N . ARG A 1 404 ? 4.391 3.530 28.069 1.00 97.75 404 ARG A N 1
ATOM 2921 C CA . ARG A 1 404 ? 4.833 2.442 28.962 1.00 97.75 404 ARG A CA 1
ATOM 2922 C C . ARG A 1 404 ? 4.202 2.548 30.347 1.00 97.75 404 ARG A C 1
ATOM 2924 O O . ARG A 1 404 ? 3.644 1.572 30.823 1.00 97.75 404 ARG A O 1
ATOM 2931 N N . GLN A 1 405 ? 4.198 3.746 30.934 1.00 97.94 405 GLN A N 1
ATOM 2932 C CA . GLN A 1 405 ? 3.504 3.987 32.201 1.00 97.94 405 GLN A CA 1
ATOM 2933 C C . GLN A 1 405 ? 2.010 3.628 32.106 1.00 97.94 405 GLN A C 1
ATOM 2935 O O . GLN A 1 405 ? 1.461 3.026 33.020 1.00 97.94 405 GLN A O 1
ATOM 2940 N N . LEU A 1 406 ? 1.352 3.950 30.988 1.00 97.62 406 LEU A N 1
ATOM 2941 C CA . LEU A 1 406 ? -0.051 3.606 30.761 1.00 97.62 406 LEU A CA 1
ATOM 2942 C C . LEU A 1 406 ? -0.266 2.089 30.636 1.00 97.62 406 LEU A C 1
ATOM 2944 O O . LEU A 1 406 ? -1.278 1.595 31.124 1.00 97.62 406 LEU A O 1
ATOM 2948 N N . ILE A 1 407 ? 0.669 1.356 30.018 1.00 97.31 407 ILE A N 1
ATOM 2949 C CA . ILE A 1 407 ? 0.648 -0.118 29.957 1.00 97.31 407 ILE A CA 1
ATOM 2950 C C . ILE A 1 407 ? 0.711 -0.715 31.366 1.00 97.31 407 ILE A C 1
ATOM 2952 O O . ILE A 1 407 ? -0.056 -1.630 31.659 1.00 97.31 407 ILE A O 1
ATOM 2956 N N . ASP A 1 408 ? 1.575 -0.176 32.229 1.00 97.06 408 ASP A N 1
ATOM 2957 C CA . ASP A 1 408 ? 1.746 -0.663 33.601 1.00 97.06 408 ASP A CA 1
ATOM 2958 C C . ASP A 1 408 ? 0.529 -0.336 34.489 1.00 97.06 408 ASP A C 1
ATOM 2960 O O . ASP A 1 408 ? 0.089 -1.178 35.270 1.00 97.06 408 ASP A O 1
ATOM 2964 N N . LEU A 1 409 ? -0.047 0.867 34.352 1.00 97.38 409 LEU A N 1
ATOM 2965 C CA . LEU A 1 409 ? -1.198 1.319 35.150 1.00 97.38 409 LEU A CA 1
ATOM 2966 C C . LEU A 1 409 ? -2.533 0.713 34.692 1.00 97.38 409 LEU A C 1
ATOM 2968 O O . LEU A 1 409 ? -3.391 0.377 35.507 1.00 97.38 409 LEU A O 1
ATOM 2972 N N . ALA A 1 410 ? -2.759 0.648 33.380 1.00 97.38 410 ALA A N 1
ATOM 2973 C CA . ALA A 1 410 ? -4.058 0.324 32.799 1.00 97.38 410 ALA A CA 1
ATOM 2974 C C . ALA A 1 410 ? -3.891 -0.327 31.413 1.00 97.38 410 ALA A C 1
ATOM 2976 O O . ALA A 1 410 ? -4.155 0.314 30.389 1.00 97.38 410 ALA A O 1
ATOM 2977 N N . PRO A 1 411 ? -3.487 -1.610 31.351 1.00 96.69 411 PRO A N 1
ATOM 2978 C CA . PRO A 1 411 ? -3.156 -2.280 30.091 1.00 96.69 411 PRO A CA 1
ATOM 2979 C C . PRO A 1 411 ? -4.320 -2.299 29.088 1.00 96.69 411 PRO A C 1
ATOM 2981 O O . PRO A 1 411 ? -4.101 -2.230 27.879 1.00 96.69 411 PRO A O 1
ATOM 2984 N N . ASP A 1 412 ? -5.567 -2.326 29.567 1.00 95.62 412 ASP A N 1
ATOM 2985 C CA . ASP A 1 412 ? -6.756 -2.297 28.713 1.00 95.62 412 ASP A CA 1
ATOM 2986 C C . ASP A 1 412 ? -7.013 -0.918 28.075 1.00 95.62 412 ASP A C 1
ATOM 2988 O O . ASP A 1 412 ? -7.503 -0.838 26.949 1.00 95.62 412 ASP A O 1
ATOM 2992 N N . VAL A 1 413 ? -6.655 0.169 28.765 1.00 97.31 413 VAL A N 1
ATOM 2993 C CA . VAL A 1 413 ? -6.698 1.541 28.230 1.00 97.31 413 VAL A CA 1
ATOM 2994 C C . VAL A 1 413 ? -5.520 1.772 27.280 1.00 97.31 413 VAL A C 1
ATOM 2996 O O . VAL A 1 413 ? -5.688 2.369 26.212 1.00 97.31 413 VAL A O 1
ATOM 2999 N N . ALA A 1 414 ? -4.339 1.258 27.640 1.00 96.88 414 ALA A N 1
ATOM 3000 C CA . ALA A 1 414 ? -3.135 1.352 26.826 1.00 96.88 414 ALA A CA 1
ATOM 3001 C C . ALA A 1 414 ? -3.313 0.703 25.451 1.00 96.88 414 ALA A C 1
ATOM 3003 O O . ALA A 1 414 ? -2.931 1.305 24.449 1.00 96.88 414 ALA A O 1
ATOM 3004 N N . ASP A 1 415 ? -3.940 -0.475 25.375 1.00 95.25 415 ASP A N 1
ATOM 3005 C CA . ASP A 1 415 ? -4.213 -1.138 24.097 1.00 95.25 415 ASP A CA 1
ATOM 3006 C C . ASP A 1 415 ? -5.022 -0.231 23.155 1.00 95.25 415 ASP A C 1
ATOM 3008 O O . ASP A 1 415 ? -4.600 -0.002 22.021 1.00 95.25 415 ASP A O 1
ATOM 3012 N N . VAL A 1 416 ? -6.118 0.374 23.633 1.00 95.31 416 VAL A N 1
ATOM 3013 C CA . VAL A 1 416 ? -6.949 1.297 22.833 1.00 95.31 416 VAL A CA 1
ATOM 3014 C C . VAL A 1 416 ? -6.138 2.506 22.359 1.00 95.31 416 VAL A C 1
ATOM 3016 O O . VAL A 1 416 ? -6.180 2.841 21.172 1.00 95.31 416 VAL A O 1
ATOM 3019 N N . ALA A 1 417 ? -5.352 3.121 23.247 1.00 95.56 417 ALA A N 1
ATOM 3020 C CA . ALA A 1 417 ? -4.497 4.256 22.900 1.00 95.56 417 ALA A CA 1
ATOM 3021 C C . ALA A 1 417 ? -3.446 3.883 21.838 1.00 95.56 417 ALA A C 1
ATOM 3023 O O . ALA A 1 417 ? -3.288 4.589 20.840 1.00 95.56 417 ALA A O 1
ATOM 3024 N N . LEU A 1 418 ? -2.774 2.739 21.997 1.00 95.81 418 LEU A N 1
ATOM 3025 C CA . LEU A 1 418 ? -1.798 2.230 21.032 1.00 95.81 418 LEU A CA 1
ATOM 3026 C C . LEU A 1 418 ? -2.458 1.887 19.692 1.00 95.81 418 LEU A C 1
ATOM 3028 O O . LEU A 1 418 ? -1.864 2.136 18.642 1.00 95.81 418 LEU A O 1
ATOM 3032 N N . LYS A 1 419 ? -3.689 1.347 19.695 1.00 92.81 419 LYS A N 1
ATOM 3033 C CA . LYS A 1 419 ? -4.449 1.100 18.460 1.00 92.81 419 LYS A CA 1
ATOM 3034 C C . LYS A 1 419 ? -4.751 2.391 17.713 1.00 92.81 419 LYS A C 1
ATOM 3036 O O . LYS A 1 419 ? -4.557 2.426 16.499 1.00 92.81 419 LYS A O 1
ATOM 3041 N N . GLY A 1 420 ? -5.178 3.421 18.436 1.00 92.50 420 GLY A N 1
ATOM 3042 C CA . GLY A 1 420 ? -5.417 4.746 17.877 1.00 92.50 420 GLY A CA 1
ATOM 3043 C C . GLY A 1 420 ? -4.152 5.343 17.266 1.00 92.50 420 GLY A C 1
ATOM 3044 O O . GLY A 1 420 ? -4.133 5.680 16.087 1.00 92.50 420 GLY A O 1
ATOM 3045 N N . LEU A 1 421 ? -3.062 5.393 18.035 1.00 93.19 421 LEU A N 1
ATOM 3046 C CA . LEU A 1 421 ? -1.806 6.023 17.609 1.00 93.19 421 LEU A CA 1
ATOM 3047 C C . LEU A 1 421 ? -1.064 5.262 16.498 1.00 93.19 421 LEU A C 1
ATOM 3049 O O . LEU A 1 421 ? -0.301 5.866 15.750 1.00 93.19 421 LEU A O 1
ATOM 3053 N N . ALA A 1 422 ? -1.258 3.947 16.374 1.00 90.56 422 ALA A N 1
ATOM 3054 C CA . ALA A 1 422 ? -0.630 3.146 15.320 1.00 90.56 422 ALA A CA 1
ATOM 3055 C C . ALA A 1 422 ? -1.334 3.260 13.954 1.00 90.56 422 ALA A C 1
ATOM 3057 O O . ALA A 1 422 ? -0.777 2.791 12.948 1.00 90.56 422 ALA A O 1
ATOM 3058 N N . ASN A 1 423 ? -2.544 3.832 13.917 1.00 83.75 423 ASN A N 1
ATOM 3059 C CA . ASN A 1 423 ? -3.334 3.971 12.702 1.00 83.75 423 ASN A CA 1
ATOM 3060 C C . ASN A 1 423 ? -2.742 5.083 11.809 1.00 83.75 423 ASN A C 1
ATOM 3062 O O . ASN A 1 423 ? -2.731 6.241 12.221 1.00 83.75 423 ASN A O 1
ATOM 3066 N N . PRO A 1 424 ? -2.269 4.770 10.587 1.00 73.19 424 PRO A N 1
ATOM 3067 C CA . PRO A 1 424 ? -1.660 5.761 9.695 1.00 73.19 424 PRO A CA 1
ATOM 3068 C C . PRO A 1 424 ? -2.622 6.881 9.276 1.00 73.19 424 PRO A C 1
ATOM 3070 O O . PRO A 1 424 ? -2.168 7.967 8.935 1.00 73.19 424 PRO A O 1
ATOM 3073 N N . VAL A 1 425 ? -3.938 6.650 9.348 1.00 72.38 425 VAL A N 1
ATOM 3074 C CA . VAL A 1 425 ? -4.965 7.657 9.031 1.00 72.38 425 VAL A CA 1
ATOM 3075 C C . VAL A 1 425 ? -4.957 8.815 10.038 1.00 72.38 425 VAL A C 1
ATOM 3077 O O . VAL A 1 425 ? -5.454 9.891 9.755 1.00 72.38 425 VAL A O 1
ATOM 3080 N N . MET A 1 426 ? -4.360 8.641 11.214 1.00 68.12 426 MET A N 1
ATOM 3081 C CA . MET A 1 426 ? -4.468 9.616 12.300 1.00 68.12 426 MET A CA 1
ATOM 3082 C C . MET A 1 426 ? -3.546 10.834 12.168 1.00 68.12 426 MET A C 1
ATOM 3084 O O . MET A 1 426 ? -3.500 11.644 13.091 1.00 68.12 426 MET A O 1
ATOM 3088 N N . GLY A 1 427 ? -2.774 10.947 11.080 1.00 68.19 427 GLY A N 1
ATOM 3089 C CA . GLY A 1 427 ? -1.860 12.077 10.862 1.00 68.19 427 GLY A CA 1
ATOM 3090 C C . GLY A 1 427 ? -0.796 12.237 11.956 1.00 68.19 427 GLY A C 1
ATOM 3091 O O . GLY A 1 427 ? -0.152 13.276 12.056 1.00 68.19 427 GLY A O 1
ATOM 3092 N N . VAL A 1 428 ? -0.619 11.223 12.809 1.00 82.56 428 VAL A N 1
ATOM 3093 C CA . VAL A 1 428 ? 0.372 11.238 13.883 1.00 82.56 428 VAL A CA 1
ATOM 3094 C C . VAL A 1 428 ? 1.754 11.187 13.251 1.00 82.56 428 VAL A C 1
ATOM 3096 O O . VAL A 1 428 ? 1.964 10.431 12.301 1.00 82.56 428 VAL A O 1
ATOM 3099 N N . ALA A 1 429 ? 2.712 11.929 13.811 1.00 81.94 429 ALA A N 1
ATOM 3100 C CA . ALA A 1 429 ? 4.100 11.852 13.375 1.00 81.94 429 ALA A CA 1
ATOM 3101 C C . ALA A 1 429 ? 4.540 10.381 13.263 1.00 81.94 429 ALA A C 1
ATOM 3103 O O . ALA A 1 429 ? 4.341 9.590 14.194 1.00 81.94 429 ALA A O 1
ATOM 3104 N N . ALA A 1 430 ? 5.154 10.010 12.135 1.00 81.81 430 ALA A N 1
ATOM 3105 C CA . ALA A 1 430 ? 5.492 8.619 11.820 1.00 81.81 430 ALA A CA 1
ATOM 3106 C C . ALA A 1 430 ? 6.300 7.933 12.939 1.00 81.81 430 ALA A C 1
ATOM 3108 O O . ALA A 1 430 ? 6.114 6.747 13.221 1.00 81.81 430 ALA A O 1
ATOM 3109 N N . ALA A 1 431 ? 7.143 8.699 13.639 1.00 80.00 431 ALA A N 1
ATOM 3110 C CA . ALA A 1 431 ? 7.910 8.228 14.786 1.00 80.00 431 ALA A CA 1
ATOM 3111 C C . ALA A 1 431 ? 7.031 7.791 15.976 1.00 80.00 431 ALA A C 1
ATOM 3113 O O . ALA A 1 431 ? 7.321 6.778 16.614 1.00 80.00 431 ALA A O 1
ATOM 3114 N N . VAL A 1 432 ? 5.930 8.495 16.261 1.00 88.88 432 VAL A N 1
ATOM 3115 C CA . VAL A 1 432 ? 4.977 8.110 17.318 1.00 88.88 432 VAL A CA 1
ATOM 3116 C C . VAL A 1 432 ? 4.226 6.841 16.930 1.00 88.88 432 VAL A C 1
ATOM 3118 O O . VAL A 1 432 ? 4.098 5.932 17.752 1.00 88.88 432 VAL A O 1
ATOM 3121 N N . ALA A 1 433 ? 3.784 6.735 15.673 1.00 88.12 433 ALA A N 1
ATOM 3122 C CA . ALA A 1 433 ? 3.131 5.525 15.177 1.00 88.12 433 ALA A CA 1
ATOM 3123 C C . ALA A 1 433 ? 4.062 4.301 15.272 1.00 88.12 433 ALA A C 1
ATOM 3125 O O . ALA A 1 433 ? 3.628 3.214 15.662 1.00 88.12 433 ALA A O 1
ATOM 3126 N N . ALA A 1 434 ? 5.356 4.475 14.981 1.00 85.62 434 ALA A N 1
ATOM 3127 C CA . ALA A 1 434 ? 6.363 3.426 15.136 1.00 85.62 434 ALA A CA 1
ATOM 3128 C C . ALA A 1 434 ? 6.536 2.989 16.602 1.00 85.62 434 ALA A C 1
ATOM 3130 O O . ALA A 1 434 ? 6.558 1.788 16.884 1.00 85.62 434 ALA A O 1
ATOM 3131 N N . VAL A 1 435 ? 6.590 3.938 17.547 1.00 90.88 435 VAL A N 1
ATOM 3132 C CA . VAL A 1 435 ? 6.614 3.633 18.990 1.00 90.88 435 VAL A CA 1
ATOM 3133 C C . VAL A 1 435 ? 5.366 2.857 19.406 1.00 90.88 435 VAL A C 1
ATOM 3135 O O . VAL A 1 435 ? 5.488 1.824 20.064 1.00 90.88 435 VAL A O 1
ATOM 3138 N N . ALA A 1 436 ? 4.177 3.301 18.988 1.00 91.56 436 ALA A N 1
ATOM 3139 C CA . ALA A 1 436 ? 2.923 2.636 19.333 1.00 91.56 436 ALA A CA 1
ATOM 3140 C C . ALA A 1 436 ? 2.874 1.184 18.824 1.00 91.56 436 ALA A C 1
ATOM 3142 O O . ALA A 1 436 ? 2.450 0.280 19.544 1.00 91.56 436 ALA A O 1
ATOM 3143 N N . ARG A 1 437 ? 3.371 0.931 17.606 1.00 90.62 437 ARG A N 1
ATOM 3144 C CA . ARG A 1 437 ? 3.487 -0.431 17.054 1.00 90.62 437 ARG A CA 1
ATOM 3145 C C . ARG A 1 437 ? 4.480 -1.290 17.829 1.00 90.62 437 ARG A C 1
ATOM 3147 O O . ARG A 1 437 ? 4.193 -2.458 18.063 1.00 90.62 437 ARG A O 1
ATOM 3154 N N . ARG A 1 438 ? 5.618 -0.723 18.242 1.00 94.19 438 ARG A N 1
ATOM 3155 C CA . ARG A 1 438 ? 6.644 -1.443 19.013 1.00 94.19 438 ARG A CA 1
ATOM 3156 C C . ARG A 1 438 ? 6.161 -1.846 20.407 1.00 94.19 438 ARG A C 1
ATOM 3158 O O . ARG A 1 438 ? 6.558 -2.898 20.891 1.00 94.19 438 ARG A O 1
ATOM 3165 N N . LEU A 1 439 ? 5.353 -1.004 21.052 1.00 93.25 439 LEU A N 1
ATOM 3166 C CA . LEU A 1 439 ? 4.863 -1.237 22.414 1.00 93.25 439 LEU A CA 1
ATOM 3167 C C . LEU A 1 439 ? 3.629 -2.144 22.489 1.00 93.25 439 LEU A C 1
ATOM 3169 O O . LEU A 1 439 ? 3.270 -2.574 23.582 1.00 93.25 439 LEU A O 1
ATOM 3173 N N . ARG A 1 440 ? 2.965 -2.438 21.366 1.00 90.19 440 ARG A N 1
ATOM 3174 C CA . ARG A 1 440 ? 1.838 -3.372 21.372 1.00 90.19 440 ARG A CA 1
ATOM 3175 C C . ARG A 1 440 ? 2.312 -4.774 21.779 1.00 90.19 440 ARG A C 1
ATOM 3177 O O . ARG A 1 440 ? 3.271 -5.270 21.182 1.00 90.19 440 ARG A O 1
ATOM 3184 N N . PRO A 1 441 ? 1.634 -5.435 22.733 1.00 82.69 441 PRO A N 1
ATOM 3185 C CA . PRO A 1 441 ? 1.916 -6.830 23.032 1.00 82.69 441 PRO A CA 1
ATOM 3186 C C . PRO A 1 441 ? 1.672 -7.673 21.777 1.00 82.69 441 PRO A C 1
ATOM 3188 O O . PRO A 1 441 ? 0.687 -7.469 21.062 1.00 82.69 441 PRO A O 1
ATOM 3191 N N . ARG A 1 442 ? 2.584 -8.608 21.492 1.00 72.75 442 ARG A N 1
ATOM 3192 C CA . ARG A 1 442 ? 2.336 -9.642 20.486 1.00 72.75 442 ARG A CA 1
ATOM 3193 C C . ARG A 1 442 ? 1.186 -10.496 21.013 1.00 72.75 442 ARG A C 1
ATOM 3195 O O . ARG A 1 442 ? 1.310 -11.105 22.068 1.00 72.75 442 ARG A O 1
ATOM 3202 N N . THR A 1 443 ? 0.046 -10.455 20.336 1.00 67.62 443 THR A N 1
ATOM 3203 C CA . THR A 1 443 ? -1.000 -11.462 20.517 1.00 67.62 443 THR A CA 1
ATOM 3204 C C . THR A 1 443 ? -0.470 -12.753 19.911 1.00 67.62 443 THR A C 1
ATOM 3206 O O . THR A 1 443 ? -0.371 -12.827 18.685 1.00 67.62 443 THR A O 1
ATOM 3209 N N . ASP A 1 444 ? -0.056 -13.679 20.774 1.00 47.50 444 ASP A N 1
ATOM 3210 C CA . ASP A 1 444 ? 0.307 -15.054 20.413 1.00 47.50 444 ASP A CA 1
ATOM 3211 C C . ASP A 1 444 ? -0.913 -15.866 19.950 1.00 47.50 444 ASP A C 1
ATOM 3213 O O . ASP A 1 444 ? -2.036 -15.602 20.455 1.00 47.50 444 ASP A O 1
#